Protein AF-A0A7R9MBU1-F1 (afdb_monomer_lite)

Secondary structure (DSSP, 8-state):
-HHHHHHHHHHHHTT-GGGEEEEEEEE-S---TTPPEEEEEEEETTEEEEEEEETTT--EEEEEEEEEEPP--------PPP-------------------------------------------SS----------PPPPP-------------HHHIIIIIIIHHHHHHTGGGHHHH--EEEEEEEETTEEEEEEEEE-SSTT-EEEESS-SSS--SEEEEEEHHHHHHHHTTSS-HHHHHHTTSEEEEE-HHHHHHHHHHHS-SS------TT----PPP------------GGGS-SS-SHHHHHHHHHHHHHHH-HHHHHH---EEEEEEEETTEEEEEEEEESSSSTT-EEEESS-SSS--SEEEEEEHHHHHHHHTTSS-HHHHHHTTSEEEEE-HHHHHHHHHHHHHHHHTTSSTTHHHHHHHHHHSPPPTT-HHHHHHHHHHHHHHH-HHHHHHH--EEEEEEEETTEEEEEEEEETTSSSSS-EEEES--SS-SEEEEEETTB--GGGS--EEEE-HHHHHHHHHHHHS--S----

InterPro domains:
  IPR002539 MaoC-like dehydratase domain [PF01575] (2-59)
  IPR003033 SCP2 sterol-binding domain [PF02036] (174-263)
  IPR003033 SCP2 sterol-binding domain [PF02036] (316-412)
  IPR029069 HotDog domain superfamily [SSF54637] (1-66)
  IPR036527 SCP2 sterol-binding domain superfamily [G3DSA:3.30.1050.10] (152-267)
  IPR036527 SCP2 sterol-binding domain superfamily [G3DSA:3.30.1050.10] (299-415)
  IPR036527 SCP2 sterol-binding domain superfamily [G3DSA:3.30.1050.10] (436-539)
  IPR036527 SCP2 sterol-binding domain superfamily [SSF55718] (165-264)
  IPR036527 SCP2 sterol-binding domain superfamily [SSF55718] (301-412)
  IPR036527 SCP2 sterol-binding domain superfamily [SSF55718] (438-534)

Radius of gyration: 30.57 Å; chains: 1; bounding box: 77×91×75 Å

pLDDT: mean 72.04, std 24.22, range [21.62, 97.94]

Organism: NCBI:txid334625

Foldseek 3Di:
DVVLVVVCCVPPPVVPCLQWDDKDKDFPDDDDQPFFKWKFWDDDQQKIWIWIARPVPRHTGIPRMITGTHDDPDDDDDDDDDDDDDDDDDDDDDDDDDDDDDDDDDDDDDDDDDDDDDDDDDDDDDDDDGPRDGDDPDDDDDDDDDDDDDDDDQDPVCCLQVNVVQVLLVVCLVLLVLLLFKEKEQEDDPRHRPWIKIWGSNDDSTDIDTDADPDDHGQKYKYAYPVVVSCCSVVVDPPVCCDVVVRIDMDHDPVSVVSVVVSVPPQQDPDPVPPPDDDPDDDDDDDDDDDPDDDLQLFAAQLFLVSLVLNLVLVCLQVPLVLLVVQQFKEKEQEDDPNHGRWIKIWGSNPDSSTDIHTDADPDDHGQKYKYAYRLVVLCCLLRSDPPVVCPSVVRIDMDHDPVSVVVVSVVSVVCVVVCVQVLSVVVSVAPVVDTGDGPFLVSNVVSVLSLQLRLCVVLLVLLLFWEKEQEDEPNDGDWIWIFHSVPPDSGRDTHTHGDPDGQKYWYYYSRDPQLVVVPIDIDHDPVSSVSVNCSVPPDSDPPDD

Structure (mmCIF, N/CA/C/O backbone):
data_AF-A0A7R9MBU1-F1
#
_entry.id   AF-A0A7R9MBU1-F1
#
loop_
_atom_site.group_PDB
_atom_site.id
_atom_site.type_symbol
_atom_site.label_atom_id
_atom_site.label_alt_id
_atom_site.label_comp_id
_atom_site.label_asym_id
_atom_site.label_entity_id
_atom_site.label_seq_id
_atom_site.pdbx_PDB_ins_code
_atom_site.Cartn_x
_atom_site.Cartn_y
_atom_site.Cartn_z
_atom_site.occupancy
_atom_site.B_iso_or_equiv
_atom_site.auth_seq_id
_atom_site.auth_comp_id
_atom_site.auth_asym_id
_atom_site.auth_atom_id
_atom_site.pdbx_PDB_model_num
ATOM 1 N N . MET A 1 1 ? -20.544 -27.250 0.123 1.00 75.38 1 MET A N 1
ATOM 2 C CA . MET A 1 1 ? -19.473 -26.864 -0.826 1.00 75.38 1 MET A CA 1
ATOM 3 C C . MET A 1 1 ? -18.308 -26.160 -0.135 1.00 75.38 1 MET A C 1
ATOM 5 O O . MET A 1 1 ? -17.229 -26.726 -0.131 1.00 75.38 1 MET A O 1
ATOM 9 N N . GLY A 1 2 ? -18.495 -24.992 0.500 1.00 78.50 2 GLY A N 1
ATOM 10 C CA . GLY A 1 2 ? -17.376 -24.244 1.109 1.00 78.50 2 GLY A CA 1
ATOM 11 C C . GLY A 1 2 ? -16.544 -25.030 2.136 1.00 78.50 2 GLY A C 1
ATOM 12 O O . GLY A 1 2 ? -15.322 -24.952 2.121 1.00 78.50 2 GLY A O 1
ATOM 13 N N . TYR A 1 3 ? -17.178 -25.850 2.983 1.00 83.44 3 TYR A N 1
ATOM 14 C CA . TYR A 1 3 ? -16.462 -26.744 3.907 1.00 83.44 3 TYR A CA 1
ATOM 15 C C . TYR A 1 3 ? -15.655 -27.832 3.186 1.00 83.44 3 TYR A C 1
ATOM 17 O O . TYR A 1 3 ? -14.481 -28.005 3.485 1.00 83.44 3 TYR A O 1
ATOM 25 N N . ALA A 1 4 ? -16.240 -28.492 2.185 1.00 82.88 4 ALA A N 1
ATOM 26 C CA . ALA A 1 4 ? -15.550 -29.508 1.392 1.00 82.88 4 ALA A CA 1
ATOM 27 C C . ALA A 1 4 ? -14.313 -28.946 0.663 1.00 82.88 4 ALA A C 1
ATOM 29 O O . ALA A 1 4 ? -13.258 -29.566 0.687 1.00 82.88 4 ALA A O 1
ATOM 30 N N . VAL A 1 5 ? -14.405 -27.733 0.104 1.00 85.06 5 VAL A N 1
ATOM 31 C CA . VAL A 1 5 ? -13.261 -27.042 -0.524 1.00 85.06 5 VAL A CA 1
ATOM 32 C C . VAL A 1 5 ? -12.159 -26.747 0.495 1.00 85.06 5 VAL A C 1
ATOM 34 O O . VAL A 1 5 ? -10.987 -26.961 0.208 1.00 85.06 5 VAL A O 1
ATOM 37 N N . ARG A 1 6 ? -12.518 -26.295 1.704 1.00 82.25 6 ARG A N 1
ATOM 38 C CA . ARG A 1 6 ? -11.541 -26.070 2.781 1.00 82.25 6 ARG A CA 1
ATOM 39 C C . ARG A 1 6 ? -10.823 -27.354 3.191 1.00 82.25 6 ARG A C 1
ATOM 41 O O . ARG A 1 6 ? -9.642 -27.288 3.506 1.00 82.25 6 ARG A O 1
ATOM 48 N N . HIS A 1 7 ? -11.507 -28.499 3.172 1.00 84.38 7 HIS A N 1
ATOM 49 C CA . HIS A 1 7 ? -10.876 -29.791 3.456 1.00 84.38 7 HIS A CA 1
ATOM 50 C C . HIS A 1 7 ? -9.847 -30.143 2.375 1.00 84.38 7 HIS A C 1
ATOM 52 O O . HIS A 1 7 ? -8.729 -30.509 2.720 1.00 84.38 7 HIS A O 1
ATOM 58 N N . VAL A 1 8 ? -10.185 -29.931 1.096 1.00 86.44 8 VAL A N 1
ATOM 59 C CA . VAL A 1 8 ? -9.252 -30.139 -0.024 1.00 86.44 8 VAL A CA 1
ATOM 60 C C . VAL A 1 8 ? -8.037 -29.218 0.076 1.00 86.44 8 VAL A C 1
ATOM 62 O O . VAL A 1 8 ? -6.911 -29.676 -0.072 1.00 86.44 8 VAL A O 1
ATOM 65 N N . LEU A 1 9 ? -8.245 -27.929 0.354 1.00 80.75 9 LEU A N 1
ATOM 66 C CA . LEU A 1 9 ? -7.147 -26.970 0.472 1.00 80.75 9 LEU A CA 1
ATOM 67 C C . LEU A 1 9 ? -6.226 -27.275 1.653 1.00 80.75 9 LEU A C 1
ATOM 69 O O . LEU A 1 9 ? -5.020 -27.104 1.530 1.00 80.75 9 LEU A O 1
ATOM 73 N N . ARG A 1 10 ? -6.783 -27.722 2.782 1.00 81.00 10 ARG A N 1
ATOM 74 C CA . ARG A 1 10 ? -5.994 -28.149 3.940 1.00 81.00 10 ARG A CA 1
ATOM 75 C C . ARG A 1 10 ? -5.133 -29.364 3.608 1.00 81.00 10 ARG A C 1
ATOM 77 O O . ARG A 1 10 ? -3.961 -29.359 3.939 1.00 81.00 10 ARG A O 1
ATOM 84 N N . GLU A 1 11 ? -5.728 -30.387 2.999 1.00 82.75 11 GLU A N 1
ATOM 85 C CA . GLU A 1 11 ? -5.071 -31.686 2.812 1.00 82.75 11 GLU A CA 1
ATOM 86 C C . GLU A 1 11 ? -4.085 -31.691 1.640 1.00 82.75 11 GLU A C 1
ATOM 88 O O . GLU A 1 11 ? -3.037 -32.319 1.708 1.00 82.75 11 GLU A O 1
ATOM 93 N N . PHE A 1 12 ? -4.418 -30.997 0.549 1.00 81.00 12 PHE A N 1
ATOM 94 C CA . PHE A 1 12 ? -3.688 -31.115 -0.715 1.00 81.00 12 PHE A CA 1
ATOM 95 C C . PHE A 1 12 ? -3.007 -29.820 -1.166 1.00 81.00 12 PHE A C 1
ATOM 97 O O . PHE A 1 12 ? -2.384 -29.811 -2.228 1.00 81.00 12 PHE A O 1
ATOM 104 N N . ALA A 1 13 ? -3.146 -28.723 -0.414 1.00 75.12 13 ALA A N 1
ATOM 105 C CA . ALA A 1 13 ? -2.612 -27.428 -0.825 1.00 75.12 13 ALA A CA 1
ATOM 106 C C . ALA A 1 13 ? -2.104 -26.529 0.318 1.00 75.12 13 ALA A C 1
ATOM 108 O O . ALA A 1 13 ? -1.855 -25.363 0.043 1.00 75.12 13 ALA A O 1
ATOM 109 N N . ASP A 1 14 ? -1.971 -26.993 1.567 1.00 75.38 14 ASP A N 1
ATOM 110 C CA . ASP A 1 14 ? -1.526 -26.175 2.719 1.00 75.38 14 ASP A CA 1
ATOM 111 C C . ASP A 1 14 ? -2.284 -24.840 2.876 1.00 75.38 14 ASP A C 1
ATOM 113 O O . ASP A 1 14 ? -1.721 -23.796 3.205 1.00 75.38 14 ASP A O 1
ATOM 117 N N . TYR A 1 15 ? -3.586 -24.848 2.576 1.00 70.69 15 TYR A N 1
ATOM 118 C CA . TYR A 1 15 ? -4.436 -23.653 2.469 1.00 70.69 15 TYR A CA 1
ATOM 119 C C . TYR A 1 15 ? -3.998 -22.613 1.420 1.00 70.69 15 TYR A C 1
ATOM 121 O O . TYR A 1 15 ? -4.575 -21.524 1.349 1.00 70.69 15 TYR A O 1
ATOM 129 N N . ASN A 1 16 ? -3.042 -22.942 0.552 1.00 69.56 16 ASN A N 1
ATOM 130 C CA . ASN A 1 16 ? -2.633 -22.115 -0.569 1.00 69.56 16 ASN A CA 1
ATOM 131 C C . ASN A 1 16 ? -3.711 -22.118 -1.662 1.00 69.56 16 ASN A C 1
ATOM 133 O O . ASN A 1 16 ? -3.760 -22.975 -2.546 1.00 69.56 16 ASN A O 1
ATOM 137 N N . VAL A 1 17 ? -4.571 -21.102 -1.618 1.00 71.50 17 VAL A N 1
ATOM 138 C CA . VAL A 1 17 ? -5.641 -20.884 -2.602 1.00 71.50 17 VAL A CA 1
ATOM 139 C C . VAL A 1 17 ? -5.126 -20.680 -4.029 1.00 71.50 17 VAL A C 1
ATOM 141 O O . VAL A 1 17 ? -5.896 -20.860 -4.965 1.00 71.50 17 VAL A O 1
ATOM 144 N N . LEU A 1 18 ? -3.843 -20.343 -4.225 1.00 71.25 18 LEU A N 1
ATOM 145 C CA . LEU A 1 18 ? -3.258 -20.198 -5.563 1.00 71.25 18 LEU A CA 1
ATOM 146 C C . LEU A 1 18 ? -3.140 -21.538 -6.290 1.00 71.25 18 LEU A C 1
ATOM 148 O O . LEU A 1 18 ? -3.137 -21.558 -7.516 1.00 71.25 18 LEU A O 1
ATOM 152 N N . ASN A 1 19 ? -3.097 -22.648 -5.550 1.00 76.00 19 ASN A N 1
ATOM 153 C CA . ASN A 1 19 ? -3.063 -23.984 -6.132 1.00 76.00 19 ASN A CA 1
ATOM 154 C C . ASN A 1 19 ? -4.456 -24.447 -6.577 1.00 76.00 19 ASN A C 1
ATOM 156 O O . ASN A 1 19 ? -4.569 -25.510 -7.171 1.00 76.00 19 ASN A O 1
ATOM 160 N N . PHE A 1 20 ? -5.522 -23.686 -6.309 1.00 84.12 20 PHE A N 1
ATOM 161 C CA . PHE A 1 20 ? -6.890 -24.040 -6.674 1.00 84.12 20 PHE A CA 1
ATOM 162 C C . PHE A 1 20 ? -7.214 -23.579 -8.099 1.00 84.12 20 PHE A C 1
ATOM 164 O O . PHE A 1 20 ? -7.268 -22.382 -8.374 1.00 84.12 20 PHE A O 1
ATOM 171 N N . LYS A 1 21 ? -7.474 -24.522 -9.011 1.00 87.38 21 LYS A N 1
ATOM 172 C CA . LYS A 1 21 ? -7.810 -24.222 -10.410 1.00 87.38 21 LYS A CA 1
ATOM 173 C C . LYS A 1 21 ? -9.315 -24.143 -10.631 1.00 87.38 21 LYS A C 1
ATOM 175 O O . LYS A 1 21 ? -9.812 -23.173 -11.192 1.00 87.38 21 LYS A O 1
ATOM 180 N N . SER A 1 22 ? -10.053 -25.179 -10.241 1.00 88.88 22 SER A N 1
ATOM 181 C CA . SER A 1 22 ? -11.507 -25.219 -10.425 1.00 88.88 22 SER A CA 1
ATOM 182 C C . SER A 1 22 ? -12.171 -26.207 -9.475 1.00 88.88 22 SER A C 1
ATOM 184 O O . SER A 1 22 ? -11.517 -27.108 -8.958 1.00 88.88 22 SER A O 1
ATOM 186 N N . ILE A 1 23 ? -13.482 -26.065 -9.272 1.00 93.50 23 ILE A N 1
ATOM 187 C CA . ILE A 1 23 ? -14.315 -27.064 -8.600 1.00 93.50 23 ILE A CA 1
ATOM 188 C C . ILE A 1 23 ? -15.542 -27.371 -9.444 1.00 93.50 23 ILE A C 1
ATOM 190 O O . ILE A 1 23 ? -16.214 -26.469 -9.943 1.00 93.50 23 ILE A O 1
ATOM 194 N N . LYS A 1 24 ? -15.884 -28.653 -9.528 1.00 91.25 24 LYS A N 1
ATOM 195 C CA . LYS A 1 24 ? -17.189 -29.120 -9.982 1.00 91.25 24 LYS A CA 1
ATOM 196 C C . LYS A 1 24 ? -17.852 -29.875 -8.845 1.00 91.25 24 LYS A C 1
ATOM 198 O O . LYS A 1 24 ? -17.213 -30.665 -8.159 1.00 91.25 24 LYS A O 1
ATOM 203 N N . THR A 1 25 ? -19.135 -29.627 -8.615 1.00 89.94 25 THR A N 1
ATOM 204 C CA . THR A 1 25 ? -19.885 -30.284 -7.544 1.00 89.94 25 THR A CA 1
ATOM 205 C C . THR A 1 25 ? -21.326 -30.528 -7.967 1.00 89.94 25 THR A C 1
ATOM 207 O O . THR A 1 25 ? -21.889 -29.741 -8.729 1.00 89.94 25 THR A O 1
ATOM 210 N N . ARG A 1 26 ? -21.933 -31.609 -7.470 1.00 88.19 26 ARG A N 1
ATOM 211 C CA . ARG A 1 26 ? -23.373 -31.848 -7.569 1.00 88.19 26 ARG A CA 1
ATOM 212 C C . ARG A 1 26 ? -23.947 -31.984 -6.166 1.00 88.19 26 ARG A C 1
ATOM 214 O O . ARG A 1 26 ? -23.616 -32.915 -5.433 1.00 88.19 26 ARG A O 1
ATOM 221 N N . PHE A 1 27 ? -24.837 -31.065 -5.813 1.00 91.31 27 PHE A N 1
ATOM 222 C CA . PHE A 1 27 ? -25.593 -31.142 -4.569 1.00 91.31 27 PHE A CA 1
ATOM 223 C C . PHE A 1 27 ? -26.621 -32.268 -4.678 1.00 91.31 27 PHE A C 1
ATOM 225 O O . PHE A 1 27 ? -27.479 -32.244 -5.559 1.00 91.31 27 PHE A O 1
ATOM 232 N N . SER A 1 28 ? -26.502 -33.269 -3.810 1.00 88.19 28 SER A N 1
ATOM 233 C CA . SER A 1 28 ? -27.395 -34.435 -3.763 1.00 88.19 28 SER A CA 1
ATOM 234 C C . SER A 1 28 ? -28.398 -34.367 -2.611 1.00 88.19 28 SER A C 1
ATOM 236 O O . SER A 1 28 ? -29.361 -35.129 -2.592 1.00 88.19 28 SER A O 1
ATOM 238 N N . GLY A 1 29 ? -28.220 -33.435 -1.672 1.00 83.44 29 GLY A N 1
ATOM 239 C CA . GLY A 1 29 ? -29.148 -33.232 -0.567 1.00 83.44 29 GLY A CA 1
ATOM 240 C C . GLY A 1 29 ? -28.866 -31.957 0.232 1.00 83.44 29 GLY A C 1
ATOM 241 O O . GLY A 1 29 ? -27.749 -31.436 0.184 1.00 83.44 29 GLY A O 1
ATOM 242 N N . PRO A 1 30 ? -29.875 -31.438 0.952 1.00 86.19 30 PRO A N 1
ATOM 243 C CA . PRO A 1 30 ? -29.695 -30.324 1.873 1.00 86.19 30 PRO A CA 1
ATOM 244 C C . PRO A 1 30 ? -28.940 -30.773 3.129 1.00 86.19 30 PRO A C 1
ATOM 246 O O . PRO A 1 30 ? -28.935 -31.959 3.458 1.00 86.19 30 PRO A O 1
ATOM 249 N N . ILE A 1 31 ? -28.355 -29.804 3.834 1.00 82.56 31 ILE A N 1
ATOM 250 C CA . ILE A 1 31 ? -27.812 -29.976 5.181 1.00 82.56 31 ILE A CA 1
ATOM 251 C C . ILE A 1 31 ? -28.497 -29.009 6.145 1.00 82.56 31 ILE A C 1
ATOM 253 O O . ILE A 1 31 ? -28.727 -27.842 5.818 1.00 82.56 31 ILE A O 1
ATOM 257 N N . THR A 1 32 ? -28.805 -29.505 7.333 1.00 82.06 32 THR A N 1
ATOM 258 C CA . THR A 1 32 ? -29.466 -28.800 8.427 1.00 82.06 32 THR A CA 1
ATOM 259 C C . THR A 1 32 ? -28.421 -28.225 9.385 1.00 82.06 32 THR A C 1
ATOM 261 O O . THR A 1 32 ? -27.401 -28.863 9.657 1.00 82.06 32 THR A O 1
ATOM 264 N N . PRO A 1 33 ? -28.632 -27.023 9.944 1.00 76.00 33 PRO A N 1
ATOM 265 C CA . PRO A 1 33 ? -27.747 -26.493 10.973 1.00 76.00 33 PRO A CA 1
ATOM 266 C C . PRO A 1 33 ? -27.620 -27.444 12.175 1.00 76.00 33 PRO A C 1
ATOM 268 O O . PRO A 1 33 ? -28.610 -27.740 12.839 1.00 76.00 33 PRO A O 1
ATOM 271 N N . GLY A 1 34 ? -26.392 -27.874 12.473 1.00 76.62 34 GLY A N 1
ATOM 272 C CA . GLY A 1 34 ? -26.084 -28.815 13.558 1.00 76.62 34 GLY A CA 1
ATOM 273 C C . GLY A 1 34 ? -25.650 -30.198 13.073 1.00 76.62 34 GLY A C 1
ATOM 274 O O . GLY A 1 34 ? -25.003 -30.907 13.831 1.00 76.62 34 GLY A O 1
ATOM 275 N N . GLU A 1 35 ? -25.929 -30.546 11.816 1.00 80.88 35 GLU A N 1
ATOM 276 C CA . GLU A 1 35 ? -25.445 -31.785 11.202 1.00 80.88 35 GLU A CA 1
ATOM 277 C C . GLU A 1 35 ? -23.952 -31.693 10.860 1.00 80.88 35 GLU A C 1
ATOM 279 O O . GLU A 1 35 ? -23.448 -30.642 10.436 1.00 80.88 35 GLU A O 1
ATOM 284 N N . THR A 1 36 ? -23.240 -32.806 11.023 1.00 83.25 36 THR A N 1
ATOM 285 C CA . THR A 1 36 ? -21.804 -32.882 10.766 1.00 83.25 36 THR A CA 1
ATOM 286 C C . THR A 1 36 ? -21.552 -33.275 9.319 1.00 83.25 36 THR A C 1
ATOM 288 O O . THR A 1 36 ? -22.049 -34.290 8.838 1.00 83.25 36 THR A O 1
ATOM 291 N N . ILE A 1 37 ? -20.723 -32.495 8.620 1.00 85.25 37 ILE A N 1
ATOM 292 C CA . ILE A 1 37 ? -20.252 -32.856 7.279 1.00 85.25 37 ILE A CA 1
ATOM 293 C C . ILE A 1 37 ? -19.017 -33.737 7.403 1.00 85.25 37 ILE A C 1
ATOM 295 O O . ILE A 1 37 ? -17.965 -33.282 7.855 1.00 85.25 37 ILE A O 1
ATOM 299 N N . GLU A 1 38 ? -19.121 -34.957 6.903 1.00 85.25 38 GLU A N 1
ATOM 300 C CA . GLU A 1 38 ? -17.977 -35.802 6.599 1.00 85.25 38 GLU A CA 1
ATOM 301 C C . GLU A 1 38 ? -17.634 -35.660 5.113 1.00 85.25 38 GLU A C 1
ATOM 303 O O . GLU A 1 38 ? -18.521 -35.752 4.266 1.00 85.25 38 GLU A O 1
ATOM 308 N N . THR A 1 39 ? -16.367 -35.397 4.779 1.00 90.00 39 THR A N 1
ATOM 309 C CA . THR A 1 39 ? -15.910 -35.301 3.382 1.00 90.00 39 THR A CA 1
ATOM 310 C C . THR A 1 39 ? -14.897 -36.396 3.122 1.00 90.00 39 THR A C 1
ATOM 312 O O . THR A 1 39 ? -13.838 -36.414 3.744 1.00 90.00 39 THR A O 1
ATOM 315 N N . HIS A 1 40 ? -15.209 -37.270 2.177 1.00 88.19 40 HIS A N 1
ATOM 316 C CA . HIS A 1 40 ? -14.285 -38.263 1.648 1.00 88.19 40 HIS A CA 1
ATOM 317 C C . HIS A 1 40 ? -13.621 -37.679 0.415 1.00 88.19 40 HIS A C 1
ATOM 319 O O . HIS A 1 40 ? -14.294 -37.049 -0.402 1.00 88.19 40 HIS A O 1
ATOM 325 N N . MET A 1 41 ? -12.311 -37.847 0.297 1.00 93.25 41 MET A N 1
ATOM 326 C CA . MET A 1 41 ? -11.532 -37.273 -0.790 1.00 93.25 41 MET A CA 1
ATOM 327 C C . MET A 1 41 ? -10.412 -38.219 -1.203 1.00 93.25 41 MET A C 1
ATOM 329 O O . MET A 1 41 ? -9.799 -38.861 -0.356 1.00 93.25 41 MET A O 1
ATOM 333 N N . TRP A 1 42 ? -10.157 -38.298 -2.503 1.00 89.94 42 TRP A N 1
ATOM 334 C CA . TRP A 1 42 ? -9.056 -39.066 -3.077 1.00 89.94 42 TRP A CA 1
ATOM 335 C C . TRP A 1 42 ? -8.481 -38.318 -4.278 1.00 89.94 42 TRP A C 1
ATOM 337 O O . TRP A 1 42 ? -9.154 -37.489 -4.894 1.00 89.94 42 TRP A O 1
ATOM 347 N N . LYS A 1 43 ? -7.212 -38.573 -4.585 1.00 88.19 43 LYS A N 1
ATOM 348 C CA . LYS A 1 43 ? -6.443 -37.830 -5.585 1.00 88.19 43 LYS A CA 1
ATOM 349 C C . LYS A 1 43 ? -6.130 -38.710 -6.792 1.00 88.19 43 LYS A C 1
ATOM 351 O O . LYS A 1 43 ? -5.639 -39.818 -6.624 1.00 88.19 43 LYS A O 1
ATOM 356 N N . GLU A 1 44 ? -6.335 -38.175 -7.992 1.00 85.56 44 GLU A N 1
ATOM 357 C CA . GLU A 1 44 ? -5.868 -38.741 -9.262 1.00 85.56 44 GLU A CA 1
ATOM 358 C C . GLU A 1 44 ? -5.177 -37.632 -10.069 1.00 85.56 44 GLU A C 1
ATOM 360 O O . GLU A 1 44 ? -5.812 -36.683 -10.540 1.00 85.56 44 GLU A O 1
ATOM 365 N N . GLY A 1 45 ? -3.849 -37.705 -10.195 1.00 87.06 45 GLY A N 1
ATOM 366 C CA . GLY A 1 45 ? -3.057 -36.616 -10.777 1.00 87.06 45 GLY A CA 1
ATOM 367 C C . GLY A 1 45 ? -3.261 -35.304 -10.009 1.00 87.06 45 GLY A C 1
ATOM 368 O O . GLY A 1 45 ? -3.111 -35.265 -8.789 1.00 87.06 45 GLY A O 1
ATOM 369 N N . ASN A 1 46 ? -3.647 -34.233 -10.706 1.00 86.38 46 ASN A N 1
ATOM 370 C CA . ASN A 1 46 ? -3.957 -32.935 -10.086 1.00 86.38 46 ASN A CA 1
ATOM 371 C C . ASN A 1 46 ? -5.421 -32.782 -9.665 1.00 86.38 46 ASN A C 1
ATOM 373 O O . ASN A 1 46 ? -5.811 -31.722 -9.177 1.00 86.38 46 ASN A O 1
ATOM 377 N N . ARG A 1 47 ? -6.247 -33.809 -9.869 1.00 91.81 47 ARG A N 1
ATOM 378 C CA . ARG A 1 47 ? -7.667 -33.775 -9.536 1.00 91.81 47 ARG A CA 1
ATOM 379 C C . ARG A 1 47 ? -7.908 -34.451 -8.194 1.00 91.81 47 ARG A C 1
ATOM 381 O O . ARG A 1 47 ? -7.554 -35.607 -7.996 1.00 91.81 47 ARG A O 1
ATOM 388 N N . ILE A 1 48 ? -8.555 -33.735 -7.285 1.00 94.81 48 ILE A N 1
ATOM 389 C CA . ILE A 1 48 ? -9.046 -34.253 -6.010 1.00 94.81 48 ILE A CA 1
ATOM 390 C C . ILE A 1 48 ? -10.534 -34.520 -6.154 1.00 94.81 48 ILE A C 1
ATOM 392 O O . ILE A 1 48 ? -11.331 -33.584 -6.192 1.00 94.81 48 ILE A O 1
ATOM 396 N N . TYR A 1 49 ? -10.927 -35.781 -6.237 1.00 92.81 49 TYR A N 1
ATOM 397 C CA . TYR A 1 49 ? -12.328 -36.161 -6.153 1.00 92.81 49 TYR A CA 1
ATOM 398 C C . TYR A 1 49 ? -12.798 -36.082 -4.712 1.00 92.81 49 TYR A C 1
ATOM 400 O O . TYR A 1 49 ? -12.036 -36.343 -3.782 1.00 92.81 49 TYR A O 1
ATOM 408 N N . LEU A 1 50 ? -14.058 -35.701 -4.525 1.00 94.12 50 LEU A N 1
ATOM 409 C CA . LEU A 1 50 ? -14.650 -35.616 -3.205 1.00 94.12 50 LEU A CA 1
ATOM 410 C C . LEU A 1 50 ? -16.131 -35.977 -3.202 1.00 94.12 50 LEU A C 1
ATOM 412 O O . LEU A 1 50 ? -16.877 -35.746 -4.159 1.00 94.12 50 LEU A O 1
ATOM 416 N N . GLN A 1 51 ? -16.568 -36.493 -2.065 1.00 92.25 51 GLN A N 1
ATOM 417 C CA . GLN A 1 51 ? -17.964 -36.705 -1.718 1.00 92.25 51 GLN A CA 1
ATOM 418 C C . GLN A 1 51 ? -18.187 -36.206 -0.296 1.00 92.25 51 GLN A C 1
ATOM 420 O O . GLN A 1 51 ? -17.277 -36.250 0.528 1.00 92.25 51 GLN A O 1
ATOM 425 N N . SER A 1 52 ? -19.386 -35.709 -0.003 1.00 93.69 52 SER A N 1
ATOM 426 C CA . SER A 1 52 ? -19.727 -35.294 1.357 1.00 93.69 52 SER A CA 1
ATOM 427 C C . SER A 1 52 ? -21.012 -35.947 1.825 1.00 93.69 52 SER A C 1
ATOM 429 O O . SER A 1 52 ? -21.977 -36.033 1.061 1.00 93.69 52 SER A O 1
ATOM 431 N N . PHE A 1 53 ? -21.027 -36.329 3.095 1.00 91.94 53 PHE A N 1
ATOM 432 C CA . PHE A 1 53 ? -22.117 -37.007 3.778 1.00 91.94 53 PHE A CA 1
ATOM 433 C C . PHE A 1 53 ? -22.479 -36.262 5.064 1.00 91.94 53 PHE A C 1
ATOM 435 O O . PHE A 1 53 ? -21.649 -35.560 5.642 1.00 91.94 53 PHE A O 1
ATOM 442 N N . ILE A 1 54 ? -23.722 -36.417 5.508 1.00 90.50 54 ILE A N 1
ATOM 443 C CA . ILE A 1 54 ? -24.119 -36.095 6.878 1.00 90.50 54 ILE A CA 1
ATOM 444 C C . ILE A 1 54 ? -23.682 -37.270 7.751 1.00 90.50 54 ILE A C 1
ATOM 446 O O . ILE A 1 54 ? -24.206 -38.370 7.577 1.00 90.50 54 ILE A O 1
ATOM 450 N N . LYS A 1 55 ? -22.737 -37.052 8.669 1.00 80.56 55 LYS A N 1
ATOM 451 C CA . LYS A 1 55 ? -22.144 -38.108 9.506 1.00 80.56 55 LYS A CA 1
ATOM 452 C C . LYS A 1 55 ? -23.208 -38.883 10.286 1.00 80.56 55 LYS A C 1
ATOM 454 O O . LYS A 1 55 ? -23.134 -40.099 10.395 1.00 80.56 55 LYS A O 1
ATOM 459 N N . GLU A 1 56 ? -24.211 -38.179 10.802 1.00 88.00 56 GLU A N 1
ATOM 460 C CA . GLU A 1 56 ? -25.250 -38.746 11.663 1.00 88.00 56 GLU A CA 1
ATOM 461 C C . GLU A 1 56 ? -26.233 -39.650 10.908 1.00 88.00 56 GLU A C 1
ATOM 463 O O . GLU A 1 56 ? -26.760 -40.597 11.481 1.00 88.00 56 GLU A O 1
ATOM 468 N N . SER A 1 57 ? -26.499 -39.364 9.630 1.00 88.56 57 SER A N 1
ATOM 469 C CA . SER A 1 57 ? -27.503 -40.088 8.834 1.00 88.56 57 SER A CA 1
ATOM 470 C C . SER A 1 57 ? -26.909 -40.933 7.709 1.00 88.56 57 SER A C 1
ATOM 472 O O . SER A 1 57 ? -27.638 -41.672 7.052 1.00 88.56 57 SER A O 1
ATOM 474 N N . GLY A 1 58 ? -25.614 -40.784 7.421 1.00 86.50 58 GLY A N 1
ATOM 475 C CA . GLY A 1 58 ? -24.966 -41.360 6.243 1.00 86.50 58 GLY A CA 1
ATOM 476 C C . GLY A 1 58 ? -25.469 -40.783 4.913 1.00 86.50 58 GLY A C 1
ATOM 477 O O . GLY A 1 58 ? -25.101 -41.272 3.846 1.00 86.50 58 GLY A O 1
ATOM 478 N N . LYS A 1 59 ? -26.324 -39.751 4.928 1.00 89.12 59 LYS A N 1
ATOM 479 C CA . LYS A 1 59 ? -26.936 -39.211 3.710 1.00 89.12 59 LYS A CA 1
ATOM 480 C C . LYS A 1 59 ? -25.918 -38.417 2.899 1.00 89.12 59 LYS A C 1
ATOM 482 O O . LYS A 1 59 ? -25.349 -37.443 3.389 1.00 89.12 59 LYS A O 1
ATOM 487 N N . GLN A 1 60 ? -25.751 -38.771 1.626 1.00 91.31 60 GLN A N 1
ATOM 488 C CA . GLN A 1 60 ? -24.872 -38.038 0.716 1.00 91.31 60 GLN A CA 1
ATOM 489 C C . GLN A 1 60 ? -25.461 -36.665 0.362 1.00 91.31 60 GLN A C 1
ATOM 491 O O . GLN A 1 60 ? -26.555 -36.561 -0.197 1.00 91.31 60 GLN A O 1
ATOM 496 N N . ILE A 1 61 ? -24.703 -35.601 0.620 1.00 94.50 61 ILE A N 1
ATOM 497 C CA . ILE A 1 61 ? -25.076 -34.205 0.335 1.00 94.50 61 ILE A CA 1
ATOM 498 C C . ILE A 1 61 ? -24.263 -33.591 -0.812 1.00 94.50 61 ILE A C 1
ATOM 500 O O . ILE A 1 61 ? -24.728 -32.652 -1.465 1.00 94.50 61 ILE A O 1
ATOM 504 N N . ILE A 1 62 ? -23.077 -34.137 -1.099 1.00 93.75 62 ILE A N 1
ATOM 505 C CA . ILE A 1 62 ? -22.288 -33.816 -2.292 1.00 93.75 62 ILE A CA 1
ATOM 506 C C . ILE A 1 62 ? -21.895 -35.115 -2.992 1.00 93.75 62 ILE A C 1
ATOM 508 O O . ILE A 1 62 ? -21.226 -35.965 -2.405 1.00 93.75 62 ILE A O 1
ATOM 512 N N . SER A 1 63 ? -22.281 -35.222 -4.262 1.00 87.88 63 SER A N 1
ATOM 513 C CA . SER A 1 63 ? -21.990 -36.355 -5.144 1.00 87.88 63 SER A CA 1
ATOM 514 C C . SER A 1 63 ? -21.167 -35.902 -6.351 1.00 87.88 63 SER A C 1
ATOM 516 O O . SER A 1 63 ? -21.276 -34.751 -6.782 1.00 87.88 63 SER A O 1
ATOM 518 N N . GLY A 1 64 ? -20.330 -36.796 -6.889 1.00 80.00 64 GLY A N 1
ATOM 519 C CA . GLY A 1 64 ? -19.589 -36.581 -8.142 1.00 80.00 64 GLY A CA 1
ATOM 520 C C . GLY A 1 64 ? -18.808 -35.264 -8.212 1.00 80.00 64 GLY A C 1
ATOM 521 O O . GLY A 1 64 ? -18.813 -34.615 -9.259 1.00 80.00 64 GLY A O 1
ATOM 522 N N . ALA A 1 65 ? -18.214 -34.828 -7.098 1.00 91.69 65 ALA A N 1
ATOM 523 C CA . ALA A 1 65 ? -17.479 -33.576 -7.037 1.00 91.69 65 ALA A CA 1
ATOM 524 C C . ALA A 1 65 ? -15.979 -33.801 -7.228 1.00 91.69 65 ALA A C 1
ATOM 526 O O . ALA A 1 65 ? -15.444 -34.847 -6.868 1.00 91.69 65 ALA A O 1
ATOM 527 N N . TYR A 1 66 ? -15.306 -32.801 -7.784 1.00 94.31 66 TYR A N 1
ATOM 528 C CA . TYR A 1 66 ? -13.856 -32.768 -7.856 1.00 94.31 66 TYR A CA 1
ATOM 529 C C . TYR A 1 66 ? -13.326 -31.337 -7.809 1.00 94.31 66 TYR A C 1
ATOM 531 O O . TYR A 1 66 ? -14.014 -30.390 -8.199 1.00 94.31 66 TYR A O 1
ATOM 539 N N . VAL A 1 67 ? -12.088 -31.196 -7.356 1.00 94.62 67 VAL A N 1
ATOM 540 C CA . VAL A 1 67 ? -11.289 -29.976 -7.388 1.00 94.62 67 VAL A CA 1
ATOM 541 C C . VAL A 1 67 ? -10.066 -30.241 -8.250 1.00 94.62 67 VAL A C 1
ATOM 543 O O . VAL A 1 67 ? -9.325 -31.177 -7.980 1.00 94.62 67 VAL A O 1
ATOM 546 N N . ASP A 1 68 ? -9.842 -29.418 -9.265 1.00 93.06 68 ASP A N 1
ATOM 547 C CA . ASP A 1 68 ? -8.569 -29.420 -9.982 1.00 93.06 68 ASP A CA 1
ATOM 548 C C . ASP A 1 68 ? -7.601 -28.484 -9.262 1.00 93.06 68 ASP A C 1
ATOM 550 O O . ASP A 1 68 ? -7.940 -27.328 -8.989 1.00 93.06 68 ASP A O 1
ATOM 554 N N . LEU A 1 69 ? -6.402 -28.979 -8.972 1.00 86.94 69 LEU A N 1
ATOM 555 C CA . LEU A 1 69 ? -5.282 -28.186 -8.488 1.00 86.94 69 LEU A CA 1
ATOM 556 C C . LEU A 1 69 ? -4.328 -27.833 -9.641 1.00 86.94 69 LEU A C 1
ATOM 558 O O . LEU A 1 69 ? -4.361 -28.444 -10.711 1.00 86.94 69 LEU A O 1
ATOM 562 N N . ILE A 1 70 ? -3.509 -26.802 -9.448 1.00 85.12 70 ILE A N 1
ATOM 563 C CA . ILE A 1 70 ? -2.424 -26.438 -10.365 1.00 85.12 70 ILE A CA 1
ATOM 564 C C . ILE A 1 70 ? -1.207 -27.322 -10.056 1.00 85.12 70 ILE A C 1
ATOM 566 O O . ILE A 1 70 ? -0.873 -27.538 -8.894 1.00 85.12 70 ILE A O 1
ATOM 570 N N . GLU A 1 71 ? -0.575 -27.853 -11.100 1.00 70.00 71 GLU A N 1
ATOM 571 C CA . GLU A 1 71 ? 0.585 -28.745 -11.018 1.00 70.00 71 GLU A CA 1
ATOM 572 C C . GLU A 1 71 ? 1.838 -27.954 -10.600 1.00 70.00 71 GLU A C 1
ATOM 574 O O . GLU A 1 71 ? 2.245 -27.023 -11.297 1.00 70.00 71 GLU A O 1
ATOM 579 N N . ASN A 1 72 ? 2.454 -28.317 -9.471 1.00 49.84 72 ASN A N 1
ATOM 580 C CA . ASN A 1 72 ? 3.780 -27.821 -9.101 1.00 49.84 72 ASN A CA 1
ATOM 581 C C . ASN A 1 72 ? 4.827 -28.764 -9.699 1.00 49.84 72 ASN A C 1
ATOM 583 O O . ASN A 1 72 ? 5.127 -29.808 -9.122 1.00 49.84 72 ASN A O 1
ATOM 587 N N . ASN A 1 73 ? 5.391 -28.403 -10.850 1.00 38.50 73 ASN A N 1
ATOM 588 C CA . ASN A 1 73 ? 6.603 -29.044 -11.358 1.00 38.50 73 ASN A CA 1
ATOM 589 C C . ASN A 1 73 ? 7.819 -28.505 -10.598 1.00 38.50 73 ASN A C 1
ATOM 591 O O . ASN A 1 73 ? 8.592 -27.739 -11.157 1.00 38.50 73 ASN A O 1
ATOM 595 N N . ASP A 1 74 ? 7.993 -28.916 -9.341 1.00 33.38 74 ASP A N 1
ATOM 596 C CA . ASP A 1 74 ? 9.251 -28.714 -8.624 1.00 33.38 74 ASP A CA 1
ATOM 597 C C . ASP A 1 74 ? 9.731 -30.022 -7.998 1.00 33.38 74 ASP A C 1
ATOM 599 O O . ASP A 1 74 ? 9.117 -30.611 -7.106 1.00 33.38 74 ASP A O 1
ATOM 603 N N . LYS A 1 75 ? 10.879 -30.476 -8.506 1.00 28.95 75 LYS A N 1
ATOM 604 C CA . LYS A 1 75 ? 11.712 -31.506 -7.898 1.00 28.95 75 LYS A CA 1
ATOM 605 C C . LYS A 1 75 ? 12.159 -31.012 -6.518 1.00 28.95 75 LYS A C 1
ATOM 607 O O . LYS A 1 75 ? 12.838 -29.998 -6.422 1.00 28.95 75 LYS A O 1
ATOM 612 N N . SER A 1 76 ? 11.793 -31.763 -5.480 1.00 27.09 76 SER A N 1
ATOM 613 C CA . SER A 1 76 ? 12.446 -31.847 -4.163 1.00 27.09 76 SER A CA 1
ATOM 614 C C . SER A 1 76 ? 13.000 -30.544 -3.557 1.00 27.09 76 SER A C 1
ATOM 616 O O . SER A 1 76 ? 14.171 -30.216 -3.741 1.00 27.09 76 SER A O 1
ATOM 618 N N . TYR A 1 77 ? 12.229 -29.910 -2.674 1.00 23.06 77 TYR A N 1
ATOM 619 C CA . TYR A 1 77 ? 12.812 -29.242 -1.509 1.00 23.06 77 TYR A CA 1
ATOM 620 C C . TYR A 1 77 ? 12.531 -30.107 -0.282 1.00 23.06 77 TYR A C 1
ATOM 622 O O . TYR A 1 77 ? 11.427 -30.118 0.257 1.00 23.06 77 TYR A O 1
ATOM 630 N N . ASN A 1 78 ? 13.538 -30.885 0.122 1.00 27.75 78 ASN A N 1
ATOM 631 C CA . ASN A 1 78 ? 13.524 -31.606 1.388 1.00 27.75 78 ASN A CA 1
ATOM 632 C C . ASN A 1 78 ? 13.403 -30.597 2.535 1.00 27.75 78 ASN A C 1
ATOM 634 O O . ASN A 1 78 ? 14.281 -29.756 2.728 1.00 27.75 78 ASN A O 1
ATOM 638 N N . SER A 1 79 ? 12.336 -30.719 3.319 1.00 26.75 79 SER A N 1
ATOM 639 C CA . SER A 1 79 ? 12.229 -30.105 4.634 1.00 26.75 79 SER A CA 1
ATOM 640 C C . SER A 1 79 ? 13.240 -30.766 5.574 1.00 26.75 79 SER A C 1
ATOM 642 O O . SER A 1 79 ? 13.047 -31.911 5.991 1.00 26.75 79 SER A O 1
ATOM 644 N N . THR A 1 80 ? 14.317 -30.075 5.936 1.00 25.34 80 THR A N 1
ATOM 645 C CA . THR A 1 80 ? 15.095 -30.450 7.119 1.00 25.34 80 THR A CA 1
ATOM 646 C C . THR A 1 80 ? 14.460 -29.814 8.351 1.00 25.34 80 THR A C 1
ATOM 648 O O . THR A 1 80 ? 14.349 -28.597 8.483 1.00 25.34 80 THR A O 1
ATOM 651 N N . ASN A 1 81 ? 14.001 -30.689 9.243 1.00 28.31 81 ASN A N 1
ATOM 652 C CA . ASN A 1 81 ? 13.489 -30.368 10.565 1.00 28.31 81 ASN A CA 1
ATOM 653 C C . ASN A 1 81 ? 14.551 -29.646 11.407 1.00 28.31 81 ASN A C 1
ATOM 655 O O . ASN A 1 81 ? 15.690 -30.102 11.506 1.00 28.31 81 ASN A O 1
ATOM 659 N N . TYR A 1 82 ? 14.149 -28.567 12.079 1.00 22.67 82 TYR A N 1
ATOM 660 C CA . TYR A 1 82 ? 14.863 -28.040 13.238 1.00 22.67 82 TYR A CA 1
ATOM 661 C C . TYR A 1 82 ? 14.583 -28.930 14.454 1.00 22.67 82 TYR A C 1
ATOM 663 O O . TYR A 1 82 ? 13.427 -29.170 14.798 1.00 22.67 82 TYR A O 1
ATOM 671 N N . SER A 1 83 ? 15.640 -29.344 15.148 1.00 24.05 83 SER A N 1
ATOM 672 C CA . SER A 1 83 ? 15.599 -29.696 16.569 1.00 24.05 83 SER A CA 1
ATOM 673 C C . SER A 1 83 ? 16.944 -29.290 17.202 1.00 24.05 83 SER A C 1
ATOM 675 O O . SER A 1 83 ? 17.973 -29.463 16.545 1.00 24.05 83 SER A O 1
ATOM 677 N N . PRO A 1 84 ? 16.977 -28.669 18.399 1.00 30.11 84 PRO A N 1
ATOM 678 C CA . PRO A 1 84 ? 18.163 -27.974 18.902 1.00 30.11 84 PRO A CA 1
ATOM 679 C C . PRO A 1 84 ? 19.089 -28.833 19.787 1.00 30.11 84 PRO A C 1
ATOM 681 O O . PRO A 1 84 ? 18.642 -29.755 20.462 1.00 30.11 84 PRO A O 1
ATOM 684 N N . ASN A 1 85 ? 20.350 -28.378 19.861 1.00 27.33 85 ASN A N 1
ATOM 685 C CA . ASN A 1 85 ? 21.459 -28.723 20.773 1.00 27.33 85 ASN A CA 1
ATOM 686 C C . ASN A 1 85 ? 22.278 -30.007 20.535 1.00 27.33 85 ASN A C 1
ATOM 688 O O . ASN A 1 85 ? 21.879 -31.088 20.945 1.00 27.33 85 ASN A O 1
ATOM 692 N N . SER A 1 86 ? 23.539 -29.818 20.119 1.00 27.94 86 SER A N 1
ATOM 693 C CA . SER A 1 86 ? 24.728 -30.207 20.907 1.00 27.94 86 SER A CA 1
ATOM 694 C C . SER A 1 86 ? 26.015 -29.654 20.276 1.00 27.94 86 SER A C 1
ATOM 696 O O . SER A 1 86 ? 26.195 -29.714 19.063 1.00 27.94 86 SER A O 1
ATOM 698 N N . GLN A 1 87 ? 26.904 -29.114 21.112 1.00 23.98 87 GLN A N 1
ATOM 699 C CA . GLN A 1 87 ? 28.270 -28.712 20.763 1.00 23.98 87 GLN A CA 1
ATOM 700 C C . GLN A 1 87 ? 29.132 -29.907 20.316 1.00 23.98 87 GLN A C 1
ATOM 702 O O . GLN A 1 87 ? 28.947 -30.990 20.866 1.00 23.98 87 GLN A O 1
ATOM 707 N N . LEU A 1 88 ? 30.106 -29.680 19.417 1.00 25.20 88 LEU A N 1
ATOM 708 C CA . LEU A 1 88 ? 31.554 -29.952 19.592 1.00 25.20 88 LEU A CA 1
ATOM 709 C C . LEU A 1 88 ? 32.340 -29.880 18.253 1.00 25.20 88 LEU A C 1
ATOM 711 O O . LEU A 1 88 ? 31.982 -30.532 17.281 1.00 25.20 88 LEU A O 1
ATOM 715 N N . SER A 1 89 ? 33.394 -29.051 18.274 1.00 24.33 89 SER A N 1
ATOM 716 C CA . SER A 1 89 ? 34.741 -29.127 17.650 1.00 24.33 89 SER A CA 1
ATOM 717 C C . SER A 1 89 ? 35.008 -29.661 16.220 1.00 24.33 89 SER A C 1
ATOM 719 O O . SER A 1 89 ? 34.765 -30.822 15.922 1.00 24.33 89 SER A O 1
ATOM 721 N N . GLU A 1 90 ? 35.689 -28.801 15.441 1.00 25.41 90 GLU A N 1
ATOM 722 C CA . GLU A 1 90 ? 36.961 -29.004 14.694 1.00 25.41 90 GLU A CA 1
ATOM 723 C C . GLU A 1 90 ? 37.205 -30.287 13.861 1.00 25.41 90 GLU A C 1
ATOM 725 O O . GLU A 1 90 ? 37.387 -31.367 14.413 1.00 25.41 90 GLU A O 1
ATOM 730 N N . ASN A 1 91 ? 37.383 -30.141 12.535 1.00 26.80 91 ASN A N 1
ATOM 731 C CA . ASN A 1 91 ? 38.688 -30.199 11.829 1.00 26.80 91 ASN A CA 1
ATOM 732 C C . ASN A 1 91 ? 38.578 -30.557 10.327 1.00 26.80 91 ASN A C 1
ATOM 734 O O . ASN A 1 91 ? 38.003 -31.567 9.944 1.00 26.80 91 ASN A O 1
ATOM 738 N N . GLU A 1 92 ? 39.176 -29.668 9.530 1.00 25.84 92 GLU A N 1
ATOM 739 C CA . GLU A 1 92 ? 40.034 -29.806 8.337 1.00 25.84 92 GLU A CA 1
ATOM 740 C C . GLU A 1 92 ? 39.991 -30.985 7.327 1.00 25.84 92 GLU A C 1
ATOM 742 O O . GLU A 1 92 ? 39.892 -32.161 7.660 1.00 25.84 92 GLU A O 1
ATOM 747 N N . ASN A 1 93 ? 40.365 -30.583 6.095 1.00 28.11 93 ASN A N 1
ATOM 748 C CA . ASN A 1 93 ? 41.019 -31.304 4.984 1.00 28.11 93 ASN A CA 1
ATOM 749 C C . ASN A 1 93 ? 40.101 -31.993 3.952 1.00 28.11 93 ASN A C 1
ATOM 751 O O . ASN A 1 93 ? 39.464 -32.999 4.224 1.00 28.11 93 ASN A O 1
ATOM 755 N N . ASN A 1 94 ? 39.868 -31.380 2.782 1.00 26.38 94 ASN A N 1
ATOM 756 C CA . ASN A 1 94 ? 40.742 -31.284 1.590 1.00 26.38 94 ASN A CA 1
ATOM 757 C C . ASN A 1 94 ? 40.779 -32.598 0.786 1.00 26.38 94 ASN A C 1
ATOM 759 O O . ASN A 1 94 ? 41.277 -33.589 1.296 1.00 26.38 94 ASN A O 1
ATOM 763 N N . PHE A 1 95 ? 40.267 -32.588 -0.453 1.00 27.42 95 PHE A N 1
ATOM 764 C CA . PHE A 1 95 ? 40.940 -33.048 -1.684 1.00 27.42 95 PHE A CA 1
ATOM 765 C C . PHE A 1 95 ? 39.980 -32.959 -2.885 1.00 27.42 95 PHE A C 1
ATOM 767 O O . PHE A 1 95 ? 38.824 -33.371 -2.813 1.00 27.42 95 PHE A O 1
ATOM 774 N N . GLY A 1 96 ? 40.469 -32.379 -3.985 1.00 24.23 96 GLY A N 1
ATOM 775 C CA . GLY A 1 96 ? 39.766 -32.261 -5.263 1.00 24.23 96 GLY A CA 1
ATOM 776 C C . GLY A 1 96 ? 40.089 -33.377 -6.265 1.00 24.23 96 GLY A C 1
ATOM 777 O O . GLY A 1 96 ? 40.682 -34.389 -5.901 1.00 24.23 96 GLY A O 1
ATOM 778 N N . LEU A 1 97 ? 39.777 -33.071 -7.539 1.00 26.44 97 LEU A N 1
ATOM 779 C CA . LEU A 1 97 ? 39.935 -33.836 -8.802 1.00 26.44 97 LEU A CA 1
ATOM 780 C C . LEU A 1 97 ? 38.700 -34.691 -9.151 1.00 26.44 97 LEU A C 1
ATOM 782 O O . LEU A 1 97 ? 38.361 -35.618 -8.434 1.00 26.44 97 LEU A O 1
ATOM 786 N N . SER A 1 98 ? 37.834 -34.323 -10.105 1.00 24.52 98 SER A N 1
ATOM 787 C CA . SER A 1 98 ? 37.939 -34.065 -11.562 1.00 24.52 98 SER A CA 1
ATOM 788 C C . SER A 1 98 ? 37.549 -35.278 -12.421 1.00 24.52 98 SER A C 1
ATOM 790 O O . SER A 1 98 ? 38.259 -36.273 -12.426 1.00 24.52 98 SER A O 1
ATOM 792 N N . SER A 1 99 ? 36.488 -35.076 -13.217 1.00 26.61 99 SER A N 1
ATOM 793 C CA . SER A 1 99 ? 36.208 -35.606 -14.566 1.00 26.61 99 SER A CA 1
ATOM 794 C C . SER A 1 99 ? 36.290 -37.118 -14.818 1.00 26.61 99 SER A C 1
ATOM 796 O O . SER A 1 99 ? 37.385 -37.664 -14.892 1.00 26.61 99 SER A O 1
ATOM 798 N N . GLN A 1 100 ? 35.148 -37.733 -15.166 1.00 25.78 100 GLN A N 1
ATOM 799 C CA . GLN A 1 100 ? 35.051 -38.573 -16.371 1.00 25.78 100 GLN A CA 1
ATOM 800 C C . GLN A 1 100 ? 33.595 -38.861 -16.805 1.00 25.78 100 GLN A C 1
ATOM 802 O O . GLN A 1 100 ? 32.769 -39.342 -16.040 1.00 25.78 100 GLN A O 1
ATOM 807 N N . MET A 1 101 ? 33.345 -38.484 -18.063 1.00 24.45 101 MET A N 1
ATOM 808 C CA . MET A 1 101 ? 32.379 -38.923 -19.085 1.00 24.45 101 MET A CA 1
ATOM 809 C C . MET A 1 101 ? 31.281 -39.956 -18.752 1.00 24.45 101 MET A C 1
ATOM 811 O O . MET A 1 101 ? 31.553 -41.085 -18.360 1.00 24.45 101 MET A O 1
ATOM 815 N N . MET A 1 102 ? 30.045 -39.596 -19.123 1.00 22.00 102 MET A N 1
ATOM 816 C CA . MET A 1 102 ? 28.943 -40.519 -19.432 1.00 22.00 102 MET A CA 1
ATOM 817 C C . MET A 1 102 ? 28.925 -40.892 -20.923 1.00 22.00 102 MET A C 1
ATOM 819 O O . MET A 1 102 ? 29.229 -40.034 -21.757 1.00 22.00 102 MET A O 1
ATOM 823 N N . PRO A 1 103 ? 28.420 -42.086 -21.276 1.00 27.75 103 PRO A N 1
ATOM 824 C CA . PRO A 1 103 ? 27.703 -42.303 -22.522 1.00 27.75 103 PRO A CA 1
ATOM 825 C C . PRO A 1 103 ? 26.202 -42.556 -22.279 1.00 27.75 103 PRO A C 1
ATOM 827 O O . PRO A 1 103 ? 25.805 -43.244 -21.341 1.00 27.75 103 PRO A O 1
ATOM 830 N N . ASN A 1 104 ? 25.387 -41.985 -23.168 1.00 27.09 104 ASN A N 1
ATOM 831 C CA . ASN A 1 104 ? 23.979 -42.326 -23.389 1.00 27.09 104 ASN A CA 1
ATOM 832 C C . ASN A 1 104 ? 23.840 -43.752 -23.956 1.00 27.09 104 ASN A C 1
ATOM 834 O O . ASN A 1 104 ? 24.770 -44.237 -24.598 1.00 27.09 104 ASN A O 1
ATOM 838 N N . VAL A 1 105 ? 22.651 -44.351 -23.830 1.00 24.41 105 VAL A N 1
ATOM 839 C CA . VAL A 1 105 ? 21.710 -44.672 -24.934 1.00 24.41 105 VAL A CA 1
ATOM 840 C C . VAL A 1 105 ? 20.570 -45.561 -24.393 1.00 24.41 105 VAL A C 1
ATOM 842 O O . VAL A 1 105 ? 20.745 -46.323 -23.448 1.00 24.41 105 VAL A O 1
ATOM 845 N N . GLU A 1 106 ? 19.396 -45.345 -24.984 1.00 27.59 106 GLU A N 1
ATOM 846 C CA . GLU A 1 106 ? 18.093 -46.003 -24.852 1.00 27.59 106 GLU A CA 1
ATOM 847 C C . GLU A 1 106 ? 18.123 -47.544 -24.911 1.00 27.59 106 GLU A C 1
ATOM 849 O O . GLU A 1 106 ? 18.933 -48.113 -25.633 1.00 27.59 106 GLU A O 1
ATOM 854 N N . ASP A 1 107 ? 17.218 -48.195 -24.162 1.00 26.48 107 ASP A N 1
ATOM 855 C CA . ASP A 1 107 ? 16.288 -49.247 -24.632 1.00 26.48 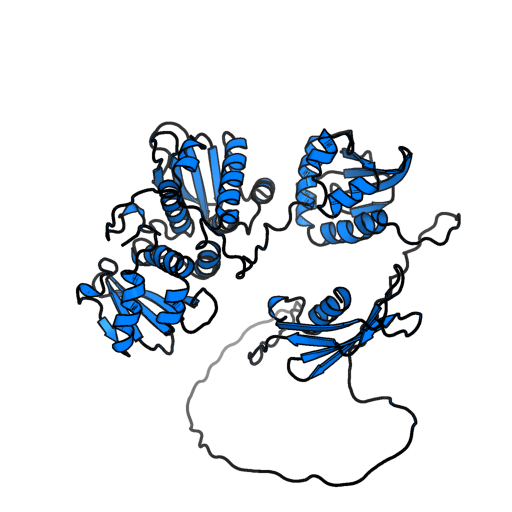107 ASP A CA 1
ATOM 856 C C . ASP A 1 107 ? 15.700 -50.041 -23.447 1.00 26.48 107 ASP A C 1
ATOM 858 O O . ASP A 1 107 ? 16.438 -50.612 -22.646 1.00 26.48 107 ASP A O 1
ATOM 862 N N . LEU A 1 108 ? 14.363 -50.100 -23.346 1.00 24.34 108 LEU A N 1
ATOM 863 C CA . LEU A 1 108 ? 13.582 -51.352 -23.405 1.00 24.34 108 LEU A CA 1
ATOM 864 C C . LEU A 1 108 ? 12.086 -51.123 -23.114 1.00 24.34 108 LEU A C 1
ATOM 866 O O . LEU A 1 108 ? 11.683 -50.465 -22.155 1.00 24.34 108 LEU A O 1
ATOM 870 N N . ILE A 1 109 ? 11.287 -51.703 -24.006 1.00 23.02 109 ILE A N 1
ATOM 871 C CA . ILE A 1 109 ? 9.829 -51.691 -24.156 1.00 23.02 109 ILE A CA 1
ATOM 872 C C . ILE A 1 109 ? 9.238 -52.978 -23.539 1.00 23.02 109 ILE A C 1
ATOM 874 O O . ILE A 1 109 ? 9.781 -54.050 -23.767 1.00 23.02 109 ILE A O 1
ATOM 878 N N . VAL A 1 110 ? 8.144 -52.801 -22.778 1.00 24.97 110 VAL A N 1
ATOM 879 C CA . VAL A 1 110 ? 6.851 -53.542 -22.702 1.00 24.97 110 VAL A CA 1
ATOM 880 C C . VAL A 1 110 ? 6.815 -55.086 -22.667 1.00 24.97 110 VAL A C 1
ATOM 882 O O . VAL A 1 110 ? 7.323 -55.737 -23.565 1.00 24.97 110 VAL A O 1
ATOM 885 N N . ASP A 1 111 ? 6.114 -55.631 -21.658 1.00 23.45 111 ASP A N 1
ATOM 886 C CA . ASP A 1 111 ? 5.024 -56.650 -21.678 1.00 23.45 111 ASP A CA 1
ATOM 887 C C . ASP A 1 111 ? 4.774 -57.054 -20.195 1.00 23.45 111 ASP A C 1
ATOM 889 O O . ASP A 1 111 ? 5.707 -57.047 -19.398 1.00 23.45 111 ASP A O 1
ATOM 893 N N . GLU A 1 112 ? 3.565 -57.240 -19.648 1.00 25.22 112 GLU A N 1
ATOM 894 C CA . GLU A 1 112 ? 2.574 -58.268 -19.984 1.00 25.22 112 GLU A CA 1
ATOM 895 C C . GLU A 1 112 ? 1.256 -57.990 -19.199 1.00 25.22 112 GLU A C 1
ATOM 897 O O . GLU A 1 112 ? 1.284 -57.643 -18.014 1.00 25.22 112 GLU A O 1
ATOM 902 N N . ILE A 1 113 ? 0.098 -58.140 -19.854 1.00 25.88 113 ILE A N 1
ATOM 903 C CA . ILE A 1 113 ? -1.257 -58.202 -19.268 1.00 25.88 113 ILE A CA 1
ATOM 904 C C . ILE A 1 113 ? -1.818 -59.586 -19.602 1.00 25.88 113 ILE A C 1
ATOM 906 O O . ILE A 1 113 ? -1.719 -59.973 -20.759 1.00 25.88 113 ILE A O 1
ATOM 910 N N . ASP A 1 114 ? -2.413 -60.272 -18.613 1.00 25.42 114 ASP A N 1
ATOM 911 C CA . ASP A 1 114 ? -3.517 -61.263 -18.690 1.00 25.42 114 ASP A CA 1
ATOM 912 C C . ASP A 1 114 ? -3.608 -61.976 -17.305 1.00 25.42 114 ASP A C 1
ATOM 914 O O . ASP A 1 114 ? -2.580 -62.210 -16.685 1.00 25.42 114 ASP A O 1
ATOM 918 N N . ASN A 1 115 ? -4.728 -62.360 -16.664 1.00 23.30 115 ASN A N 1
ATOM 919 C CA . ASN A 1 115 ? -6.044 -62.792 -17.140 1.00 23.30 115 ASN A CA 1
ATOM 920 C C . ASN A 1 115 ? -7.082 -62.973 -15.970 1.00 23.30 115 ASN A C 1
ATOM 922 O O . ASN A 1 115 ? -6.708 -63.341 -14.861 1.00 23.30 115 ASN A O 1
ATOM 926 N N . TYR A 1 116 ? -8.384 -62.806 -16.291 1.00 23.25 116 TYR A N 1
ATOM 927 C CA . TYR A 1 116 ? -9.661 -63.375 -15.744 1.00 23.25 116 TYR A CA 1
ATOM 928 C C . TYR A 1 116 ? -10.276 -63.108 -14.326 1.00 23.25 116 TYR A C 1
ATOM 930 O O . TYR A 1 116 ? -9.960 -63.740 -13.328 1.00 23.25 116 TYR A O 1
ATOM 938 N N . SER A 1 117 ? -11.327 -62.263 -14.339 1.00 21.84 117 SER A N 1
ATOM 939 C CA . SER A 1 117 ? -12.774 -62.427 -13.988 1.00 21.84 117 SER A CA 1
ATOM 940 C C . SER A 1 117 ? -13.365 -62.997 -12.655 1.00 21.84 117 SER A C 1
ATOM 942 O O . SER A 1 117 ? -13.438 -64.205 -12.466 1.00 21.84 117 SER A O 1
ATOM 944 N N . VAL A 1 118 ? -14.064 -62.094 -11.927 1.00 22.20 118 VAL A N 1
ATOM 945 C CA . VAL A 1 118 ? -15.518 -62.042 -11.538 1.00 22.20 118 VAL A CA 1
ATOM 946 C C . VAL A 1 118 ? -16.128 -62.871 -10.358 1.00 22.20 118 VAL A C 1
ATOM 948 O O . VAL A 1 118 ? -16.281 -64.083 -10.454 1.00 22.20 118 VAL A O 1
ATOM 951 N N . LYS A 1 119 ? -16.732 -62.094 -9.413 1.00 22.48 119 LYS A N 1
ATOM 952 C CA . LYS A 1 119 ? -17.786 -62.337 -8.364 1.00 22.48 119 LYS A CA 1
ATOM 953 C C . LYS A 1 119 ? -17.332 -63.048 -7.071 1.00 22.48 119 LYS A C 1
ATOM 955 O O . LYS A 1 119 ? -16.602 -64.013 -7.145 1.00 22.48 119 LYS A O 1
ATOM 960 N N . GLU A 1 120 ? -17.712 -62.663 -5.847 1.00 21.62 120 GLU A N 1
ATOM 961 C CA . GLU A 1 120 ? -18.849 -61.894 -5.315 1.00 21.62 120 GLU A CA 1
ATOM 962 C C . GLU A 1 120 ? -18.513 -61.376 -3.887 1.00 21.62 120 GLU A C 1
ATOM 964 O O . GLU A 1 120 ? -17.574 -61.847 -3.255 1.00 21.62 120 GLU A O 1
ATOM 969 N N . TYR A 1 121 ? -19.278 -60.388 -3.411 1.00 25.83 121 TYR A N 1
ATOM 970 C CA . TYR A 1 121 ? -19.200 -59.665 -2.128 1.00 25.83 121 TYR A CA 1
ATOM 971 C C . TYR A 1 121 ? -18.648 -60.422 -0.898 1.00 25.83 121 TYR A C 1
ATOM 973 O O . TYR A 1 121 ? -19.316 -61.323 -0.402 1.00 25.83 121 TYR A O 1
ATOM 981 N N . GLN A 1 122 ? -17.558 -59.915 -0.300 1.00 22.89 122 GLN A N 1
ATOM 982 C CA . GLN A 1 122 ? -17.403 -59.673 1.150 1.00 22.89 122 GLN A CA 1
ATOM 983 C C . GLN A 1 122 ? -16.040 -59.023 1.468 1.00 22.89 122 GLN A C 1
ATOM 985 O O . GLN A 1 122 ? -15.018 -59.437 0.939 1.00 22.89 122 GLN A O 1
ATOM 990 N N . ALA A 1 123 ? -16.073 -58.023 2.358 1.00 25.14 123 ALA A N 1
ATOM 991 C CA . ALA A 1 123 ? -14.945 -57.359 3.028 1.00 25.14 123 ALA A CA 1
ATOM 992 C C . ALA A 1 123 ? -13.911 -56.640 2.129 1.00 25.14 123 ALA A C 1
ATOM 994 O O . ALA A 1 123 ? -12.904 -57.206 1.721 1.00 25.14 123 ALA A O 1
ATOM 995 N N . MET A 1 124 ? -14.131 -55.342 1.888 1.00 23.20 124 MET A N 1
ATOM 996 C CA . MET A 1 124 ? -13.028 -54.420 1.599 1.00 23.20 124 MET A CA 1
ATOM 997 C C . MET A 1 124 ? -12.426 -53.989 2.935 1.00 23.20 124 MET A C 1
ATOM 999 O O . MET A 1 124 ? -13.079 -53.257 3.672 1.00 23.20 124 MET A O 1
ATOM 1003 N N . ASP A 1 125 ? -11.202 -54.423 3.210 1.00 26.31 125 ASP A N 1
ATOM 1004 C CA . ASP A 1 125 ? -10.253 -53.653 4.003 1.00 26.31 125 ASP A CA 1
ATOM 1005 C C . ASP A 1 125 ? -8.835 -53.883 3.458 1.00 26.31 125 ASP A C 1
ATOM 1007 O O . ASP A 1 125 ? -8.480 -54.991 3.062 1.00 26.31 125 ASP A O 1
ATOM 1011 N N . GLU A 1 126 ? -8.073 -52.786 3.440 1.00 32.47 126 GLU A N 1
ATOM 1012 C CA . GLU A 1 126 ? -6.616 -52.684 3.255 1.00 32.47 126 GLU A CA 1
ATOM 1013 C C . GLU A 1 126 ? -6.030 -52.771 1.830 1.00 32.47 126 GLU A C 1
ATOM 1015 O O . GLU A 1 126 ? -5.475 -53.783 1.421 1.00 32.47 126 GLU A O 1
ATOM 1020 N N . ALA A 1 127 ? -6.058 -51.637 1.106 1.00 29.86 127 ALA A N 1
ATOM 1021 C CA . ALA A 1 127 ? -4.901 -51.079 0.369 1.00 29.86 127 ALA A CA 1
ATOM 1022 C C . ALA A 1 127 ? -5.286 -49.814 -0.433 1.00 29.86 127 ALA A C 1
ATOM 1024 O O . ALA A 1 127 ? -5.371 -49.829 -1.657 1.00 29.86 127 ALA A O 1
ATOM 1025 N N . ASN A 1 128 ? -5.540 -48.700 0.256 1.00 29.17 128 ASN A N 1
ATOM 1026 C CA . ASN A 1 128 ? -5.283 -47.348 -0.256 1.00 29.17 128 ASN A CA 1
ATOM 1027 C C . ASN A 1 128 ? -5.520 -46.363 0.889 1.00 29.17 128 ASN A C 1
ATOM 1029 O O . ASN A 1 128 ? -6.644 -46.218 1.364 1.00 29.17 128 ASN A O 1
ATOM 1033 N N . GLN A 1 129 ? -4.462 -45.708 1.363 1.00 32.28 129 GLN A N 1
ATOM 1034 C CA . GLN A 1 129 ? -4.567 -44.664 2.379 1.00 32.28 129 GLN A CA 1
ATOM 1035 C C . GLN A 1 129 ? -5.296 -43.445 1.790 1.00 32.28 129 GLN A C 1
ATOM 1037 O O . GLN A 1 129 ? -4.683 -42.545 1.223 1.00 32.28 129 GLN A O 1
ATOM 1042 N N . GLY A 1 130 ? -6.623 -43.431 1.911 1.00 30.11 130 GLY A N 1
ATOM 1043 C CA . GLY A 1 130 ? -7.433 -42.222 1.835 1.00 30.11 130 GLY A CA 1
ATOM 1044 C C . GLY A 1 130 ? -7.525 -41.599 3.225 1.00 30.11 130 GLY A C 1
ATOM 1045 O O . GLY A 1 130 ? -8.034 -42.228 4.150 1.00 30.11 130 GLY A O 1
ATOM 1046 N N . SER A 1 131 ? -7.040 -40.368 3.391 1.00 31.66 131 SER A N 1
ATOM 1047 C CA . SER A 1 131 ? -7.204 -39.602 4.630 1.00 31.66 131 SER A CA 1
ATOM 1048 C C . SER A 1 131 ? -8.693 -39.328 4.894 1.00 31.66 131 SER A C 1
ATOM 1050 O O . SER A 1 131 ? -9.262 -38.360 4.383 1.00 31.66 131 SER A O 1
ATOM 1052 N N . SER A 1 132 ? -9.353 -40.149 5.716 1.00 32.03 132 SER A N 1
ATOM 1053 C CA . SER A 1 132 ? -10.657 -39.804 6.288 1.00 32.03 132 SER A CA 1
ATOM 1054 C C . SER A 1 132 ? -10.444 -38.806 7.429 1.00 32.03 132 SER A C 1
ATOM 1056 O O . SER A 1 132 ? -10.183 -39.186 8.571 1.00 32.03 132 SER A O 1
ATOM 1058 N N . VAL A 1 133 ? -10.529 -37.505 7.145 1.00 32.59 133 VAL A N 1
ATOM 1059 C CA . VAL A 1 133 ? -10.472 -36.491 8.206 1.00 32.59 133 VAL A CA 1
ATOM 1060 C C . VAL A 1 133 ? -11.862 -36.323 8.814 1.00 32.59 133 VAL A C 1
ATOM 1062 O O . VAL A 1 133 ? -12.714 -35.619 8.269 1.00 32.59 133 VAL A O 1
ATOM 1065 N N . GLN A 1 134 ? -12.089 -36.957 9.965 1.00 30.00 134 GLN A N 1
ATOM 1066 C CA . GLN A 1 134 ? -13.288 -36.730 10.766 1.00 30.00 134 GLN A CA 1
ATOM 1067 C C . GLN A 1 134 ? -13.149 -35.435 11.569 1.00 30.00 134 GLN A C 1
ATOM 1069 O O . GLN A 1 134 ? -12.199 -35.262 12.328 1.00 30.00 134 GLN A O 1
ATOM 1074 N N . TYR A 1 135 ? -14.118 -34.528 11.439 1.00 30.36 135 TYR A N 1
ATOM 1075 C CA . TYR A 1 135 ? -14.253 -33.412 12.370 1.00 30.36 135 TYR A CA 1
ATOM 1076 C C . TYR A 1 135 ? -15.232 -33.813 13.475 1.00 30.36 135 TYR A C 1
ATOM 1078 O O . TYR A 1 135 ? -16.379 -34.166 13.203 1.00 30.36 135 TYR A O 1
ATOM 1086 N N . VAL A 1 136 ? -14.761 -33.780 14.718 1.00 26.08 136 VAL A N 1
ATOM 1087 C CA . VAL A 1 136 ? -15.585 -33.863 15.925 1.00 26.08 136 VAL A CA 1
ATOM 1088 C C . VAL A 1 136 ? -15.642 -32.452 16.499 1.00 26.08 136 VAL A C 1
ATOM 1090 O O . VAL A 1 136 ? -14.602 -31.831 16.717 1.00 26.08 136 VAL A O 1
ATOM 1093 N N . CYS A 1 137 ? -16.842 -31.923 16.740 1.00 24.16 137 CYS A N 1
ATOM 1094 C CA . CYS A 1 137 ? -16.995 -30.792 17.652 1.00 24.16 137 CYS A CA 1
ATOM 1095 C C . CYS A 1 137 ? -16.469 -31.238 19.024 1.00 24.16 137 CYS A C 1
ATOM 1097 O O . CYS A 1 137 ? -17.080 -32.095 19.658 1.00 24.16 137 CYS A O 1
ATOM 1099 N N . ALA A 1 138 ? -15.309 -30.729 19.445 1.00 24.38 138 ALA A N 1
ATOM 1100 C CA . ALA A 1 138 ? -14.696 -31.140 20.703 1.00 24.38 138 ALA A CA 1
ATOM 1101 C C . ALA A 1 138 ? -15.603 -30.787 21.906 1.00 24.38 138 ALA A C 1
ATOM 1103 O O . ALA A 1 138 ? -16.224 -29.718 21.892 1.00 24.38 138 ALA A O 1
ATOM 1104 N N . PRO A 1 139 ? -15.682 -31.650 22.940 1.00 26.41 139 PRO A N 1
ATOM 1105 C CA . PRO A 1 139 ? -16.500 -31.408 24.120 1.00 26.41 139 PRO A CA 1
ATOM 1106 C C . PRO A 1 139 ? -15.895 -30.307 24.994 1.00 26.41 139 PRO A C 1
ATOM 1108 O O . PRO A 1 139 ? -14.676 -30.156 25.090 1.00 26.41 139 PRO A O 1
ATOM 1111 N N . TYR A 1 140 ? -16.777 -29.558 25.652 1.00 27.81 140 TYR A N 1
ATOM 1112 C CA . TYR A 1 140 ? -16.439 -28.546 26.645 1.00 27.81 140 TYR A CA 1
ATOM 1113 C C . TYR A 1 140 ? -15.619 -29.146 27.796 1.00 27.81 140 TYR A C 1
ATOM 1115 O O . TYR A 1 140 ? -16.020 -30.140 28.399 1.00 27.81 140 TYR A O 1
ATOM 1123 N N . GLY A 1 141 ? -14.496 -28.503 28.126 1.00 28.58 141 GLY A N 1
ATOM 1124 C CA . GLY A 1 141 ? -13.775 -28.753 29.369 1.00 28.58 141 GLY A CA 1
ATOM 1125 C C . GLY A 1 141 ? -14.639 -28.357 30.564 1.00 28.58 141 GLY A C 1
ATOM 1126 O O . GLY A 1 141 ? -15.036 -27.201 30.701 1.00 28.58 141 GLY A O 1
ATOM 1127 N N . SER A 1 142 ? -14.943 -29.338 31.403 1.00 26.97 142 SER A N 1
ATOM 1128 C CA . SER A 1 142 ? -15.625 -29.199 32.683 1.00 26.97 142 SER A CA 1
ATOM 1129 C C . SER A 1 142 ? -14.654 -28.746 33.775 1.00 26.97 142 SER A C 1
ATOM 1131 O O . SER A 1 142 ? -13.667 -29.431 34.030 1.00 26.97 142 SER A O 1
ATOM 1133 N N . HIS A 1 143 ? -14.989 -27.654 34.464 1.00 27.05 143 HIS A N 1
ATOM 1134 C CA . HIS A 1 143 ? -14.771 -27.526 35.905 1.00 27.05 143 HIS A CA 1
ATOM 1135 C C . HIS A 1 143 ? -15.955 -26.780 36.539 1.00 27.05 143 HIS A C 1
ATOM 1137 O O . HIS A 1 143 ? -16.149 -25.587 36.330 1.00 27.05 143 HIS A O 1
ATOM 1143 N N . ASP A 1 144 ? -16.761 -27.581 37.236 1.00 27.64 144 ASP A N 1
ATOM 1144 C CA . ASP A 1 144 ? -17.565 -27.336 38.437 1.00 27.64 144 ASP A CA 1
ATOM 1145 C C . ASP A 1 144 ? -18.383 -26.039 38.571 1.00 27.64 144 ASP A C 1
ATOM 1147 O O . ASP A 1 144 ? -17.903 -24.981 38.974 1.00 27.64 144 ASP A O 1
ATOM 1151 N N . GLY A 1 145 ? -19.694 -26.199 38.369 1.00 26.78 145 GLY A N 1
ATOM 1152 C CA . GLY A 1 145 ? -20.752 -25.304 38.832 1.00 26.78 145 GLY A CA 1
ATOM 1153 C C . GLY A 1 145 ? -22.119 -25.829 38.385 1.00 26.78 145 GLY A C 1
ATOM 1154 O O . GLY A 1 145 ? -22.338 -26.024 37.196 1.00 26.78 145 GLY A O 1
ATOM 1155 N N . GLN A 1 146 ? -23.000 -26.117 39.343 1.00 27.28 146 GLN A N 1
ATOM 1156 C CA . GLN A 1 146 ? -24.263 -26.850 39.200 1.00 27.28 146 GLN A CA 1
ATOM 1157 C C . GLN A 1 146 ? -25.210 -26.409 38.061 1.00 27.28 146 GLN A C 1
ATOM 1159 O O . GLN A 1 146 ? -25.319 -25.240 37.704 1.00 27.28 146 GLN A O 1
ATOM 1164 N N . SER A 1 147 ? -25.938 -27.422 37.589 1.00 30.06 147 SER A N 1
ATOM 1165 C CA . SER A 1 147 ? -26.998 -27.508 36.578 1.00 30.06 147 SER A CA 1
ATOM 1166 C C . SER A 1 147 ? -28.081 -26.421 36.564 1.00 30.06 147 SER A C 1
ATOM 1168 O O . SER A 1 147 ? -28.650 -26.116 37.608 1.00 30.06 147 SER A O 1
ATOM 1170 N N . ASP A 1 148 ? -28.519 -26.049 35.353 1.00 29.72 148 ASP A N 1
ATOM 1171 C CA . ASP A 1 148 ? -29.915 -26.286 34.951 1.00 29.72 148 ASP A CA 1
ATOM 1172 C C . ASP A 1 148 ? -30.044 -26.483 33.425 1.00 29.72 148 ASP A C 1
ATOM 1174 O O . ASP A 1 148 ? -29.308 -25.881 32.641 1.00 29.72 148 ASP A O 1
ATOM 1178 N N . GLY A 1 149 ? -30.903 -27.422 33.019 1.00 30.59 149 GLY A N 1
ATOM 1179 C CA . GLY A 1 149 ? -30.892 -28.078 31.706 1.00 30.59 149 GLY A CA 1
ATOM 1180 C C . GLY A 1 149 ? -31.551 -27.333 30.536 1.00 30.59 149 GLY A C 1
ATOM 1181 O O . GLY A 1 149 ? -32.438 -26.500 30.704 1.00 30.59 149 GLY A O 1
ATOM 1182 N N . GLY A 1 150 ? -31.137 -27.713 29.322 1.00 29.00 150 GLY A N 1
ATOM 1183 C CA . GLY A 1 150 ? -31.779 -27.371 28.051 1.00 29.00 150 GLY A CA 1
ATOM 1184 C C . GLY A 1 150 ? -30.867 -27.672 26.856 1.00 29.00 150 GLY A C 1
ATOM 1185 O O . GLY A 1 150 ? -29.807 -27.063 26.729 1.00 29.00 150 GLY A O 1
ATOM 1186 N N . ASP A 1 151 ? -31.274 -28.607 25.992 1.00 37.81 151 ASP A N 1
ATOM 1187 C CA . ASP A 1 151 ? -30.610 -28.954 24.725 1.00 37.81 151 ASP A CA 1
ATOM 1188 C C . ASP A 1 151 ? -30.295 -27.698 23.889 1.00 37.81 151 ASP A C 1
ATOM 1190 O O . ASP A 1 151 ? -31.191 -27.018 23.385 1.00 37.81 151 ASP A O 1
ATOM 1194 N N . GLY A 1 152 ? -29.011 -27.350 23.761 1.00 35.44 152 GLY A N 1
ATOM 1195 C CA . GLY A 1 152 ? -28.584 -26.053 23.234 1.00 35.44 152 GLY A CA 1
ATOM 1196 C C . GLY A 1 152 ? -27.979 -26.118 21.833 1.00 35.44 152 GLY A C 1
ATOM 1197 O O . GLY A 1 152 ? -26.777 -26.336 21.684 1.00 35.44 152 GLY A O 1
ATOM 1198 N N . GLN A 1 153 ? -28.761 -25.806 20.796 1.00 42.22 153 GLN A N 1
ATOM 1199 C CA . GLN A 1 153 ? -28.191 -25.268 19.554 1.00 42.22 153 GLN A CA 1
ATOM 1200 C C . GLN A 1 153 ? -27.393 -23.993 19.893 1.00 42.22 153 GLN A C 1
ATOM 1202 O O . GLN A 1 153 ? -27.963 -22.998 20.336 1.00 42.22 153 GLN A O 1
ATOM 1207 N N . SER A 1 154 ? -26.072 -24.010 19.682 1.00 59.16 154 SER A N 1
ATOM 1208 C CA . SER A 1 154 ? -25.203 -22.841 19.890 1.00 59.16 154 SER A CA 1
ATOM 1209 C C . SER A 1 154 ? -25.675 -21.647 19.042 1.00 59.16 154 SER A C 1
ATOM 1211 O O . SER A 1 154 ? -25.806 -21.759 17.815 1.00 59.16 154 SER A O 1
ATOM 1213 N N . SER A 1 155 ? -25.950 -20.509 19.691 1.00 83.44 155 SER A N 1
ATOM 1214 C CA . SER A 1 155 ? -26.519 -19.320 19.043 1.00 83.44 155 SER A CA 1
ATOM 1215 C C . SER A 1 155 ? -25.538 -18.681 18.046 1.00 83.44 155 SER A C 1
ATOM 1217 O O . SER A 1 155 ? -24.323 -18.881 18.121 1.00 83.44 155 SER A O 1
ATOM 1219 N N . ARG A 1 156 ? -26.033 -17.865 17.097 1.00 86.19 156 ARG A N 1
ATOM 1220 C CA . ARG A 1 156 ? -25.166 -17.114 16.154 1.00 86.19 156 ARG A CA 1
ATOM 1221 C C . ARG A 1 156 ? -24.135 -16.257 16.896 1.00 86.19 156 ARG A C 1
ATOM 1223 O O . ARG A 1 156 ? -22.995 -16.154 16.455 1.00 86.19 156 ARG A O 1
ATOM 1230 N N . ILE A 1 157 ? -24.526 -15.704 18.040 1.00 90.56 157 ILE A N 1
ATOM 1231 C CA . ILE A 1 157 ? -23.662 -14.913 18.916 1.00 90.56 157 ILE A CA 1
ATOM 1232 C C . ILE A 1 157 ? -22.556 -15.775 19.525 1.00 90.56 157 ILE A C 1
ATOM 1234 O O . ILE A 1 157 ? -21.395 -15.375 19.483 1.00 90.56 157 ILE A O 1
ATOM 1238 N N . ASP A 1 158 ? -22.873 -16.976 20.015 1.00 86.38 158 ASP A N 1
ATOM 1239 C CA . ASP A 1 158 ? -21.853 -17.879 20.563 1.00 86.38 158 ASP A CA 1
ATOM 1240 C C . ASP A 1 158 ? -20.808 -18.258 19.492 1.00 86.38 158 ASP A C 1
ATOM 1242 O O . ASP A 1 158 ? -19.618 -18.326 19.791 1.00 86.38 158 ASP A O 1
ATOM 1246 N N . LYS A 1 159 ? -21.217 -18.418 18.224 1.00 85.50 159 LYS A N 1
ATOM 1247 C CA . LYS A 1 159 ? -20.290 -18.666 17.100 1.00 85.50 159 LYS A CA 1
ATOM 1248 C C . LYS A 1 159 ? -19.403 -17.463 16.774 1.00 85.50 159 LYS A C 1
ATOM 1250 O O . LYS A 1 159 ? -18.234 -17.649 16.438 1.00 85.50 159 LYS A O 1
ATOM 1255 N N . ILE A 1 160 ? -19.938 -16.245 16.866 1.00 86.75 160 ILE A N 1
ATOM 1256 C CA . ILE A 1 160 ? -19.171 -15.012 16.645 1.00 86.75 160 ILE A CA 1
ATOM 1257 C C . ILE A 1 160 ? -18.114 -14.850 17.734 1.00 86.75 160 ILE A C 1
ATOM 1259 O O . ILE A 1 160 ? -16.934 -14.725 17.419 1.00 86.75 160 ILE A O 1
ATOM 1263 N N . PHE A 1 161 ? -18.519 -14.869 19.004 1.00 89.38 161 PHE A N 1
ATOM 1264 C CA . PHE A 1 161 ? -17.606 -14.581 20.108 1.00 89.38 161 PHE A CA 1
ATOM 1265 C C . PHE A 1 161 ? -16.737 -15.785 20.461 1.00 89.38 161 PHE A C 1
ATOM 1267 O O . PHE A 1 161 ? -15.516 -15.682 20.435 1.00 89.38 161 PHE A O 1
ATOM 1274 N N . GLY A 1 162 ? -17.348 -16.940 20.729 1.00 83.12 162 GLY A N 1
ATOM 1275 C CA . GLY A 1 162 ? -16.625 -18.155 21.098 1.00 83.12 162 GLY A CA 1
ATOM 1276 C C . GLY A 1 162 ? -15.812 -18.756 19.950 1.00 83.12 162 GLY A C 1
ATOM 1277 O O . GLY A 1 162 ? -14.775 -19.363 20.203 1.00 83.12 162 GLY A O 1
ATOM 1278 N N . GLY A 1 163 ? -16.249 -18.564 18.702 1.00 82.88 163 GLY A N 1
ATOM 1279 C CA . GLY A 1 163 ? -15.577 -19.072 17.505 1.00 82.88 163 GLY A CA 1
ATOM 1280 C C . GLY A 1 163 ? -14.690 -18.032 16.826 1.00 82.88 163 GLY A C 1
ATOM 1281 O O . GLY A 1 163 ? -13.476 -18.018 17.022 1.00 82.88 163 GLY A O 1
ATOM 1282 N N . TRP A 1 164 ? -15.293 -17.186 15.986 1.00 82.69 164 TRP A N 1
ATOM 1283 C CA . TRP A 1 164 ? -14.556 -16.277 15.099 1.00 82.69 164 TRP A CA 1
ATOM 1284 C C . TRP A 1 164 ? -13.634 -15.318 15.861 1.00 82.69 164 TRP A C 1
ATOM 1286 O O . TRP A 1 164 ? -12.452 -15.222 15.534 1.00 82.69 164 TRP A O 1
ATOM 1296 N N . LEU A 1 165 ? -14.145 -14.642 16.892 1.00 84.00 165 LEU A N 1
ATOM 1297 C CA . LEU A 1 165 ? -13.381 -13.641 17.632 1.00 84.00 165 LEU A CA 1
ATOM 1298 C C . LEU A 1 165 ? -12.238 -14.287 18.424 1.00 84.00 165 LEU A C 1
ATOM 1300 O O . LEU A 1 165 ? -11.119 -13.786 18.376 1.00 84.00 165 LEU A O 1
ATOM 1304 N N . SER A 1 166 ? -12.479 -15.424 19.083 1.00 85.75 166 SER A N 1
ATOM 1305 C CA . SER A 1 166 ? -11.427 -16.201 19.756 1.00 85.75 166 SER A CA 1
ATOM 1306 C C . SER A 1 166 ? -10.290 -16.591 18.805 1.00 85.75 166 SER A C 1
ATOM 1308 O O . SER A 1 166 ? -9.119 -16.398 19.131 1.00 85.75 166 SER A O 1
ATOM 1310 N N . VAL A 1 167 ? -10.624 -17.101 17.611 1.00 80.44 167 VAL A N 1
ATOM 1311 C CA . VAL A 1 167 ? -9.635 -17.450 16.574 1.00 80.44 167 VAL A CA 1
ATOM 1312 C C . VAL A 1 167 ? -8.873 -16.210 16.117 1.00 80.44 167 VAL A C 1
ATOM 1314 O O . VAL A 1 167 ? -7.648 -16.230 16.072 1.00 80.44 167 VAL A O 1
ATOM 1317 N N . ARG A 1 168 ? -9.576 -15.101 15.867 1.00 81.44 168 ARG A N 1
ATOM 1318 C CA . ARG A 1 168 ? -8.963 -13.829 15.471 1.00 81.44 168 ARG A CA 1
ATOM 1319 C C . ARG A 1 168 ? -7.954 -13.330 16.509 1.00 81.44 168 ARG A C 1
ATOM 1321 O O . ARG A 1 168 ? -6.879 -12.894 16.122 1.00 81.44 168 ARG A O 1
ATOM 1328 N N . ILE A 1 169 ? -8.260 -13.392 17.808 1.00 86.50 169 ILE A N 1
ATOM 1329 C CA . ILE A 1 169 ? -7.308 -12.967 18.852 1.00 86.50 169 ILE A CA 1
ATOM 1330 C C . ILE A 1 169 ? -6.093 -13.891 18.909 1.00 86.50 169 ILE A C 1
ATOM 1332 O O . ILE A 1 169 ? -4.965 -13.410 19.006 1.00 86.50 169 ILE A O 1
ATOM 1336 N N . ARG A 1 170 ? -6.301 -15.205 18.786 1.00 83.00 170 ARG A N 1
ATOM 1337 C CA . ARG A 1 170 ? -5.206 -16.179 18.752 1.00 83.00 170 ARG A CA 1
ATOM 1338 C C . ARG A 1 170 ? -4.257 -15.945 17.575 1.00 83.00 170 ARG A C 1
ATOM 1340 O O . ARG A 1 170 ? -3.049 -16.059 17.758 1.00 83.00 170 ARG A O 1
ATOM 1347 N N . ASP A 1 171 ? -4.795 -15.620 16.404 1.00 79.88 171 ASP A N 1
ATOM 1348 C CA . ASP A 1 171 ? -4.014 -15.423 15.179 1.00 79.88 171 ASP A CA 1
ATOM 1349 C C . ASP A 1 171 ? -3.377 -14.013 15.113 1.00 79.88 171 ASP A C 1
ATOM 1351 O O . ASP A 1 171 ? -2.469 -13.788 14.317 1.00 79.88 171 ASP A O 1
ATOM 1355 N N . HIS A 1 172 ? -3.808 -13.078 15.977 1.00 77.19 172 HIS A N 1
ATOM 1356 C CA . HIS A 1 172 ? -3.329 -11.688 16.036 1.00 77.19 172 HIS A CA 1
ATOM 1357 C C . HIS A 1 172 ? -2.895 -11.242 17.441 1.00 77.19 172 HIS A C 1
ATOM 1359 O O . HIS A 1 172 ? -3.281 -10.167 17.925 1.00 77.19 172 HIS A O 1
ATOM 1365 N N . LYS A 1 173 ? -2.070 -12.051 18.117 1.00 84.56 173 LYS A N 1
ATOM 1366 C CA . LYS A 1 173 ? -1.578 -11.749 19.475 1.00 84.56 173 LYS A CA 1
ATOM 1367 C C . LYS A 1 173 ? -0.830 -10.415 19.565 1.00 84.56 173 LYS A C 1
ATOM 1369 O O . LYS A 1 173 ? -0.818 -9.789 20.623 1.00 84.56 173 LYS A O 1
ATOM 1374 N N . GLU A 1 174 ? -0.260 -9.926 18.462 1.00 80.62 174 GLU A N 1
ATOM 1375 C CA . GLU A 1 174 ? 0.401 -8.621 18.384 1.00 80.62 174 GLU A CA 1
ATOM 1376 C C . GLU A 1 174 ? -0.528 -7.441 18.712 1.00 80.62 174 GLU A C 1
ATOM 1378 O O . GLU A 1 174 ? -0.049 -6.377 19.103 1.00 80.62 174 GLU A O 1
ATOM 1383 N N . LEU A 1 175 ? -1.850 -7.611 18.582 1.00 80.50 175 LEU A N 1
ATOM 1384 C CA . LEU A 1 175 ? -2.832 -6.564 18.874 1.00 80.50 175 LEU A CA 1
ATOM 1385 C C . LEU A 1 175 ? -3.098 -6.393 20.374 1.00 80.50 175 LEU A C 1
ATOM 1387 O O . LEU A 1 175 ? -3.482 -5.307 20.805 1.00 80.50 175 LEU A O 1
ATOM 1391 N N . VAL A 1 176 ? -2.861 -7.426 21.183 1.00 86.75 176 VAL A N 1
ATOM 1392 C CA . VAL A 1 176 ? -3.111 -7.425 22.634 1.00 86.75 176 VAL A CA 1
ATOM 1393 C C . VAL A 1 176 ? -2.322 -6.312 23.343 1.00 86.75 176 VAL A C 1
ATOM 1395 O O . VAL A 1 176 ? -2.947 -5.427 23.937 1.00 86.75 176 VAL A O 1
ATOM 1398 N N . PRO A 1 177 ? -0.976 -6.227 23.225 1.00 83.56 177 PRO A N 1
ATOM 1399 C CA . PRO A 1 177 ? -0.210 -5.162 23.875 1.00 83.56 177 PRO A CA 1
ATOM 1400 C C . PRO A 1 177 ? -0.464 -3.764 23.286 1.00 83.56 177 PRO A C 1
ATOM 1402 O O . PRO A 1 177 ? -0.073 -2.771 23.906 1.00 83.56 177 PRO A O 1
ATOM 1405 N N . ILE A 1 178 ? -1.107 -3.666 22.119 1.00 79.44 178 ILE A N 1
ATOM 1406 C CA . ILE A 1 178 ? -1.466 -2.399 21.466 1.00 79.44 178 ILE A CA 1
ATOM 1407 C C . ILE A 1 178 ? -2.808 -1.882 21.997 1.00 79.44 178 ILE A C 1
ATOM 1409 O O . ILE A 1 178 ? -2.946 -0.702 22.339 1.00 79.44 178 ILE A O 1
ATOM 1413 N N . ILE A 1 179 ? -3.806 -2.763 22.080 1.00 85.44 179 ILE A N 1
ATOM 1414 C CA . ILE A 1 179 ? -5.171 -2.397 22.448 1.00 85.44 179 ILE A CA 1
ATOM 1415 C C . ILE A 1 179 ? -5.286 -2.188 23.964 1.00 85.44 179 ILE A C 1
ATOM 1417 O O . ILE A 1 179 ? -5.862 -1.175 24.376 1.00 85.44 179 ILE A O 1
ATOM 1421 N N . LYS A 1 180 ? -4.704 -3.080 24.786 1.00 90.00 180 LYS A N 1
ATOM 1422 C CA . LYS A 1 180 ? -4.632 -2.969 26.261 1.00 90.00 180 LYS A CA 1
ATOM 1423 C C . LYS A 1 180 ? -5.954 -2.569 26.927 1.00 90.00 180 LYS A C 1
ATOM 1425 O O . LYS A 1 180 ? -5.988 -1.676 27.774 1.00 90.00 180 LYS A O 1
ATOM 1430 N N . THR A 1 181 ? -7.051 -3.191 26.505 1.00 92.12 181 THR A N 1
ATOM 1431 C CA . THR A 1 181 ? -8.413 -2.834 26.931 1.00 92.12 181 THR A CA 1
ATOM 1432 C C . THR A 1 181 ? -9.231 -4.093 27.214 1.00 92.12 181 THR A C 1
ATOM 1434 O O . THR A 1 181 ? -9.170 -5.050 26.445 1.00 92.12 181 THR A O 1
ATOM 1437 N N . VAL A 1 182 ? -10.026 -4.076 28.285 1.00 95.25 182 VAL A N 1
ATOM 1438 C CA . VAL A 1 182 ? -11.076 -5.070 28.548 1.00 95.25 182 VAL A CA 1
ATOM 1439 C C . VAL A 1 182 ? -12.420 -4.562 28.020 1.00 95.25 182 VAL A C 1
ATOM 1441 O O . VAL A 1 182 ? -12.931 -3.540 28.487 1.00 95.25 182 VAL A O 1
ATOM 1444 N N . TYR A 1 183 ? -13.008 -5.280 27.064 1.00 95.50 183 TYR A N 1
ATOM 1445 C CA . TYR A 1 183 ? -14.315 -4.979 26.480 1.00 95.50 183 TYR A CA 1
ATOM 1446 C C . TYR A 1 183 ? -15.380 -5.933 27.004 1.00 95.50 183 TYR A C 1
ATOM 1448 O O . TYR A 1 183 ? -15.222 -7.146 26.902 1.00 95.50 183 TYR A O 1
ATOM 1456 N N . GLN A 1 184 ? -16.501 -5.393 27.474 1.00 96.81 184 GLN A N 1
ATOM 1457 C CA . GLN A 1 184 ? -17.699 -6.173 27.775 1.00 96.81 184 GLN A CA 1
ATOM 1458 C C . GLN A 1 184 ? -18.769 -5.909 26.716 1.00 96.81 184 GLN A C 1
ATOM 1460 O O . GLN A 1 184 ? -19.064 -4.762 26.392 1.00 96.81 184 GLN A O 1
ATOM 1465 N N . TRP A 1 185 ? -19.385 -6.969 26.214 1.00 96.69 185 TRP A N 1
ATOM 1466 C CA . TRP A 1 185 ? -20.443 -6.953 25.217 1.00 96.69 185 TRP A CA 1
ATOM 1467 C C . TRP A 1 185 ? -21.740 -7.447 25.835 1.00 96.69 185 TRP A C 1
ATOM 1469 O O . TRP A 1 185 ? -21.868 -8.622 26.161 1.00 96.69 185 TRP A O 1
ATOM 1479 N N . ASN A 1 186 ? -22.710 -6.553 25.970 1.00 97.38 186 ASN A N 1
ATOM 1480 C CA . ASN A 1 186 ? -24.065 -6.858 26.401 1.00 97.38 186 ASN A CA 1
ATOM 1481 C C . ASN A 1 186 ? -24.938 -7.039 25.158 1.00 97.38 186 ASN A C 1
ATOM 1483 O O . ASN A 1 186 ? -25.337 -6.061 24.521 1.00 97.38 186 ASN A O 1
ATOM 1487 N N . ILE A 1 187 ? -25.236 -8.288 24.812 1.00 97.12 187 ILE A N 1
ATOM 1488 C CA . ILE A 1 187 ? -26.093 -8.603 23.673 1.00 97.12 187 ILE A CA 1
ATOM 1489 C C . ILE A 1 187 ? -27.538 -8.647 24.142 1.00 97.12 187 ILE A C 1
ATOM 1491 O O . ILE A 1 187 ? -27.873 -9.346 25.101 1.00 97.12 187 ILE A O 1
ATOM 1495 N N . THR A 1 188 ? -28.397 -7.891 23.465 1.00 95.94 188 THR A N 1
ATOM 1496 C CA . THR A 1 188 ? -29.804 -7.737 23.829 1.00 95.94 188 THR A CA 1
ATOM 1497 C C . THR A 1 188 ? -30.744 -8.347 22.797 1.00 95.94 188 THR A C 1
ATOM 1499 O O . THR A 1 188 ? -30.443 -8.401 21.611 1.00 95.94 188 THR A O 1
ATOM 1502 N N . LYS A 1 189 ? -31.918 -8.791 23.238 1.00 93.75 189 LYS A N 1
ATOM 1503 C CA . LYS A 1 189 ? -33.033 -9.170 22.369 1.00 93.75 189 LYS A CA 1
ATOM 1504 C C . LYS A 1 189 ? -34.306 -8.615 22.977 1.00 93.75 189 LYS A C 1
ATOM 1506 O O . LYS A 1 189 ? -34.548 -8.791 24.171 1.00 93.75 189 LYS A O 1
ATOM 1511 N N . SER A 1 190 ? -35.066 -7.860 22.186 1.00 90.12 190 SER A N 1
ATOM 1512 C CA . SER A 1 190 ? -36.251 -7.135 22.672 1.00 90.12 190 SER A CA 1
ATOM 1513 C C . SER A 1 190 ? -35.957 -6.283 23.923 1.00 90.12 190 SER A C 1
ATOM 1515 O O . SER A 1 190 ? -36.732 -6.260 24.875 1.00 90.12 190 SER A O 1
ATOM 1517 N N . GLY A 1 191 ? -34.792 -5.622 23.948 1.00 87.69 191 GLY A N 1
ATOM 1518 C CA . GLY A 1 191 ? -34.361 -4.729 25.032 1.00 87.69 191 GLY A CA 1
ATOM 1519 C C . GLY A 1 191 ? -33.821 -5.409 26.297 1.00 87.69 191 GLY A C 1
ATOM 1520 O O . GLY A 1 191 ? -33.313 -4.716 27.175 1.00 87.69 191 GLY A O 1
ATOM 1521 N N . LYS A 1 192 ? -33.876 -6.742 26.403 1.00 93.94 192 LYS A N 1
ATOM 1522 C CA . LYS A 1 192 ? -33.315 -7.497 27.536 1.00 93.94 192 LYS A CA 1
ATOM 1523 C C . LYS A 1 192 ? -31.949 -8.063 27.174 1.00 93.94 192 LYS A C 1
ATOM 1525 O O . LYS A 1 192 ? -31.788 -8.575 26.071 1.00 93.94 192 LYS A O 1
ATOM 1530 N N . ILE A 1 193 ? -30.981 -7.997 28.090 1.00 95.44 193 ILE A N 1
ATOM 1531 C CA . ILE A 1 193 ? -29.675 -8.649 27.908 1.00 95.44 193 ILE A CA 1
ATOM 1532 C C . ILE A 1 193 ? -29.895 -10.162 27.923 1.00 95.44 193 ILE A C 1
ATOM 1534 O O . ILE A 1 193 ? -30.369 -10.704 28.918 1.00 95.44 193 ILE A O 1
ATOM 1538 N N . ILE A 1 194 ? -29.566 -10.824 26.817 1.00 95.38 194 ILE A N 1
ATOM 1539 C CA . ILE A 1 194 ? -29.672 -12.280 26.664 1.00 95.38 194 ILE A CA 1
ATOM 1540 C C . ILE A 1 194 ? -28.329 -12.979 26.856 1.00 95.38 194 ILE A C 1
ATOM 1542 O O . ILE A 1 194 ? -28.286 -14.147 27.228 1.00 95.38 194 ILE A O 1
ATOM 1546 N N . THR A 1 195 ? -27.217 -12.280 26.619 1.00 96.62 195 THR A N 1
ATOM 1547 C CA . THR A 1 195 ? -25.887 -12.808 26.906 1.00 96.62 195 THR A CA 1
ATOM 1548 C C . THR A 1 195 ? -24.869 -11.688 27.078 1.00 96.62 195 THR A C 1
ATOM 1550 O O . THR A 1 195 ? -25.009 -10.607 26.503 1.00 96.62 195 THR A O 1
ATOM 1553 N N . VAL A 1 196 ? -23.852 -11.959 27.891 1.00 97.38 196 VAL A N 1
ATOM 1554 C CA . VAL A 1 196 ? -22.708 -11.078 28.109 1.00 97.38 196 VAL A CA 1
ATOM 1555 C C . VAL A 1 196 ? -21.456 -11.816 27.660 1.00 97.38 196 VAL A C 1
ATOM 1557 O O . VAL A 1 196 ? -21.304 -12.998 27.964 1.00 97.38 196 VAL A O 1
ATOM 1560 N N . TRP A 1 197 ? -20.572 -11.125 26.953 1.00 97.31 197 TRP A N 1
ATOM 1561 C CA . TRP A 1 197 ? -19.266 -11.631 26.541 1.00 97.31 197 TRP A CA 1
ATOM 1562 C C . TRP A 1 197 ? -18.176 -10.643 26.919 1.00 97.31 197 TRP A C 1
ATOM 1564 O O . TRP A 1 197 ? -18.377 -9.435 26.834 1.00 97.31 197 TRP A O 1
ATOM 1574 N N . THR A 1 198 ? -17.007 -11.149 27.285 1.00 97.31 198 THR A N 1
ATOM 1575 C CA . THR A 1 198 ? -15.825 -10.339 27.556 1.00 97.31 198 THR A CA 1
ATOM 1576 C C . THR A 1 198 ? -14.725 -10.667 26.561 1.00 97.31 198 THR A C 1
ATOM 1578 O O . THR A 1 198 ? -14.421 -11.829 26.307 1.00 97.31 198 THR A O 1
ATOM 1581 N N . LEU A 1 199 ? -14.127 -9.615 26.010 1.00 95.19 199 LEU A N 1
ATOM 1582 C CA . LEU A 1 199 ? -12.884 -9.640 25.256 1.00 95.19 199 LEU A CA 1
ATOM 15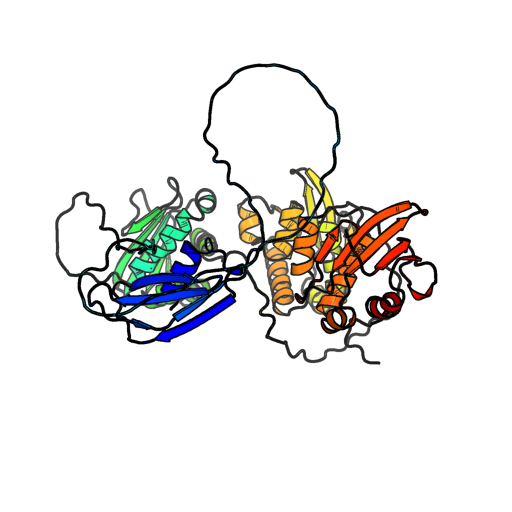83 C C . LEU A 1 199 ? -11.836 -8.915 26.106 1.00 95.19 199 LEU A C 1
ATOM 1585 O O . LEU A 1 199 ? -11.849 -7.689 26.214 1.00 95.19 199 LEU A O 1
ATOM 1589 N N . ASP A 1 200 ? -10.946 -9.673 26.728 1.00 94.69 200 ASP A N 1
ATOM 1590 C CA . ASP A 1 200 ? -9.843 -9.135 27.512 1.00 94.69 200 ASP A CA 1
ATOM 1591 C C . ASP A 1 200 ? -8.606 -9.045 26.623 1.00 94.69 200 ASP A C 1
ATOM 1593 O O . ASP A 1 200 ? -8.051 -10.066 26.241 1.00 94.69 200 ASP A O 1
ATOM 1597 N N . LEU A 1 201 ? -8.188 -7.828 26.272 1.00 92.69 201 LEU A N 1
ATOM 1598 C CA . LEU A 1 201 ? -6.936 -7.557 25.556 1.00 92.69 201 LEU A CA 1
ATOM 1599 C C . LEU A 1 201 ? -5.946 -6.787 26.428 1.00 92.69 201 LEU A C 1
ATOM 1601 O O . LEU A 1 201 ? -5.045 -6.129 25.914 1.00 92.69 201 LEU A O 1
ATOM 1605 N N . LYS A 1 202 ? -6.149 -6.792 27.744 1.00 91.69 202 LYS A N 1
ATOM 1606 C CA . LYS A 1 202 ? -5.327 -6.064 28.712 1.00 91.69 202 LYS A CA 1
ATOM 1607 C C . LYS A 1 202 ? -4.461 -7.008 29.528 1.00 91.69 202 LYS A C 1
ATOM 1609 O O . LYS A 1 202 ? -3.331 -6.653 29.854 1.00 91.69 202 LYS A O 1
ATOM 1614 N N . ASN A 1 203 ? -4.988 -8.189 29.829 1.00 85.94 203 ASN A N 1
ATOM 1615 C CA . ASN A 1 203 ? -4.355 -9.176 30.682 1.00 85.94 203 ASN A CA 1
ATOM 1616 C C . ASN A 1 203 ? -3.899 -10.392 29.855 1.00 85.94 203 ASN A C 1
ATOM 1618 O O . ASN A 1 203 ? -4.645 -10.917 29.027 1.00 85.94 203 ASN A O 1
ATOM 1622 N N . GLY A 1 204 ? -2.672 -10.860 30.101 1.00 86.12 204 GLY A N 1
ATOM 1623 C CA . GLY A 1 204 ? -2.117 -12.051 29.449 1.00 86.12 204 GLY A CA 1
ATOM 1624 C C . GLY A 1 204 ? -1.977 -11.926 27.925 1.00 86.12 204 GLY A C 1
ATOM 1625 O O . GLY A 1 204 ? -1.642 -10.864 27.406 1.00 86.12 204 GLY A O 1
ATOM 1626 N N . GLU A 1 205 ? -2.226 -13.029 27.212 1.00 85.62 205 GLU A N 1
ATOM 1627 C CA . GLU A 1 205 ? -2.133 -13.127 25.743 1.00 85.62 205 GLU A CA 1
ATOM 1628 C C . GLU A 1 205 ? -3.429 -12.749 25.007 1.00 85.62 205 GLU A C 1
ATOM 1630 O O . GLU A 1 205 ? -3.563 -12.995 23.810 1.00 85.62 205 GLU A O 1
ATOM 1635 N N . GLY A 1 206 ? -4.390 -12.160 25.715 1.00 90.81 206 GLY A N 1
ATOM 1636 C CA . GLY A 1 206 ? -5.717 -11.880 25.192 1.00 90.81 206 GLY A CA 1
ATOM 1637 C C . GLY A 1 206 ? -6.662 -13.083 25.285 1.00 90.81 206 GLY A C 1
ATOM 1638 O O . GLY A 1 206 ? -6.272 -14.226 25.060 1.00 90.81 206 GLY A O 1
ATOM 1639 N N . SER A 1 207 ? -7.926 -12.844 25.633 1.00 92.88 207 SER A N 1
ATOM 1640 C CA . SER A 1 207 ? -8.930 -13.907 25.758 1.00 92.88 207 SER A CA 1
ATOM 1641 C C . SER A 1 207 ? -10.340 -13.427 25.430 1.00 92.88 207 SER A C 1
ATOM 1643 O O . SER A 1 207 ? -10.663 -12.246 25.565 1.00 92.88 207 SER A O 1
ATOM 1645 N N . VAL A 1 208 ? -11.185 -14.364 24.997 1.00 95.00 208 VAL A N 1
ATOM 1646 C CA . VAL A 1 208 ? -12.617 -14.149 24.770 1.00 95.00 208 VAL A CA 1
ATOM 1647 C C . VAL A 1 208 ? -13.383 -15.196 25.558 1.00 95.00 208 VAL A C 1
ATOM 1649 O O . VAL A 1 208 ? -13.112 -16.388 25.428 1.00 95.00 208 VAL A O 1
ATOM 1652 N N . TYR A 1 209 ? -14.330 -14.766 26.382 1.00 95.06 209 TYR A N 1
ATOM 1653 C CA . TYR A 1 209 ? -15.116 -15.670 27.216 1.00 95.06 209 TYR A CA 1
ATOM 1654 C C . TYR A 1 209 ? -16.515 -15.126 27.482 1.00 95.06 209 TYR A C 1
ATOM 1656 O O . TYR A 1 209 ? -16.776 -13.927 27.385 1.00 95.06 209 TYR A O 1
ATOM 1664 N N . LYS A 1 210 ? -17.438 -16.034 27.796 1.00 95.62 210 LYS A N 1
ATOM 1665 C CA . LYS A 1 210 ? -18.820 -15.698 28.136 1.00 95.62 210 LYS A CA 1
ATOM 1666 C C . LYS A 1 210 ? -18.880 -15.229 29.590 1.00 95.62 210 LYS A C 1
ATOM 1668 O O . LYS A 1 210 ? -18.265 -15.839 30.458 1.00 95.62 210 LYS A O 1
ATOM 1673 N N . GLY A 1 211 ? -19.632 -14.166 29.845 1.00 94.75 211 GLY A N 1
ATOM 1674 C CA . GLY A 1 211 ? -19.755 -13.521 31.151 1.00 94.75 211 GLY A CA 1
ATOM 1675 C C . GLY A 1 211 ? -19.093 -12.143 31.223 1.00 94.75 211 GLY A C 1
ATOM 1676 O O . GLY A 1 211 ? -18.474 -11.665 30.269 1.00 94.75 211 GLY A O 1
ATOM 1677 N N . SER A 1 212 ? -19.282 -11.487 32.366 1.00 94.50 212 SER A N 1
ATOM 1678 C CA . SER A 1 212 ? -18.623 -10.223 32.719 1.00 94.50 212 SER A CA 1
ATOM 1679 C C . SER A 1 212 ? -17.120 -10.428 32.968 1.00 94.50 212 SER A C 1
ATOM 1681 O O . SER A 1 212 ? -16.709 -11.565 33.194 1.00 94.50 212 SER A O 1
ATOM 1683 N N . PRO A 1 213 ? -16.298 -9.361 32.975 1.00 94.69 213 PRO A N 1
ATOM 1684 C CA . PRO A 1 213 ? -14.864 -9.491 33.207 1.00 94.69 213 PRO A CA 1
ATOM 1685 C C . PRO A 1 213 ? -14.520 -10.228 34.503 1.00 94.69 213 PRO A C 1
ATOM 1687 O O . PRO A 1 213 ? -15.029 -9.885 35.569 1.00 94.69 213 PRO A O 1
ATOM 1690 N N . ASN A 1 214 ? -13.612 -11.202 34.411 1.00 89.06 214 ASN A N 1
ATOM 1691 C CA . ASN A 1 214 ? -13.147 -11.997 35.553 1.00 89.06 214 ASN A CA 1
ATOM 1692 C C . ASN A 1 214 ? -12.352 -11.157 36.564 1.00 89.06 214 ASN A C 1
ATOM 1694 O O . ASN A 1 214 ? -12.266 -11.505 37.740 1.00 89.06 214 ASN A O 1
ATOM 1698 N N . THR A 1 215 ? -11.752 -10.055 36.110 1.00 83.56 215 THR A N 1
ATOM 1699 C CA . THR A 1 215 ? -10.964 -9.144 36.938 1.00 83.56 215 THR A CA 1
ATOM 1700 C C . 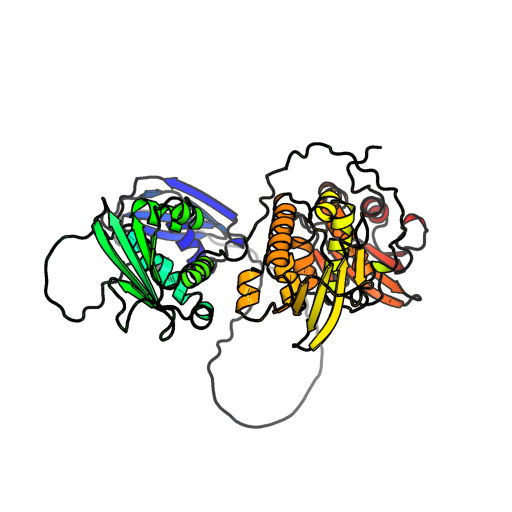THR A 1 215 ? -11.372 -7.694 36.681 1.00 83.56 215 THR A C 1
ATOM 1702 O O . THR A 1 215 ? -11.408 -7.213 35.549 1.00 83.56 215 THR A O 1
ATOM 1705 N N . GLY A 1 216 ? -11.668 -6.965 37.759 1.00 86.56 216 GLY A N 1
ATOM 1706 C CA . GLY A 1 216 ? -11.999 -5.541 37.692 1.00 86.56 216 GLY A CA 1
ATOM 1707 C C . GLY A 1 216 ? -13.292 -5.228 36.926 1.00 86.56 216 GLY A C 1
ATOM 1708 O O . GLY A 1 216 ? -14.235 -6.012 36.899 1.00 86.56 216 GLY A O 1
ATOM 1709 N N . LYS A 1 217 ? -13.354 -4.023 36.348 1.00 90.75 217 LYS A N 1
ATOM 1710 C CA . LYS A 1 217 ? -14.461 -3.568 35.492 1.00 90.75 217 LYS A CA 1
ATOM 1711 C C . LYS A 1 217 ? -13.987 -3.496 34.046 1.00 90.75 217 LYS A C 1
ATOM 1713 O O . LYS A 1 217 ? -12.811 -3.234 33.800 1.00 90.75 217 LYS A O 1
ATOM 1718 N N . ALA A 1 218 ? -14.914 -3.659 33.104 1.00 94.56 218 ALA A N 1
ATOM 1719 C CA . ALA A 1 218 ? -14.629 -3.395 31.701 1.00 94.56 218 ALA A CA 1
ATOM 1720 C C . ALA A 1 218 ? -14.191 -1.936 31.516 1.00 94.56 218 ALA A C 1
ATOM 1722 O O . ALA A 1 218 ? -14.798 -1.019 32.073 1.00 94.56 218 ALA A O 1
ATOM 1723 N N . ASP A 1 219 ? -13.159 -1.727 30.703 1.00 94.38 219 ASP A N 1
ATOM 1724 C CA . ASP A 1 219 ? -12.740 -0.391 30.282 1.00 94.38 219 ASP A CA 1
ATOM 1725 C C . ASP A 1 219 ? -13.773 0.206 29.305 1.00 94.38 219 ASP A C 1
ATOM 1727 O O . ASP A 1 219 ? -13.975 1.421 29.267 1.00 94.38 219 ASP A O 1
ATOM 1731 N N . CYS A 1 220 ? -14.441 -0.649 28.521 1.00 94.31 220 CYS A N 1
ATOM 1732 C CA . CYS A 1 220 ? -15.484 -0.276 27.571 1.00 94.31 220 CYS A CA 1
ATOM 1733 C C . CYS A 1 220 ? -16.607 -1.319 27.559 1.00 94.31 220 CYS A C 1
ATOM 1735 O O . CYS A 1 220 ? -16.368 -2.499 27.306 1.00 94.31 220 CYS A O 1
ATOM 1737 N N . THR A 1 221 ? -17.844 -0.875 27.765 1.00 95.81 221 THR A N 1
ATOM 1738 C CA . THR A 1 221 ? -19.039 -1.719 27.683 1.00 95.81 221 THR A CA 1
ATOM 1739 C C . THR A 1 221 ? -19.840 -1.347 26.442 1.00 95.81 221 THR A C 1
ATOM 1741 O O . THR A 1 221 ? -20.315 -0.220 26.317 1.00 95.81 221 THR A O 1
ATOM 1744 N N . LEU A 1 222 ? -20.013 -2.300 25.532 1.00 94.56 222 LEU A N 1
ATOM 1745 C CA . LEU A 1 222 ? -20.813 -2.176 24.319 1.00 94.56 222 LEU A CA 1
ATOM 1746 C C . LEU A 1 222 ? -22.150 -2.883 24.531 1.00 94.56 222 LEU A C 1
ATOM 1748 O O . LEU A 1 222 ? -22.179 -4.036 24.944 1.00 94.56 222 LEU A O 1
ATOM 1752 N N . THR A 1 223 ? -23.263 -2.207 24.266 1.00 96.50 223 THR A N 1
ATOM 1753 C CA . THR A 1 223 ? -24.608 -2.798 24.322 1.00 96.50 223 THR A CA 1
ATOM 1754 C C . THR A 1 223 ? -25.253 -2.713 22.950 1.00 96.50 223 THR A C 1
ATOM 1756 O O . THR A 1 223 ? -25.355 -1.619 22.400 1.00 96.50 223 THR A O 1
ATOM 1759 N N . ILE A 1 224 ? -25.670 -3.848 22.397 1.00 95.25 224 ILE A N 1
ATOM 1760 C CA . ILE A 1 224 ? -26.188 -3.954 21.026 1.00 95.25 224 ILE A CA 1
ATOM 1761 C C . ILE A 1 224 ? -27.250 -5.053 20.948 1.00 95.25 224 ILE A C 1
ATOM 1763 O O . ILE A 1 224 ? -27.228 -5.991 21.748 1.00 95.25 224 ILE A O 1
ATOM 1767 N N . ASP A 1 225 ? -28.219 -4.940 20.041 1.00 95.44 225 ASP A N 1
ATOM 1768 C CA . ASP A 1 225 ? -29.174 -6.027 19.804 1.00 95.44 225 ASP A CA 1
ATOM 1769 C C . ASP A 1 225 ? -28.544 -7.186 19.012 1.00 95.44 225 ASP A C 1
ATOM 1771 O O . ASP A 1 225 ? -27.580 -6.995 18.274 1.00 95.44 225 ASP A O 1
ATOM 1775 N N . GLU A 1 226 ? -29.071 -8.396 19.188 1.00 94.12 226 GLU A N 1
ATOM 1776 C CA . GLU A 1 226 ? -28.572 -9.623 18.559 1.00 94.12 226 GLU A CA 1
ATOM 1777 C C . GLU A 1 226 ? -28.474 -9.506 17.031 1.00 94.12 226 GLU A C 1
ATOM 1779 O O . GLU A 1 226 ? -27.469 -9.914 16.452 1.00 94.12 226 GLU A O 1
ATOM 1784 N N . GLU A 1 227 ? -29.482 -8.941 16.368 1.00 91.75 227 GLU A N 1
ATOM 1785 C CA . GLU A 1 227 ? -29.520 -8.863 14.908 1.00 91.75 227 GLU A CA 1
ATOM 1786 C C . GLU A 1 227 ? -28.509 -7.841 14.380 1.00 91.75 227 GLU A C 1
ATOM 1788 O O . GLU A 1 227 ? -27.727 -8.158 13.480 1.00 91.75 227 GLU A O 1
ATOM 1793 N N . SER A 1 228 ? -28.450 -6.651 14.985 1.00 89.94 228 SER A N 1
ATOM 1794 C CA . SER A 1 228 ? -27.452 -5.634 14.634 1.00 89.94 228 SER A CA 1
ATOM 1795 C C . SER A 1 228 ? -26.035 -6.093 14.954 1.00 89.94 228 SER A C 1
ATOM 1797 O O . SER A 1 228 ? -25.129 -5.837 14.166 1.00 89.94 228 SER A O 1
ATOM 1799 N N . ALA A 1 229 ? -25.819 -6.805 16.066 1.00 88.69 229 ALA A N 1
ATOM 1800 C CA . ALA A 1 229 ? -24.518 -7.389 16.380 1.00 88.69 229 ALA A CA 1
ATOM 1801 C C . ALA A 1 229 ? -24.076 -8.315 15.252 1.00 88.69 229 ALA A C 1
ATOM 1803 O O . ALA A 1 229 ? -22.983 -8.159 14.712 1.00 88.69 229 ALA A O 1
ATOM 1804 N N . VAL A 1 230 ? -24.950 -9.228 14.832 1.00 85.00 230 VAL A N 1
ATOM 1805 C CA . VAL A 1 230 ? -24.619 -10.136 13.741 1.00 85.00 230 VAL A CA 1
ATOM 1806 C C . VAL A 1 230 ? -24.376 -9.384 12.428 1.00 85.00 230 VAL A C 1
ATOM 1808 O O . VAL A 1 230 ? -23.408 -9.686 11.737 1.00 85.00 230 VAL A O 1
ATOM 1811 N N . ASN A 1 231 ? -25.183 -8.376 12.093 1.00 80.12 231 ASN A N 1
ATOM 1812 C CA . ASN A 1 231 ? -24.969 -7.574 10.886 1.00 80.12 231 ASN A CA 1
ATOM 1813 C C . ASN A 1 231 ? -23.628 -6.828 10.913 1.00 80.12 231 ASN A C 1
ATOM 1815 O O . ASN A 1 231 ? -22.951 -6.780 9.890 1.00 80.12 231 ASN A O 1
ATOM 1819 N N . VAL A 1 232 ? -23.216 -6.297 12.067 1.00 78.12 232 VAL A N 1
ATOM 1820 C CA . VAL A 1 232 ? -21.914 -5.636 12.234 1.00 78.12 232 VAL A CA 1
ATOM 1821 C C . VAL A 1 232 ? -20.764 -6.632 12.071 1.00 78.12 232 VAL A C 1
ATOM 1823 O O . VAL A 1 232 ? -19.833 -6.370 11.314 1.00 78.12 232 VAL A O 1
ATOM 1826 N N . PHE A 1 233 ? -20.827 -7.795 12.725 1.00 79.00 233 PHE A N 1
ATOM 1827 C CA . PHE A 1 233 ? -19.761 -8.802 12.637 1.00 79.00 233 PHE A CA 1
ATOM 1828 C C . PHE A 1 233 ? -19.684 -9.502 11.271 1.00 79.00 233 PHE A C 1
ATOM 1830 O O . PHE A 1 233 ? -18.609 -9.936 10.872 1.00 79.00 233 PHE A O 1
ATOM 1837 N N . GLU A 1 234 ? -20.793 -9.592 10.537 1.00 74.25 234 GLU A N 1
ATOM 1838 C CA . GLU A 1 234 ? -20.829 -10.104 9.160 1.00 74.25 234 GLU A CA 1
ATOM 1839 C C . GLU A 1 234 ? -20.551 -9.010 8.105 1.00 74.25 234 GLU A C 1
ATOM 1841 O O . GLU A 1 234 ? -20.622 -9.286 6.909 1.00 74.25 234 GLU A O 1
ATOM 1846 N N . GLY A 1 235 ? -20.272 -7.765 8.518 1.00 68.00 235 GLY A N 1
ATOM 1847 C CA . GLY A 1 235 ? -19.974 -6.644 7.616 1.00 68.00 235 GLY A CA 1
ATOM 1848 C C . GLY A 1 235 ? -21.178 -6.095 6.837 1.00 68.00 235 GLY A C 1
ATOM 1849 O O . GLY A 1 235 ? -21.015 -5.283 5.929 1.00 68.00 235 GLY A O 1
ATOM 1850 N N . ARG A 1 236 ? -22.401 -6.513 7.185 1.00 71.94 236 ARG A N 1
ATOM 1851 C CA . ARG A 1 236 ? -23.662 -6.035 6.590 1.00 71.94 236 ARG A CA 1
ATOM 1852 C C . ARG A 1 236 ? -24.095 -4.668 7.132 1.00 71.94 236 ARG A C 1
ATOM 1854 O O . ARG A 1 236 ? -24.914 -3.999 6.507 1.00 71.94 236 ARG A O 1
ATOM 1861 N N . GLU A 1 237 ? -23.551 -4.242 8.271 1.00 72.88 237 GLU A N 1
ATOM 1862 C CA . GLU A 1 237 ? -23.786 -2.922 8.863 1.00 72.88 237 GLU A CA 1
ATOM 1863 C C . GLU A 1 237 ? -22.477 -2.315 9.390 1.00 72.88 237 GLU A C 1
ATOM 1865 O O . GLU A 1 237 ? -21.652 -2.999 9.989 1.00 72.88 237 GLU A O 1
ATOM 1870 N N . ASP A 1 238 ? -22.280 -1.012 9.172 1.00 78.81 238 ASP A N 1
ATOM 1871 C CA . ASP A 1 238 ? -21.120 -0.291 9.699 1.00 78.81 238 ASP A CA 1
ATOM 1872 C C . ASP A 1 238 ? -21.299 -0.006 11.199 1.00 78.81 238 ASP A C 1
ATOM 1874 O O . ASP A 1 238 ? -22.311 0.557 11.625 1.00 78.81 238 ASP A O 1
ATOM 1878 N N . ALA A 1 239 ? -20.296 -0.360 12.006 1.00 76.12 239 ALA A N 1
ATOM 1879 C CA . ALA A 1 239 ? -20.352 -0.217 13.461 1.00 76.12 239 ALA A CA 1
ATOM 1880 C C . ALA A 1 239 ? -20.538 1.244 13.917 1.00 76.12 239 ALA A C 1
ATOM 1882 O O . ALA A 1 239 ? -21.183 1.500 14.937 1.00 76.12 239 ALA A O 1
ATOM 1883 N N . MET A 1 240 ? -20.004 2.217 13.170 1.00 72.69 240 MET A N 1
ATOM 1884 C CA . MET A 1 240 ? -20.139 3.634 13.506 1.00 72.69 240 MET A CA 1
ATOM 1885 C C . MET A 1 240 ? -21.537 4.159 13.172 1.00 72.69 240 MET A C 1
ATOM 1887 O O . MET A 1 240 ? -22.111 4.907 13.966 1.00 72.69 240 MET A O 1
ATOM 1891 N N . LYS A 1 241 ? -22.135 3.706 12.064 1.00 76.00 241 LYS A N 1
ATOM 1892 C CA . LYS A 1 241 ? -23.552 3.952 11.758 1.00 76.00 241 LYS A CA 1
ATOM 1893 C C . LYS A 1 241 ? -24.473 3.333 12.806 1.00 76.00 241 LYS A C 1
ATOM 1895 O O . LYS A 1 241 ? -25.391 4.012 13.260 1.00 76.00 241 LYS A O 1
ATOM 1900 N N . ALA A 1 242 ? -24.207 2.100 13.239 1.00 78.44 242 ALA A N 1
ATOM 1901 C CA . ALA A 1 242 ? -24.974 1.456 14.305 1.00 78.44 242 ALA A CA 1
ATOM 1902 C C . ALA A 1 242 ? -24.898 2.250 15.624 1.00 78.44 242 ALA A C 1
ATOM 1904 O O . ALA A 1 242 ? -25.904 2.383 16.324 1.00 78.44 242 ALA A O 1
ATOM 1905 N N . PHE A 1 243 ? -23.733 2.831 15.941 1.00 78.19 243 PHE A N 1
ATOM 1906 C CA . PHE A 1 243 ? -23.554 3.695 17.112 1.00 78.19 243 PHE A CA 1
ATOM 1907 C C . PHE A 1 243 ? -24.317 5.019 16.993 1.00 78.19 243 PHE A C 1
ATOM 1909 O O . PHE A 1 243 ? -25.107 5.357 17.872 1.00 78.19 243 PHE A O 1
ATOM 1916 N N . MET A 1 244 ? -24.147 5.750 15.887 1.00 72.12 244 MET A N 1
ATOM 1917 C CA . MET A 1 244 ? -24.856 7.017 15.662 1.00 72.12 244 MET A CA 1
ATOM 1918 C C . MET A 1 244 ? -26.378 6.833 15.582 1.00 72.12 244 MET A C 1
ATOM 1920 O O . MET A 1 244 ? -27.124 7.709 16.009 1.00 72.12 244 MET A O 1
ATOM 1924 N N . GLY A 1 245 ? -26.836 5.687 15.072 1.00 81.50 245 GLY A N 1
ATOM 1925 C CA . GLY A 1 245 ? -28.246 5.302 15.030 1.00 81.50 245 GLY A CA 1
ATOM 1926 C C . GLY A 1 245 ? -28.808 4.793 16.362 1.00 81.50 245 GLY A C 1
ATOM 1927 O O . GLY A 1 245 ? -29.975 4.416 16.416 1.00 81.50 245 GLY A O 1
ATOM 1928 N N . GLY A 1 246 ? -28.003 4.741 17.430 1.00 84.31 246 GLY A N 1
ATOM 1929 C CA . GLY A 1 246 ? -28.425 4.328 18.772 1.00 84.31 246 GLY A CA 1
ATOM 1930 C C . GLY A 1 246 ? -28.637 2.821 18.969 1.00 84.31 246 GLY A C 1
ATOM 1931 O O . GLY A 1 246 ? -29.007 2.407 20.071 1.00 84.31 246 GLY A O 1
ATOM 1932 N N . LYS A 1 247 ? -28.385 2.003 17.937 1.00 86.94 247 LYS A N 1
ATOM 1933 C CA . LYS A 1 247 ? -28.458 0.531 17.990 1.00 86.94 247 LYS A CA 1
ATOM 1934 C C . LYS A 1 247 ? -27.293 -0.072 18.771 1.00 86.94 247 LYS A C 1
ATOM 1936 O O . LYS A 1 247 ? -27.465 -1.050 19.490 1.00 86.94 247 LYS A O 1
ATOM 1941 N N . LEU A 1 248 ? -26.114 0.536 18.645 1.00 89.75 248 LEU A N 1
ATOM 1942 C CA . LEU A 1 248 ? -24.943 0.258 19.465 1.00 89.75 248 LEU A CA 1
ATOM 1943 C C . LEU A 1 248 ? -24.790 1.383 20.491 1.00 89.75 248 LEU A C 1
ATOM 1945 O O . LEU A 1 248 ? -24.697 2.552 20.134 1.00 89.75 248 LEU A O 1
ATOM 1949 N N . LYS A 1 249 ? -24.736 1.039 21.772 1.00 92.44 249 LYS A N 1
ATOM 1950 C CA . LYS A 1 249 ? -24.462 1.975 22.868 1.00 92.44 249 LYS A CA 1
ATOM 1951 C C . LYS A 1 249 ? -23.106 1.658 23.471 1.00 92.44 249 LYS A C 1
ATOM 1953 O O . LYS A 1 249 ? -22.772 0.490 23.647 1.00 92.44 249 LYS A O 1
ATOM 1958 N N . ILE A 1 250 ? -22.346 2.692 23.812 1.00 91.25 250 ILE A N 1
ATOM 1959 C CA . ILE A 1 250 ? -21.021 2.560 24.422 1.00 91.25 250 ILE A CA 1
ATOM 1960 C C . ILE A 1 250 ? -21.044 3.270 25.773 1.00 91.25 250 ILE A C 1
ATOM 1962 O O . ILE A 1 250 ? -21.450 4.427 25.860 1.00 91.25 250 ILE A O 1
ATOM 1966 N N . ALA A 1 251 ? -20.594 2.579 26.814 1.00 90.62 251 ALA A N 1
ATOM 1967 C CA . ALA A 1 251 ? -20.340 3.130 28.138 1.00 90.62 251 ALA A CA 1
ATOM 1968 C C . ALA A 1 251 ? -18.874 2.891 28.535 1.00 90.62 251 ALA A C 1
ATOM 1970 O O . ALA A 1 251 ? -18.253 1.922 28.097 1.00 90.62 251 ALA A O 1
ATOM 1971 N N . GLY A 1 252 ? -18.314 3.770 29.369 1.00 89.06 252 GLY A N 1
ATOM 1972 C CA . GLY A 1 252 ? -16.891 3.743 29.721 1.00 89.06 252 GLY A CA 1
ATOM 1973 C C . GLY A 1 252 ? -16.026 4.501 28.710 1.00 89.06 252 GLY A C 1
ATOM 1974 O O . GLY A 1 252 ? -16.402 5.575 28.240 1.00 89.06 252 GLY A O 1
ATOM 1975 N N . ASN A 1 253 ? -14.844 3.973 28.392 1.00 83.69 253 ASN A N 1
ATOM 1976 C CA . ASN A 1 253 ? -13.883 4.627 27.510 1.00 83.69 253 ASN A CA 1
ATOM 1977 C C . ASN A 1 253 ? -14.307 4.528 26.035 1.00 83.69 253 ASN A C 1
ATOM 1979 O O . ASN A 1 253 ? -14.001 3.560 25.340 1.00 83.69 253 ASN A O 1
ATOM 1983 N N . ILE A 1 254 ? -14.963 5.576 25.537 1.00 77.81 254 ILE A N 1
ATOM 1984 C CA . ILE A 1 254 ? -15.437 5.662 24.147 1.00 77.81 254 ILE A CA 1
ATOM 1985 C C . ILE A 1 254 ? -14.279 5.578 23.134 1.00 77.81 254 ILE A C 1
ATOM 1987 O O . ILE A 1 254 ? -14.436 4.960 22.081 1.00 77.81 254 ILE A O 1
ATOM 1991 N N . LEU A 1 255 ? -13.089 6.115 23.445 1.00 75.12 255 LEU A N 1
ATOM 1992 C CA . LEU A 1 255 ? -11.915 5.980 22.564 1.00 75.12 255 LEU A CA 1
ATOM 1993 C C . LEU A 1 255 ? -11.453 4.521 22.453 1.00 75.12 255 LEU A C 1
ATOM 1995 O O . LEU A 1 255 ? -10.896 4.123 21.431 1.00 75.12 255 LEU A O 1
ATOM 1999 N N . ALA A 1 256 ? -11.702 3.694 23.468 1.00 80.88 256 ALA A N 1
ATOM 2000 C CA . ALA A 1 256 ? -11.383 2.278 23.385 1.00 80.88 256 ALA A CA 1
ATOM 2001 C C . ALA A 1 256 ? -12.270 1.553 22.359 1.00 80.88 256 ALA A C 1
ATOM 2003 O O . ALA A 1 256 ? -11.786 0.660 21.667 1.00 80.88 256 ALA A O 1
ATOM 2004 N N . ALA A 1 257 ? -13.522 1.974 22.168 1.00 75.44 257 ALA A N 1
ATOM 2005 C CA . ALA A 1 257 ? -14.371 1.442 21.101 1.00 75.44 257 ALA A CA 1
ATOM 2006 C C . ALA A 1 257 ? -13.847 1.786 19.693 1.00 75.44 257 ALA A C 1
ATOM 2008 O O . ALA A 1 257 ? -14.033 1.004 18.765 1.00 75.44 257 ALA A O 1
ATOM 2009 N N . GLN A 1 258 ? -13.123 2.902 19.525 1.00 73.25 258 GLN A N 1
ATOM 2010 C CA . GLN A 1 258 ? -12.425 3.192 18.264 1.00 73.25 258 GLN A CA 1
ATOM 2011 C C . GLN A 1 258 ? -11.257 2.227 18.029 1.00 73.25 258 GLN A C 1
ATOM 2013 O O . GLN A 1 258 ? -11.046 1.783 16.905 1.00 73.25 258 GLN A O 1
ATOM 2018 N N . LYS A 1 259 ? -10.521 1.847 19.084 1.00 73.38 259 LYS A N 1
ATOM 2019 C CA . LYS A 1 259 ? -9.463 0.827 18.971 1.00 73.38 259 LYS A CA 1
ATOM 2020 C C . LYS A 1 259 ? -10.020 -0.538 18.570 1.00 73.38 259 LYS A C 1
ATOM 2022 O O . LYS A 1 259 ? -9.387 -1.259 17.811 1.00 73.38 259 LYS A O 1
ATOM 2027 N N . LEU A 1 260 ? -11.233 -0.862 19.013 1.00 72.31 260 LEU A N 1
ATOM 2028 C CA . LEU A 1 260 ? -11.912 -2.115 18.681 1.00 72.31 260 LEU A CA 1
ATOM 2029 C C . LEU A 1 260 ? -12.148 -2.277 17.173 1.00 72.31 260 LEU A C 1
ATOM 2031 O O . LEU A 1 260 ? -12.083 -3.395 16.666 1.00 72.31 260 LEU A O 1
ATOM 2035 N N . GLN A 1 261 ? -12.300 -1.162 16.441 1.00 67.00 261 GLN A N 1
ATOM 2036 C CA . GLN A 1 261 ? -12.399 -1.175 14.977 1.00 67.00 261 GLN A CA 1
ATOM 2037 C C . GLN A 1 261 ? -11.197 -1.817 14.287 1.00 67.00 261 GLN A C 1
ATOM 2039 O O . GLN A 1 261 ? -11.309 -2.273 13.158 1.00 67.00 261 GLN A O 1
ATOM 2044 N N . GLN A 1 262 ? -10.059 -1.919 14.967 1.00 63.31 262 GLN A N 1
ATOM 2045 C CA . GLN A 1 262 ? -8.842 -2.511 14.421 1.00 63.31 262 GLN A CA 1
ATOM 2046 C C . GLN A 1 262 ? -8.881 -4.039 14.396 1.00 63.31 262 GLN A C 1
ATOM 2048 O O . GLN A 1 262 ? -8.134 -4.638 13.631 1.00 63.31 262 GLN A O 1
ATOM 2053 N N . LEU A 1 263 ? -9.760 -4.675 15.181 1.00 62.53 263 LEU A N 1
ATOM 2054 C CA . LEU A 1 263 ? -10.018 -6.113 15.047 1.00 62.53 263 LEU A CA 1
ATOM 2055 C C . LEU A 1 263 ? -10.731 -6.421 13.728 1.00 62.53 263 LEU A C 1
ATOM 2057 O O . LEU A 1 263 ? -10.444 -7.447 13.104 1.00 62.53 263 LEU A O 1
ATOM 2061 N N . TRP A 1 264 ? -11.623 -5.512 13.314 1.00 58.81 264 TRP A N 1
ATOM 2062 C CA . TRP A 1 264 ? -12.393 -5.575 12.068 1.00 58.81 264 TRP A CA 1
ATOM 2063 C C . TRP A 1 264 ? -11.709 -4.905 10.887 1.00 58.81 264 TRP A C 1
ATOM 2065 O O . TRP A 1 264 ? -12.150 -5.111 9.763 1.00 58.81 264 TRP A O 1
ATOM 2075 N N . ALA A 1 265 ? -10.662 -4.107 11.119 1.00 54.59 265 ALA A N 1
ATOM 2076 C CA . ALA A 1 265 ? -9.778 -3.676 10.056 1.00 54.59 265 ALA A CA 1
ATOM 2077 C C . ALA A 1 265 ? -9.219 -4.959 9.445 1.00 54.59 265 ALA A C 1
ATOM 2079 O O . ALA A 1 265 ? -8.354 -5.625 10.026 1.00 54.59 265 ALA A O 1
ATOM 2080 N N . GLU A 1 266 ? -9.814 -5.359 8.324 1.00 52.56 266 GLU A N 1
ATOM 2081 C CA . GLU A 1 266 ? -9.345 -6.475 7.529 1.00 52.56 266 GLU A CA 1
ATOM 2082 C C . GLU A 1 266 ? -7.838 -6.304 7.328 1.00 52.56 266 GLU A C 1
ATOM 2084 O O . GLU A 1 266 ? -7.303 -5.182 7.352 1.00 52.56 266 GLU A O 1
ATOM 2089 N N . GLU A 1 267 ? -7.128 -7.417 7.125 1.00 44.78 267 GLU A N 1
ATOM 2090 C CA . GLU A 1 267 ? -5.881 -7.277 6.385 1.00 44.78 267 GLU A CA 1
ATOM 2091 C C . GLU A 1 267 ? -6.215 -6.444 5.157 1.00 44.78 267 GLU A C 1
ATOM 2093 O O . GLU A 1 267 ? -7.151 -6.780 4.428 1.00 44.78 267 GLU A O 1
ATOM 2098 N N . ALA A 1 268 ? -5.524 -5.304 5.061 1.00 33.22 268 ALA A N 1
ATOM 2099 C CA . ALA A 1 268 ? -5.556 -4.362 3.959 1.00 33.22 268 ALA A CA 1
ATOM 2100 C C . ALA A 1 268 ? -5.979 -5.114 2.690 1.00 33.22 268 ALA A C 1
ATOM 2102 O O . ALA A 1 268 ? -5.352 -6.146 2.426 1.00 33.22 268 ALA A O 1
ATOM 2103 N N . PRO A 1 269 ? -7.100 -4.725 2.044 1.00 34.31 269 PRO A N 1
ATOM 2104 C CA . PRO A 1 269 ? -7.855 -5.627 1.190 1.00 34.31 269 PRO A CA 1
ATOM 2105 C C . PRO A 1 269 ? -6.878 -6.385 0.307 1.00 34.31 269 PRO A C 1
ATOM 2107 O O . PRO A 1 269 ? -6.145 -5.762 -0.463 1.00 34.31 269 PRO A O 1
ATOM 2110 N N . ARG A 1 270 ? -6.833 -7.721 0.430 1.00 36.38 270 ARG A N 1
ATOM 2111 C CA . ARG A 1 270 ? -6.197 -8.555 -0.593 1.00 36.38 270 ARG A CA 1
ATOM 2112 C C . ARG A 1 270 ? -7.105 -8.478 -1.809 1.00 36.38 270 ARG A C 1
ATOM 2114 O O . ARG A 1 270 ? -7.803 -9.425 -2.147 1.00 36.38 270 ARG A O 1
ATOM 2121 N N . GLY A 1 271 ? -7.147 -7.304 -2.426 1.00 29.78 271 GLY A N 1
ATOM 2122 C CA . GLY A 1 271 ? -7.681 -7.124 -3.745 1.00 29.78 271 GLY A CA 1
ATOM 2123 C C . GLY A 1 271 ? -6.791 -7.945 -4.656 1.00 29.78 271 GLY A C 1
ATOM 2124 O O . GLY A 1 271 ? -5.790 -7.456 -5.168 1.00 29.78 271 GLY A O 1
ATOM 2125 N N . SER A 1 272 ? -7.185 -9.193 -4.900 1.00 31.12 272 SER A N 1
ATOM 2126 C CA . SER A 1 272 ? -7.256 -9.600 -6.287 1.00 31.12 272 SER A CA 1
ATOM 2127 C C . SER A 1 272 ? -8.082 -8.518 -6.971 1.00 31.12 272 SER A C 1
ATOM 2129 O O . SER A 1 272 ? -9.281 -8.390 -6.719 1.00 31.12 272 SER A O 1
ATOM 2131 N N . VAL A 1 273 ? -7.426 -7.683 -7.771 1.00 30.33 273 VAL A N 1
ATOM 2132 C CA . VAL A 1 273 ? -8.130 -7.015 -8.855 1.00 30.33 273 VAL A CA 1
ATOM 2133 C C . VAL A 1 273 ? -8.813 -8.153 -9.605 1.00 30.33 273 VAL A C 1
ATOM 2135 O O . VAL A 1 273 ? -8.132 -9.014 -10.162 1.00 30.33 273 VAL A O 1
ATOM 2138 N N . SER A 1 274 ? -10.137 -8.246 -9.511 1.00 29.12 274 SER A N 1
ATOM 2139 C CA . SER A 1 274 ? -10.896 -9.155 -10.355 1.00 29.12 274 SER A CA 1
ATOM 2140 C C . SER A 1 274 ? -10.635 -8.708 -11.788 1.00 29.12 274 SER A C 1
ATOM 2142 O O . SER A 1 274 ? -11.093 -7.644 -12.199 1.00 29.12 274 SER A O 1
ATOM 2144 N N . LEU A 1 275 ? -9.845 -9.498 -12.516 1.00 37.06 275 LEU A N 1
ATOM 2145 C CA . LEU A 1 275 ? -9.373 -9.214 -13.874 1.00 37.06 275 LEU A CA 1
ATOM 2146 C C . LEU A 1 275 ? -10.505 -9.173 -14.921 1.00 37.06 275 LEU A C 1
ATOM 2148 O O . LEU A 1 275 ? -10.253 -8.826 -16.069 1.00 37.06 275 LEU A O 1
ATOM 2152 N N . ASP A 1 276 ? -11.745 -9.455 -14.511 1.00 29.23 276 ASP A N 1
ATOM 2153 C CA . ASP A 1 276 ? -12.900 -9.613 -15.400 1.00 29.23 276 ASP A CA 1
ATOM 2154 C C . ASP A 1 276 ? -13.899 -8.444 -15.353 1.00 29.23 276 ASP A C 1
ATOM 2156 O O . ASP A 1 276 ? -14.919 -8.478 -16.040 1.00 29.23 276 ASP A O 1
ATOM 2160 N N . GLN A 1 277 ? -13.645 -7.392 -14.567 1.00 29.84 277 GLN A N 1
ATOM 2161 C CA . GLN A 1 277 ? -14.494 -6.195 -14.572 1.00 29.84 277 GLN A CA 1
ATOM 2162 C C . GLN A 1 277 ? -13.764 -5.017 -15.212 1.00 29.84 277 GLN A C 1
ATOM 2164 O O . GLN A 1 277 ? -13.024 -4.284 -14.560 1.00 29.84 277 GLN A O 1
ATOM 2169 N N . GLN A 1 278 ? -14.007 -4.828 -16.512 1.00 31.16 278 GLN A N 1
ATOM 2170 C CA . GLN A 1 278 ? -13.718 -3.573 -17.201 1.00 31.16 278 GLN A CA 1
ATOM 2171 C C . GLN A 1 278 ? -14.524 -2.435 -16.550 1.00 31.16 278 GLN A C 1
ATOM 2173 O O . GLN A 1 278 ? -15.754 -2.511 -16.527 1.00 31.16 278 GLN A O 1
ATOM 2178 N N . PRO A 1 279 ? -13.894 -1.349 -16.074 1.00 28.20 279 PRO A N 1
ATOM 2179 C CA . PRO A 1 279 ? -14.618 -0.128 -15.771 1.00 28.20 279 PRO A CA 1
ATOM 2180 C C . PRO A 1 279 ? -14.870 0.617 -17.086 1.00 28.20 279 PRO A C 1
ATOM 2182 O O . PRO A 1 279 ? -13.931 1.059 -17.756 1.00 28.20 279 PRO A O 1
ATOM 2185 N N . GLU A 1 280 ? -16.136 0.794 -17.459 1.00 26.41 280 GLU A N 1
ATOM 2186 C CA . GLU A 1 280 ? -16.513 1.809 -18.442 1.00 26.41 280 GLU A CA 1
ATOM 2187 C C . GLU A 1 280 ? -16.201 3.199 -17.863 1.00 26.41 280 GLU A C 1
ATOM 2189 O O . GLU A 1 280 ? -16.918 3.730 -17.015 1.00 26.41 280 GLU A O 1
ATOM 2194 N N . LEU A 1 281 ? -15.086 3.788 -18.296 1.00 31.45 281 LEU A N 1
ATOM 2195 C CA . LEU A 1 281 ? -14.695 5.152 -17.943 1.00 31.45 281 LEU A CA 1
ATOM 2196 C C . LEU A 1 281 ? -15.341 6.157 -18.907 1.00 31.45 281 LEU A C 1
ATOM 2198 O O . LEU A 1 281 ? -15.090 6.119 -20.115 1.00 31.45 281 LEU A O 1
ATOM 2202 N N . GLN A 1 282 ? -16.126 7.084 -18.354 1.00 26.47 282 GLN A N 1
ATOM 2203 C CA . GLN A 1 282 ? -16.632 8.265 -19.059 1.00 26.47 282 GLN A CA 1
ATOM 2204 C C . GLN A 1 282 ? -15.494 9.275 -19.330 1.00 26.47 282 GLN A C 1
ATOM 2206 O O . GLN A 1 282 ? -14.580 9.399 -18.510 1.00 26.47 282 GLN A O 1
ATOM 2211 N N . PRO A 1 283 ? -15.517 9.998 -20.466 1.00 27.89 283 PRO A N 1
ATOM 2212 C CA . PRO A 1 283 ? -14.416 10.859 -20.883 1.00 27.89 283 PRO A CA 1
ATOM 2213 C C . PRO A 1 283 ? -14.433 12.209 -20.155 1.00 27.89 283 PRO A C 1
ATOM 2215 O O . PRO A 1 283 ? -15.374 12.980 -20.310 1.00 27.89 283 PRO A O 1
ATOM 2218 N N . ASN A 1 284 ? -13.343 12.536 -19.458 1.00 29.23 284 ASN A N 1
ATOM 2219 C CA . ASN A 1 284 ? -12.986 13.919 -19.144 1.00 29.23 284 ASN A CA 1
ATOM 2220 C C . ASN A 1 284 ? -11.661 14.260 -19.837 1.00 29.23 284 ASN A C 1
ATOM 2222 O O . ASN A 1 284 ? -10.671 13.542 -19.712 1.00 29.23 284 ASN A O 1
ATOM 2226 N N . HIS A 1 285 ? -11.685 15.344 -20.612 1.00 28.14 285 HIS A N 1
ATOM 2227 C CA . HIS A 1 285 ? -10.580 15.846 -21.422 1.00 28.14 285 HIS A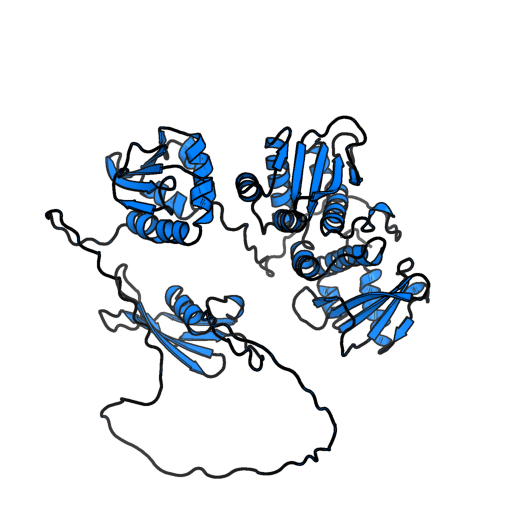 CA 1
ATOM 2228 C C . HIS A 1 285 ? -9.553 16.597 -20.563 1.00 28.14 285 HIS A C 1
ATOM 2230 O O . HIS A 1 285 ? -9.900 17.603 -19.951 1.00 28.14 285 HIS A O 1
ATOM 2236 N N . VAL A 1 286 ? -8.285 16.176 -20.598 1.00 28.39 286 VAL A N 1
ATOM 2237 C CA . VAL A 1 286 ? -7.132 17.016 -20.230 1.00 28.39 286 VAL A CA 1
ATOM 2238 C C . VAL A 1 286 ? -5.997 16.738 -21.220 1.00 28.39 286 VAL A C 1
ATOM 2240 O O . VAL A 1 286 ? -5.651 15.584 -21.470 1.00 28.39 286 VAL A O 1
ATOM 2243 N N . SER A 1 287 ? -5.460 17.800 -21.819 1.00 23.42 287 SER A N 1
ATOM 2244 C CA . SER A 1 287 ? -4.360 17.759 -22.786 1.00 23.42 287 SER A CA 1
ATOM 2245 C C . SER A 1 287 ? -3.016 17.662 -22.069 1.00 23.42 287 SER A C 1
ATOM 2247 O O . SER A 1 287 ? -2.725 18.491 -21.212 1.00 23.42 287 SER A O 1
ATOM 2249 N N . ILE A 1 288 ? -2.180 16.697 -22.459 1.00 26.66 288 ILE A N 1
ATOM 2250 C CA . ILE A 1 288 ? -0.772 16.617 -22.055 1.00 26.66 288 ILE A CA 1
ATOM 2251 C C . ILE A 1 288 ? 0.058 16.458 -23.328 1.00 26.66 288 ILE A C 1
ATOM 2253 O O . ILE A 1 288 ? -0.158 15.535 -24.110 1.00 26.66 288 ILE A O 1
ATOM 2257 N N . THR A 1 289 ? 0.976 17.393 -23.548 1.00 22.17 289 THR A N 1
ATOM 2258 C CA . THR A 1 289 ? 1.950 17.394 -24.642 1.00 22.17 289 THR A CA 1
ATOM 2259 C C . THR A 1 289 ? 2.972 16.276 -24.471 1.00 22.17 289 THR A C 1
ATOM 2261 O O . THR A 1 289 ? 3.613 16.163 -23.429 1.00 22.17 289 THR A O 1
ATOM 2264 N N . SER A 1 290 ? 3.147 15.486 -25.528 1.00 29.97 290 SER A N 1
ATOM 2265 C CA . SER A 1 290 ? 4.174 14.460 -25.679 1.00 29.97 290 SER A CA 1
ATOM 2266 C C . SER A 1 290 ? 5.572 15.087 -25.644 1.00 29.97 290 SER A C 1
ATOM 2268 O O . SER A 1 290 ? 5.997 15.719 -26.609 1.00 29.97 290 SER A O 1
ATOM 2270 N N . SER A 1 291 ? 6.311 14.897 -24.555 1.00 26.45 291 SER A N 1
ATOM 2271 C CA . SER A 1 291 ? 7.747 15.176 -24.511 1.00 26.45 291 SER A CA 1
ATOM 2272 C C . SER A 1 291 ? 8.492 13.919 -24.074 1.00 26.45 291 SER A C 1
ATOM 2274 O O . SER A 1 291 ? 8.458 13.553 -22.905 1.00 26.45 291 SER A O 1
ATOM 2276 N N . ASN A 1 292 ? 9.184 13.284 -25.024 1.00 32.31 292 ASN A N 1
ATOM 2277 C CA . ASN A 1 292 ? 10.077 12.129 -24.844 1.00 32.31 292 ASN A CA 1
ATOM 2278 C C . ASN A 1 292 ? 11.377 12.475 -24.080 1.00 32.31 292 ASN A C 1
ATOM 2280 O O . ASN A 1 292 ? 12.442 11.959 -24.401 1.00 32.31 292 ASN A O 1
ATOM 2284 N N . ASN A 1 293 ? 11.313 13.355 -23.081 1.00 33.31 293 ASN A N 1
ATOM 2285 C CA . ASN A 1 293 ? 12.424 13.632 -22.179 1.00 33.31 293 ASN A CA 1
ATOM 2286 C C . ASN A 1 293 ? 11.960 13.319 -20.760 1.00 33.31 293 ASN A C 1
ATOM 2288 O O . ASN A 1 293 ? 11.169 14.070 -20.192 1.00 33.31 293 ASN A O 1
ATOM 2292 N N . LEU A 1 294 ? 12.455 12.212 -20.205 1.00 46.19 294 LEU A N 1
ATOM 2293 C CA . LEU A 1 294 ? 12.399 11.951 -18.770 1.00 46.19 294 LEU A CA 1
ATOM 2294 C C . LEU A 1 294 ? 13.017 13.162 -18.057 1.00 46.19 294 LEU A C 1
ATOM 2296 O O . LEU A 1 294 ? 14.206 13.440 -18.215 1.00 46.19 294 LEU A O 1
ATOM 2300 N N . ASP A 1 295 ? 12.193 13.915 -17.331 1.00 51.78 295 ASP A N 1
ATOM 2301 C CA . ASP A 1 295 ? 12.634 14.984 -16.435 1.00 51.78 295 ASP A CA 1
ATOM 2302 C C . ASP A 1 295 ? 13.635 14.385 -15.430 1.00 51.78 295 ASP A C 1
ATOM 2304 O O . ASP A 1 295 ? 13.361 13.342 -14.828 1.00 51.78 295 ASP A O 1
ATOM 2308 N N . ASP A 1 296 ? 14.795 15.028 -15.263 1.00 54.31 296 ASP A N 1
ATOM 2309 C CA . ASP A 1 296 ? 15.912 14.597 -14.403 1.00 54.31 296 ASP A CA 1
ATOM 2310 C C . ASP A 1 296 ? 15.465 14.344 -12.948 1.00 54.31 296 ASP A C 1
ATOM 2312 O O . ASP A 1 296 ? 16.060 13.560 -12.214 1.00 54.31 296 ASP A O 1
ATOM 2316 N N . SER A 1 297 ? 14.338 14.938 -12.543 1.00 56.31 297 SER A N 1
ATOM 2317 C CA . SER A 1 297 ? 13.712 14.719 -11.235 1.00 56.31 297 SER A CA 1
ATOM 2318 C C . SER A 1 297 ? 12.938 13.399 -11.075 1.00 56.31 297 SER A C 1
ATOM 2320 O O . SER A 1 297 ? 12.427 13.137 -9.988 1.00 56.31 297 SER A O 1
ATOM 2322 N N . SER A 1 298 ? 12.827 12.575 -12.121 1.00 65.75 298 SER A N 1
ATOM 2323 C CA . SER A 1 298 ? 12.243 11.224 -12.049 1.00 65.75 298 SER A CA 1
ATOM 2324 C C . SER A 1 298 ? 13.278 10.129 -11.785 1.00 65.75 298 SER A C 1
ATOM 2326 O O . SER A 1 298 ? 12.889 9.001 -11.496 1.00 65.75 298 SER A O 1
ATOM 2328 N N . VAL A 1 299 ? 14.576 10.436 -11.874 1.00 78.81 299 VAL A N 1
ATOM 2329 C CA . VAL A 1 299 ? 15.669 9.473 -11.679 1.00 78.81 299 VAL A CA 1
ATOM 2330 C C . VAL A 1 299 ? 15.804 9.128 -10.192 1.00 78.81 299 VAL A C 1
ATOM 2332 O O . VAL A 1 299 ? 15.802 10.046 -9.369 1.00 78.81 299 VAL A O 1
ATOM 2335 N N . PRO A 1 300 ? 15.954 7.847 -9.801 1.00 82.19 300 PRO A N 1
ATOM 2336 C CA . PRO A 1 300 ? 16.131 7.494 -8.398 1.00 82.19 300 PRO A CA 1
ATOM 2337 C C . PRO A 1 300 ? 17.456 8.058 -7.888 1.00 82.19 300 PRO A C 1
ATOM 2339 O O . PRO A 1 300 ? 18.502 7.846 -8.497 1.00 82.19 300 PRO A O 1
ATOM 2342 N N . VAL A 1 301 ? 17.430 8.777 -6.771 1.00 81.75 301 VAL A N 1
ATOM 2343 C CA . VAL A 1 301 ? 18.612 9.470 -6.228 1.00 81.75 301 VAL A CA 1
ATOM 2344 C C . VAL A 1 301 ? 19.161 8.741 -5.008 1.00 81.75 301 VAL A C 1
ATOM 2346 O O . VAL A 1 301 ? 20.370 8.708 -4.795 1.00 81.75 301 VAL A O 1
ATOM 2349 N N . SER A 1 302 ? 18.283 8.149 -4.200 1.00 83.25 302 SER A N 1
ATOM 2350 C CA . SER A 1 302 ? 18.651 7.480 -2.954 1.00 83.25 302 SER A CA 1
ATOM 2351 C C . SER A 1 302 ? 18.865 5.974 -3.120 1.00 83.25 302 SER A C 1
ATOM 2353 O O . SER A 1 302 ? 19.521 5.363 -2.279 1.00 83.25 302 SER A O 1
ATOM 2355 N N . GLY A 1 303 ? 18.327 5.378 -4.193 1.00 84.06 303 GLY A N 1
ATOM 2356 C CA . GLY A 1 303 ? 18.309 3.919 -4.392 1.00 84.06 303 GLY A CA 1
ATOM 2357 C C . GLY A 1 303 ? 17.285 3.202 -3.515 1.00 84.06 303 GLY A C 1
ATOM 2358 O O . GLY A 1 303 ? 17.265 1.973 -3.453 1.00 84.06 303 GLY A O 1
ATOM 2359 N N . LEU A 1 304 ? 16.439 3.966 -2.825 1.00 89.81 304 LEU A N 1
ATOM 2360 C CA . LEU A 1 304 ? 15.358 3.452 -2.001 1.00 89.81 304 LEU A CA 1
ATOM 2361 C C . LEU A 1 304 ? 14.094 3.251 -2.832 1.00 89.81 304 LEU A C 1
ATOM 2363 O O . LEU A 1 304 ? 13.866 3.910 -3.851 1.00 89.81 304 LEU A O 1
ATOM 2367 N N . LYS A 1 305 ? 13.224 2.366 -2.352 1.00 89.69 305 LYS A N 1
ATOM 2368 C CA . LYS A 1 305 ? 11.937 2.047 -2.976 1.00 89.69 305 LYS A CA 1
ATOM 2369 C C . LYS A 1 305 ? 11.046 3.287 -3.020 1.00 89.69 305 LYS A C 1
ATOM 2371 O O . LYS A 1 305 ? 10.306 3.483 -3.985 1.00 89.69 305 LYS A O 1
ATOM 2376 N N . CYS A 1 306 ? 11.150 4.167 -2.026 1.00 91.75 306 CYS A N 1
ATOM 2377 C CA . CYS A 1 306 ? 10.392 5.408 -1.988 1.00 91.75 306 CYS A CA 1
ATOM 2378 C C . CYS A 1 306 ? 10.595 6.299 -3.221 1.00 91.75 306 CYS A C 1
ATOM 2380 O O . CYS A 1 306 ? 9.649 6.983 -3.600 1.00 91.75 306 CYS A O 1
ATOM 2382 N N . ASP A 1 307 ? 11.764 6.276 -3.875 1.00 89.06 307 ASP A N 1
ATOM 2383 C CA . ASP A 1 307 ? 12.034 7.123 -5.047 1.00 89.06 307 ASP A CA 1
ATOM 2384 C C . ASP A 1 307 ? 11.030 6.837 -6.174 1.00 89.06 307 ASP A C 1
ATOM 2386 O O . ASP A 1 307 ? 10.423 7.745 -6.740 1.00 89.06 307 ASP A O 1
ATOM 2390 N N . ILE A 1 308 ? 10.767 5.555 -6.429 1.00 86.12 308 ILE A N 1
ATOM 2391 C CA . ILE A 1 308 ? 9.786 5.110 -7.422 1.00 86.12 308 ILE A CA 1
ATOM 2392 C C . ILE A 1 308 ? 8.360 5.479 -6.996 1.00 86.12 308 ILE A C 1
ATOM 2394 O O . ILE A 1 308 ? 7.555 5.940 -7.805 1.00 86.12 308 ILE A O 1
ATOM 2398 N N . VAL A 1 309 ? 8.037 5.318 -5.712 1.00 89.25 309 VAL A N 1
ATOM 2399 C CA . VAL A 1 309 ? 6.714 5.655 -5.170 1.00 89.25 309 VAL A CA 1
ATOM 2400 C C . VAL A 1 309 ? 6.420 7.156 -5.296 1.00 89.25 309 VAL A C 1
ATOM 2402 O O . VAL A 1 309 ? 5.309 7.535 -5.670 1.00 89.25 309 VAL A O 1
ATOM 2405 N N . PHE A 1 310 ? 7.402 8.024 -5.040 1.00 90.94 310 PHE A N 1
ATOM 2406 C CA . PHE A 1 310 ? 7.240 9.470 -5.202 1.00 90.94 310 PHE A CA 1
ATOM 2407 C C . PHE A 1 310 ? 7.149 9.891 -6.672 1.00 90.94 310 PHE A C 1
ATOM 2409 O O . PHE A 1 310 ? 6.402 10.819 -6.990 1.00 90.94 310 PHE A O 1
ATOM 2416 N N . THR A 1 311 ? 7.784 9.157 -7.587 1.00 85.50 311 THR A N 1
ATOM 2417 C CA . THR A 1 311 ? 7.537 9.304 -9.030 1.00 85.50 311 THR A CA 1
ATOM 2418 C C . THR A 1 311 ? 6.084 8.974 -9.383 1.00 85.50 311 THR A C 1
ATOM 2420 O O . THR A 1 311 ? 5.432 9.731 -10.105 1.00 85.50 311 THR A O 1
ATOM 2423 N N . VAL A 1 312 ? 5.511 7.907 -8.810 1.00 85.44 312 VAL A N 1
ATOM 2424 C CA . VAL A 1 312 ? 4.076 7.595 -8.973 1.00 85.44 312 VAL A CA 1
ATOM 2425 C C . VAL A 1 312 ? 3.194 8.720 -8.418 1.00 85.44 312 VAL A C 1
ATOM 2427 O O . VAL A 1 312 ? 2.214 9.094 -9.062 1.00 85.44 312 VAL A O 1
ATOM 2430 N N . PHE A 1 313 ? 3.542 9.313 -7.271 1.00 88.31 313 PHE A N 1
ATOM 2431 C CA . PHE A 1 313 ? 2.825 10.480 -6.737 1.00 88.31 313 PHE A CA 1
ATOM 2432 C C . PHE A 1 313 ? 2.849 11.666 -7.686 1.00 88.31 313 PHE A C 1
ATOM 2434 O O . PHE A 1 313 ? 1.793 12.231 -7.966 1.00 88.31 313 PHE A O 1
ATOM 2441 N N . LYS A 1 314 ? 4.025 12.009 -8.213 1.00 86.75 314 LYS A N 1
ATOM 2442 C CA . LYS A 1 314 ? 4.179 13.097 -9.178 1.00 86.75 314 LYS A CA 1
ATOM 2443 C C . LYS A 1 314 ? 3.287 12.873 -10.405 1.00 86.75 314 LYS A C 1
ATOM 2445 O O . LYS A 1 314 ? 2.534 13.769 -10.785 1.00 86.75 314 LYS A O 1
ATOM 2450 N N . ASN A 1 315 ? 3.285 11.654 -10.947 1.00 83.62 315 ASN A N 1
ATOM 2451 C CA . ASN A 1 315 ? 2.436 11.275 -12.079 1.00 83.62 315 ASN A CA 1
ATOM 2452 C C . ASN A 1 315 ? 0.942 11.406 -11.752 1.00 83.62 315 ASN A C 1
ATOM 2454 O O . ASN A 1 315 ? 0.186 11.988 -12.529 1.00 83.62 315 ASN A O 1
ATOM 2458 N N . ARG A 1 316 ? 0.505 10.927 -10.579 1.00 84.81 316 ARG A N 1
ATOM 2459 C CA . ARG A 1 316 ? -0.898 11.043 -10.152 1.00 84.81 316 ARG A CA 1
ATOM 2460 C C . ARG A 1 316 ? -1.325 12.479 -9.906 1.00 84.81 316 ARG A C 1
ATOM 2462 O O . ARG A 1 316 ? -2.443 12.823 -10.258 1.00 84.81 316 ARG A O 1
ATOM 2469 N N . MET A 1 317 ? -0.472 13.324 -9.339 1.00 85.56 317 MET A N 1
ATOM 2470 C CA . MET A 1 317 ? -0.804 14.737 -9.132 1.00 85.56 317 MET A CA 1
ATOM 2471 C C . MET A 1 317 ? -1.062 15.461 -10.454 1.00 85.56 317 MET A C 1
ATOM 2473 O O . MET A 1 317 ? -2.003 16.247 -10.543 1.00 85.56 317 MET A O 1
ATOM 2477 N N . HIS A 1 318 ? -0.276 15.146 -11.483 1.00 83.88 318 HIS A N 1
ATOM 2478 C CA . HIS A 1 318 ? -0.453 15.698 -12.821 1.00 83.88 318 HIS A CA 1
ATOM 2479 C C . HIS A 1 318 ? -1.709 15.160 -13.530 1.00 83.88 318 HIS A C 1
ATOM 2481 O O . HIS A 1 318 ? -2.449 15.920 -14.149 1.00 83.88 318 HIS A O 1
ATOM 2487 N N . GLU A 1 319 ? -1.976 13.856 -13.422 1.00 83.00 319 GLU A N 1
ATOM 2488 C CA . GLU A 1 319 ? -3.153 13.220 -14.032 1.00 83.00 319 GLU A CA 1
ATOM 2489 C C . GLU A 1 319 ? -4.467 13.546 -13.290 1.00 83.00 319 GLU A C 1
ATOM 2491 O O . GLU A 1 319 ? -5.544 13.486 -13.880 1.00 83.00 319 GLU A O 1
ATOM 2496 N N . GLU A 1 320 ? -4.395 13.910 -12.006 1.00 85.19 320 GLU A N 1
ATOM 2497 C CA . GLU A 1 320 ? -5.549 14.097 -11.118 1.00 85.19 320 GLU A CA 1
ATOM 2498 C C . GLU A 1 320 ? -5.531 15.471 -10.417 1.00 85.19 320 GLU A C 1
ATOM 2500 O O . GLU A 1 320 ? -5.514 15.554 -9.180 1.00 85.19 320 GLU A O 1
ATOM 2505 N N . PRO A 1 321 ? -5.593 16.587 -11.171 1.00 85.88 321 PRO A N 1
ATOM 2506 C CA . PRO A 1 321 ? -5.476 17.940 -10.617 1.00 85.88 321 PRO A CA 1
ATOM 2507 C C . PRO A 1 321 ? -6.579 18.276 -9.599 1.00 85.88 321 PRO A C 1
ATOM 2509 O O . PRO A 1 321 ? -6.384 19.092 -8.696 1.00 85.88 321 PRO A O 1
ATOM 2512 N N . ASP A 1 322 ? -7.744 17.625 -9.685 1.00 85.75 322 ASP A N 1
ATOM 2513 C CA . ASP A 1 322 ? -8.812 17.760 -8.690 1.00 85.75 322 ASP A CA 1
ATOM 2514 C C . ASP A 1 322 ? -8.410 17.264 -7.299 1.00 85.75 322 ASP A C 1
ATOM 2516 O O . ASP A 1 322 ? -8.828 17.841 -6.290 1.00 85.75 322 ASP A O 1
ATOM 2520 N N . LEU A 1 323 ? -7.580 16.222 -7.215 1.00 82.94 323 LEU A N 1
ATOM 2521 C CA . LEU A 1 323 ? -7.080 15.726 -5.935 1.00 82.94 323 LEU A CA 1
ATOM 2522 C C . LEU A 1 323 ? -6.126 16.728 -5.295 1.00 82.94 323 LEU A C 1
ATOM 2524 O O . LEU A 1 323 ? -6.258 17.005 -4.099 1.00 82.94 323 LEU A O 1
ATOM 2528 N N . VAL A 1 324 ? -5.243 17.329 -6.097 1.00 86.75 324 VAL A N 1
ATOM 2529 C CA . VAL A 1 324 ? -4.337 18.396 -5.653 1.00 86.75 324 VAL A CA 1
ATOM 2530 C C . VAL A 1 324 ? -5.149 19.571 -5.100 1.00 86.75 324 VAL A C 1
ATOM 2532 O O . VAL A 1 324 ? -4.947 19.987 -3.958 1.00 86.75 324 VAL A O 1
ATOM 2535 N N . ARG A 1 325 ? -6.173 20.026 -5.839 1.00 85.88 325 ARG A N 1
ATOM 2536 C CA . ARG A 1 325 ? -7.076 21.108 -5.402 1.00 85.88 325 ARG A CA 1
ATOM 2537 C C . ARG A 1 325 ? -7.819 20.794 -4.101 1.00 85.88 325 ARG A C 1
ATOM 2539 O O . ARG A 1 325 ? -8.006 21.687 -3.270 1.00 85.88 325 ARG A O 1
ATOM 2546 N N . ARG A 1 326 ? -8.256 19.544 -3.912 1.00 85.56 326 ARG A N 1
ATOM 2547 C CA . ARG A 1 326 ? -8.978 19.088 -2.709 1.00 85.56 326 ARG A CA 1
ATOM 2548 C C . ARG A 1 326 ? -8.067 18.922 -1.493 1.00 85.56 326 ARG A C 1
ATOM 2550 O O . ARG A 1 326 ? -8.573 18.936 -0.365 1.00 85.56 326 ARG A O 1
ATOM 2557 N N . LEU A 1 327 ? -6.758 18.766 -1.684 1.00 87.50 327 LEU A N 1
ATOM 2558 C CA . LEU A 1 327 ? -5.782 18.476 -0.634 1.00 87.50 327 LEU A CA 1
ATOM 2559 C C . LEU A 1 327 ? -4.685 19.548 -0.572 1.00 87.50 327 LEU A C 1
ATOM 2561 O O . LEU A 1 327 ? -3.522 19.232 -0.760 1.00 87.50 327 LEU A O 1
ATOM 2565 N N . LYS A 1 328 ? -5.043 20.802 -0.255 1.00 90.50 328 LYS A N 1
ATOM 2566 C CA . LYS A 1 328 ? -4.093 21.921 -0.070 1.00 90.50 328 LYS A CA 1
ATOM 2567 C C . LYS A 1 328 ? -3.236 21.775 1.195 1.00 90.50 328 LYS A C 1
ATOM 2569 O O . LYS A 1 328 ? -3.491 22.430 2.206 1.00 90.50 328 LYS A O 1
ATOM 2574 N N . VAL A 1 329 ? -2.265 20.872 1.150 1.00 93.19 329 VAL A N 1
ATOM 2575 C CA . VAL A 1 329 ? -1.453 20.431 2.290 1.00 93.19 329 VAL A CA 1
ATOM 2576 C C . VAL A 1 329 ? 0.003 20.274 1.859 1.00 93.19 329 VAL A C 1
ATOM 2578 O O . VAL A 1 329 ? 0.268 19.855 0.735 1.00 93.19 329 VAL A O 1
ATOM 2581 N N . VAL A 1 330 ? 0.933 20.564 2.768 1.00 95.88 330 VAL A N 1
ATOM 2582 C CA . VAL A 1 330 ? 2.349 20.206 2.640 1.00 95.88 330 VAL A CA 1
ATOM 2583 C C . VAL A 1 330 ? 2.654 19.007 3.538 1.00 95.88 330 VAL A C 1
ATOM 2585 O O . VAL A 1 330 ? 2.670 19.130 4.768 1.00 95.88 330 VAL A O 1
ATOM 2588 N N . PHE A 1 331 ? 2.904 17.847 2.931 1.00 96.56 331 PHE A N 1
ATOM 2589 C CA . PHE A 1 331 ? 3.384 16.653 3.626 1.00 96.56 331 PHE A CA 1
ATOM 2590 C C . PHE A 1 331 ? 4.901 16.545 3.509 1.00 96.56 331 PHE A C 1
ATOM 2592 O O . PHE A 1 331 ? 5.441 16.631 2.411 1.00 96.56 331 PHE A O 1
ATOM 2599 N N . GLN A 1 332 ? 5.575 16.289 4.627 1.00 97.75 332 GLN A N 1
ATOM 2600 C CA . GLN A 1 332 ? 6.972 15.857 4.644 1.00 97.75 332 GLN A CA 1
ATOM 2601 C C . GLN A 1 332 ? 7.031 14.376 5.023 1.00 97.75 332 GLN A C 1
ATOM 2603 O O . GLN A 1 332 ? 6.464 13.982 6.038 1.00 97.75 332 GLN A O 1
ATOM 2608 N N . PHE A 1 333 ? 7.746 13.569 4.253 1.00 97.94 333 PHE A N 1
ATOM 2609 C CA . PHE A 1 333 ? 7.983 12.153 4.504 1.00 97.94 333 PHE A CA 1
ATOM 2610 C C . PHE A 1 333 ? 9.457 11.936 4.826 1.00 97.94 333 PHE A C 1
ATOM 2612 O O . PHE A 1 333 ? 10.320 12.142 3.981 1.00 97.94 333 PHE A O 1
ATOM 2619 N N . ASN A 1 334 ? 9.743 11.510 6.048 1.00 97.81 334 ASN A N 1
ATOM 2620 C CA . ASN A 1 334 ? 11.060 11.069 6.479 1.00 97.81 334 ASN A CA 1
ATOM 2621 C C . ASN A 1 334 ? 11.130 9.552 6.294 1.00 97.81 334 ASN A C 1
ATOM 2623 O O . ASN A 1 334 ? 10.475 8.813 7.034 1.00 97.81 334 ASN A O 1
ATOM 2627 N N . ILE A 1 335 ? 11.907 9.096 5.320 1.00 97.75 335 ILE A N 1
ATOM 2628 C CA . ILE A 1 335 ? 12.054 7.671 5.026 1.00 97.75 335 ILE A CA 1
ATOM 2629 C C . ILE A 1 335 ? 13.271 7.136 5.774 1.00 97.75 335 ILE A C 1
ATOM 2631 O O . ILE A 1 335 ? 14.364 7.716 5.717 1.00 97.75 335 ILE A O 1
ATOM 2635 N N . THR A 1 336 ? 13.071 6.046 6.511 1.00 96.62 336 THR A N 1
ATOM 2636 C CA . THR A 1 336 ? 14.114 5.397 7.306 1.00 96.62 336 THR A CA 1
ATOM 2637 C C . THR A 1 336 ? 14.502 4.040 6.737 1.00 96.62 336 THR A C 1
ATOM 2639 O O . THR A 1 336 ? 13.654 3.339 6.203 1.00 96.62 336 THR A O 1
ATOM 2642 N N . VAL A 1 337 ? 15.751 3.638 6.945 1.00 94.12 337 VAL A N 1
ATOM 2643 C CA . VAL A 1 337 ? 16.231 2.260 6.758 1.00 94.12 337 VAL A CA 1
ATOM 2644 C C . VAL A 1 337 ? 16.959 1.880 8.038 1.00 94.12 337 VAL A C 1
ATOM 2646 O O . VAL A 1 337 ? 17.752 2.677 8.545 1.00 94.12 337 VAL A O 1
ATOM 2649 N N . ASP A 1 338 ? 16.626 0.726 8.614 1.00 92.19 338 ASP A N 1
ATOM 2650 C CA . ASP A 1 338 ? 17.147 0.274 9.915 1.00 92.19 338 ASP A CA 1
ATOM 2651 C C . ASP A 1 338 ? 16.984 1.324 11.032 1.00 92.19 338 ASP A C 1
ATOM 2653 O O . ASP A 1 338 ? 17.853 1.548 11.874 1.00 92.19 338 ASP A O 1
ATOM 2657 N N . GLY A 1 339 ? 15.853 2.039 11.005 1.00 89.75 339 GLY A N 1
ATOM 2658 C CA . GLY A 1 339 ? 15.516 3.092 11.967 1.00 89.75 339 GLY A CA 1
ATOM 2659 C C . GLY A 1 339 ? 16.276 4.412 11.789 1.00 89.75 339 GLY A C 1
ATOM 2660 O O . GLY A 1 339 ? 15.944 5.389 12.465 1.00 89.75 339 GLY A O 1
ATOM 2661 N N . GLN A 1 340 ? 17.242 4.488 10.870 1.00 94.19 340 GLN A N 1
ATOM 2662 C CA . GLN A 1 340 ? 17.967 5.717 10.550 1.00 94.19 340 GLN A CA 1
ATOM 2663 C C . GLN A 1 340 ? 17.303 6.442 9.383 1.00 94.19 340 GLN A C 1
ATOM 2665 O O . GLN A 1 340 ? 17.034 5.842 8.345 1.00 94.19 340 GLN A O 1
ATOM 2670 N N . GLN A 1 341 ? 17.052 7.745 9.526 1.00 95.75 341 GLN A N 1
ATOM 2671 C CA . GLN A 1 341 ? 16.515 8.559 8.434 1.00 95.75 341 GLN A CA 1
ATOM 2672 C C . GLN A 1 341 ? 17.546 8.660 7.305 1.00 95.75 341 GLN A C 1
ATOM 2674 O O . GLN A 1 341 ? 18.647 9.166 7.511 1.00 95.75 341 GLN A O 1
ATOM 2679 N N . ARG A 1 342 ? 17.179 8.167 6.120 1.00 94.88 342 ARG A N 1
ATOM 2680 C CA . ARG A 1 342 ? 18.041 8.145 4.931 1.00 94.88 342 ARG A CA 1
ATOM 2681 C C . ARG A 1 342 ? 17.706 9.258 3.956 1.00 94.88 342 ARG A C 1
ATOM 2683 O O . ARG A 1 342 ? 18.605 9.851 3.376 1.00 94.88 342 ARG A O 1
ATOM 2690 N N . THR A 1 343 ? 16.421 9.551 3.793 1.00 95.19 343 THR A N 1
ATOM 2691 C CA . THR A 1 343 ? 15.965 10.597 2.884 1.00 95.19 343 THR A CA 1
ATOM 2692 C C . THR A 1 343 ? 14.715 11.290 3.412 1.00 95.19 343 THR A C 1
ATOM 2694 O O . THR A 1 343 ? 14.016 10.791 4.299 1.00 95.19 343 THR A O 1
ATOM 2697 N N . THR A 1 344 ? 14.457 12.470 2.863 1.00 96.62 344 THR A N 1
ATOM 2698 C CA . THR A 1 344 ? 13.264 13.264 3.122 1.00 96.62 344 THR A CA 1
ATOM 2699 C C . THR A 1 344 ? 12.642 13.617 1.785 1.00 96.62 344 THR A C 1
ATOM 2701 O O . THR A 1 344 ? 13.347 14.075 0.893 1.00 96.62 344 THR A O 1
ATOM 2704 N N . TRP A 1 345 ? 11.332 13.461 1.667 1.00 97.25 345 TRP A N 1
ATOM 2705 C CA . TRP A 1 345 ? 10.552 13.879 0.510 1.00 97.25 345 TRP A CA 1
ATOM 2706 C C . TRP A 1 345 ? 9.456 14.844 0.941 1.00 97.25 345 TRP A C 1
ATOM 2708 O O . TRP A 1 345 ? 8.911 14.728 2.039 1.00 97.25 345 TRP A O 1
ATOM 2718 N N . THR A 1 346 ? 9.109 15.785 0.075 1.00 96.69 346 THR A N 1
ATOM 2719 C CA . THR A 1 346 ? 8.008 16.719 0.293 1.00 96.69 346 THR A CA 1
ATOM 2720 C C . THR A 1 346 ? 6.985 16.589 -0.825 1.00 96.69 346 THR A C 1
ATOM 2722 O O . THR A 1 346 ? 7.338 16.622 -1.999 1.00 96.69 346 THR A O 1
ATOM 2725 N N . CYS A 1 347 ? 5.711 16.475 -0.451 1.00 95.19 347 CYS A N 1
ATOM 2726 C CA . CYS A 1 347 ? 4.569 16.638 -1.348 1.00 95.19 347 CYS A CA 1
ATOM 2727 C C . CYS A 1 347 ? 3.868 17.951 -0.986 1.00 95.19 347 CYS A C 1
ATOM 2729 O O . CYS A 1 347 ? 3.273 18.063 0.089 1.00 95.19 347 CYS A O 1
ATOM 2731 N N . ASP A 1 348 ? 3.978 18.950 -1.855 1.00 94.50 348 ASP A N 1
ATOM 2732 C CA . ASP A 1 348 ? 3.454 20.297 -1.657 1.00 94.50 348 ASP A CA 1
ATOM 2733 C C . ASP A 1 348 ? 2.288 20.563 -2.609 1.00 94.50 348 ASP A C 1
ATOM 2735 O O . ASP A 1 348 ? 2.471 20.925 -3.767 1.00 94.50 348 ASP A O 1
ATOM 2739 N N . ASN A 1 349 ? 1.071 20.439 -2.090 1.00 92.75 349 ASN A N 1
ATOM 2740 C CA . ASN A 1 349 ? -0.162 20.720 -2.827 1.00 92.75 349 ASN A CA 1
ATOM 2741 C C . ASN A 1 349 ? -0.735 22.105 -2.480 1.00 92.75 349 ASN A C 1
ATOM 2743 O O . ASN A 1 349 ? -1.901 22.396 -2.751 1.00 92.75 349 ASN A O 1
ATOM 2747 N N . LYS A 1 350 ? 0.037 22.934 -1.770 1.00 92.12 350 LYS A N 1
ATOM 2748 C CA . LYS A 1 350 ? -0.441 24.176 -1.153 1.00 92.12 350 LYS A CA 1
ATOM 2749 C C . LYS A 1 350 ? 0.187 25.404 -1.796 1.00 92.12 350 LYS A C 1
ATOM 2751 O O . LYS A 1 350 ? -0.514 26.393 -1.998 1.00 92.12 350 LYS A O 1
ATOM 2756 N N . SER A 1 351 ? 1.478 25.341 -2.119 1.00 89.12 351 SER A N 1
ATOM 2757 C CA . SER A 1 351 ? 2.243 26.473 -2.648 1.00 89.12 351 SER A CA 1
ATOM 2758 C C . SER A 1 351 ? 1.943 26.771 -4.117 1.00 89.12 351 SER A C 1
ATOM 2760 O O . SER A 1 351 ? 2.108 27.913 -4.541 1.00 89.12 351 SER A O 1
ATOM 2762 N N . ARG A 1 352 ? 1.519 25.772 -4.905 1.00 86.44 352 ARG A N 1
ATOM 2763 C CA . ARG A 1 352 ? 1.214 25.925 -6.339 1.00 86.44 352 ARG A CA 1
ATOM 2764 C C . ARG A 1 352 ? -0.075 25.195 -6.737 1.00 86.44 352 ARG A C 1
ATOM 2766 O O . ARG A 1 352 ? -0.371 24.168 -6.130 1.00 86.44 352 ARG A O 1
ATOM 2773 N N . PRO A 1 353 ? -0.821 25.681 -7.751 1.00 84.81 353 PRO A N 1
ATOM 2774 C CA . PRO A 1 353 ? -2.068 25.052 -8.203 1.00 84.81 353 PRO A CA 1
ATOM 2775 C C . PRO A 1 353 ? -1.901 23.609 -8.695 1.00 84.81 353 PRO A C 1
ATOM 2777 O O . PRO A 1 353 ? -2.729 22.762 -8.371 1.00 84.81 353 PRO A O 1
ATOM 2780 N N . GLU A 1 354 ? -0.820 23.335 -9.425 1.00 86.38 354 GLU A N 1
ATOM 2781 C CA . GLU A 1 354 ? -0.468 22.001 -9.942 1.00 86.38 354 GLU A CA 1
ATOM 2782 C C . GLU A 1 354 ? 0.146 21.078 -8.872 1.00 86.38 354 GLU A C 1
ATOM 2784 O O . GLU A 1 354 ? 0.232 19.866 -9.062 1.00 86.38 354 GLU A O 1
ATOM 2789 N N . GLY A 1 355 ? 0.542 21.638 -7.726 1.00 90.94 355 GLY A N 1
ATOM 2790 C CA . GLY A 1 355 ? 1.314 20.945 -6.699 1.00 90.94 355 GLY A CA 1
ATOM 2791 C C . GLY A 1 355 ? 2.761 20.641 -7.118 1.00 90.94 355 GLY A C 1
ATOM 2792 O O . GLY A 1 355 ? 3.222 21.031 -8.192 1.00 90.94 355 GLY A O 1
ATOM 2793 N N . ASP A 1 356 ? 3.521 20.011 -6.224 1.00 90.62 356 ASP A N 1
ATOM 2794 C CA . ASP A 1 356 ? 4.897 19.570 -6.467 1.00 90.62 356 ASP A CA 1
ATOM 2795 C C . ASP A 1 356 ? 5.271 18.375 -5.579 1.00 90.62 356 ASP A C 1
ATOM 2797 O O . ASP A 1 356 ? 4.816 18.274 -4.438 1.00 90.62 356 ASP A O 1
ATOM 2801 N N . VAL A 1 357 ? 6.157 17.512 -6.073 1.00 92.75 357 VAL A N 1
ATOM 2802 C CA . VAL A 1 357 ? 6.791 16.439 -5.294 1.00 92.75 357 VAL A CA 1
ATOM 2803 C C . VAL A 1 357 ? 8.291 16.544 -5.495 1.00 92.75 357 VAL A C 1
ATOM 2805 O O . VAL A 1 357 ? 8.767 16.505 -6.626 1.00 92.75 357 VAL A O 1
ATOM 2808 N N . TYR A 1 358 ? 9.044 16.691 -4.408 1.00 92.19 358 TYR A N 1
ATOM 2809 C CA . TYR A 1 358 ? 10.486 16.904 -4.491 1.00 92.19 358 TYR A CA 1
ATOM 2810 C C . TYR A 1 358 ? 11.245 16.328 -3.300 1.00 92.19 358 TYR A C 1
ATOM 2812 O O . TYR A 1 358 ? 10.720 16.202 -2.193 1.00 92.19 358 TYR A O 1
ATOM 2820 N N . LEU A 1 359 ? 12.518 16.022 -3.542 1.00 91.94 359 LEU A N 1
ATOM 2821 C CA . LEU A 1 359 ? 13.469 15.607 -2.522 1.00 91.94 359 LEU A CA 1
ATOM 2822 C C . LEU A 1 359 ? 13.805 16.779 -1.586 1.00 91.94 359 LEU A C 1
ATOM 2824 O O . LEU A 1 359 ? 13.995 17.916 -2.023 1.00 91.94 359 LEU A O 1
ATOM 2828 N N . GLY A 1 360 ? 13.925 16.486 -0.297 1.00 93.12 360 GLY A N 1
ATOM 2829 C CA . GLY A 1 360 ? 14.272 17.432 0.755 1.00 93.12 360 GLY A CA 1
ATOM 2830 C C . GLY A 1 360 ? 13.079 17.917 1.578 1.00 93.12 360 GLY A C 1
ATOM 2831 O O . GLY A 1 360 ? 11.941 17.467 1.433 1.00 93.12 360 GLY A O 1
ATOM 2832 N N . THR A 1 361 ? 13.371 18.828 2.503 1.00 95.38 361 THR A N 1
ATOM 2833 C CA . THR A 1 361 ? 12.375 19.491 3.354 1.00 95.38 361 THR A CA 1
ATOM 2834 C C . THR A 1 361 ? 11.572 20.529 2.568 1.00 95.38 361 THR A C 1
ATOM 2836 O O . THR A 1 361 ? 12.064 21.012 1.544 1.00 95.38 361 THR A O 1
ATOM 2839 N N . PRO A 1 362 ? 10.389 20.948 3.056 1.00 95.94 362 PRO A N 1
ATOM 2840 C CA . PRO A 1 362 ? 9.597 21.970 2.386 1.00 95.94 362 PRO A CA 1
ATOM 2841 C C . PRO A 1 362 ? 10.394 23.237 2.076 1.00 95.94 362 PRO A C 1
ATOM 2843 O O . PRO A 1 362 ? 11.046 23.801 2.954 1.00 95.94 362 PRO A O 1
ATOM 2846 N N . LYS A 1 363 ? 10.319 23.695 0.822 1.00 93.56 363 LYS A N 1
ATOM 2847 C CA . LYS A 1 363 ? 10.982 24.927 0.357 1.00 93.56 363 LYS A CA 1
ATOM 2848 C C . LYS A 1 363 ? 10.385 26.175 1.013 1.00 93.56 363 LYS A C 1
ATOM 2850 O O . LYS A 1 363 ? 11.094 27.148 1.239 1.00 93.56 363 LYS A O 1
ATOM 2855 N N . ASN A 1 364 ? 9.088 26.131 1.325 1.00 87.94 364 ASN A N 1
ATOM 2856 C CA . ASN A 1 364 ? 8.332 27.245 1.886 1.00 87.94 364 ASN A CA 1
ATOM 2857 C C . ASN A 1 364 ? 7.683 26.839 3.215 1.00 87.94 364 ASN A C 1
ATOM 2859 O O . ASN A 1 364 ? 6.760 26.027 3.246 1.00 87.94 364 ASN A O 1
ATOM 2863 N N . GLY A 1 365 ? 8.121 27.454 4.314 1.00 88.75 365 GLY A N 1
ATOM 2864 C CA . GLY A 1 365 ? 7.501 27.267 5.626 1.00 88.75 365 GLY A CA 1
ATOM 2865 C C . GLY A 1 365 ? 7.695 25.870 6.229 1.00 88.75 365 GLY A C 1
ATOM 2866 O O . GLY A 1 365 ? 8.641 25.154 5.917 1.00 88.75 365 GLY A O 1
ATOM 2867 N N . LYS A 1 366 ? 6.812 25.511 7.167 1.00 93.19 366 LYS A N 1
ATOM 2868 C CA . LYS A 1 366 ? 6.825 24.210 7.857 1.00 93.19 366 LYS A CA 1
ATOM 2869 C C . LYS A 1 366 ? 5.811 23.259 7.212 1.00 93.19 366 LYS A C 1
ATOM 2871 O O . LYS A 1 366 ? 4.769 23.738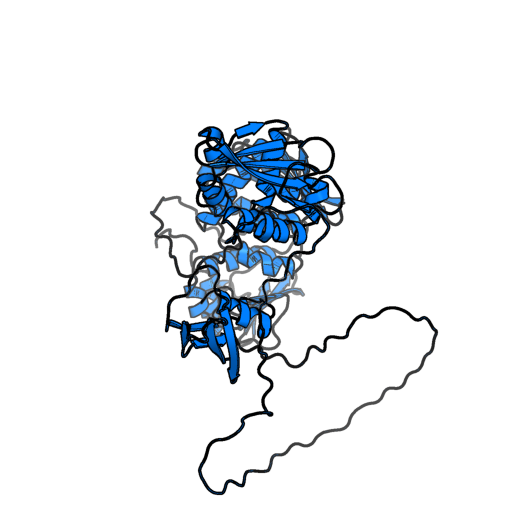 6.761 1.00 93.19 366 LYS A O 1
ATOM 2876 N N . PRO A 1 367 ? 6.059 21.937 7.220 1.00 96.38 367 PRO A N 1
ATOM 2877 C CA . PRO A 1 367 ? 5.058 20.978 6.768 1.00 96.38 367 PRO A CA 1
ATOM 2878 C C . PRO A 1 367 ? 3.819 21.028 7.671 1.00 96.38 367 PRO A C 1
ATOM 2880 O O . PRO A 1 367 ? 3.932 21.175 8.889 1.00 96.38 367 PRO A O 1
ATOM 2883 N N . ASP A 1 368 ? 2.637 20.857 7.080 1.00 95.81 368 ASP A N 1
ATOM 2884 C CA . ASP A 1 368 ? 1.381 20.721 7.827 1.00 95.81 368 ASP A CA 1
ATOM 2885 C C . ASP A 1 368 ? 1.314 19.347 8.537 1.00 95.81 368 ASP A C 1
ATOM 2887 O O . ASP A 1 368 ? 0.705 19.200 9.603 1.00 95.81 368 ASP A O 1
ATOM 2891 N N . CYS A 1 369 ? 1.956 18.332 7.946 1.00 95.50 369 CYS A N 1
ATOM 2892 C CA . CYS A 1 369 ? 2.071 16.983 8.490 1.00 95.50 369 CYS A CA 1
ATOM 2893 C C . CYS A 1 369 ? 3.431 16.369 8.130 1.00 95.50 369 CYS A C 1
ATOM 2895 O O . CYS A 1 369 ? 3.826 16.347 6.965 1.00 95.50 369 CYS A O 1
ATOM 2897 N N . THR A 1 370 ? 4.133 15.827 9.123 1.00 97.19 370 THR A N 1
ATOM 2898 C CA . THR A 1 370 ? 5.362 15.051 8.928 1.00 97.19 370 THR A CA 1
ATOM 2899 C C . THR A 1 370 ? 5.089 13.586 9.220 1.00 97.19 370 THR A C 1
ATOM 2901 O O . THR A 1 370 ? 4.668 13.238 10.322 1.00 97.19 370 THR A O 1
ATOM 2904 N N . VAL A 1 371 ? 5.363 12.731 8.246 1.00 97.19 371 VAL A N 1
ATOM 2905 C CA . VAL A 1 371 ? 5.278 11.277 8.325 1.00 97.19 371 VAL A CA 1
ATOM 2906 C C . VAL A 1 371 ? 6.694 10.724 8.452 1.00 97.19 371 VAL A C 1
ATOM 2908 O O . VAL A 1 371 ? 7.603 11.194 7.780 1.00 97.19 371 VAL A O 1
ATOM 2911 N N . THR A 1 372 ? 6.924 9.754 9.328 1.00 97.94 372 THR A N 1
ATOM 2912 C CA . THR A 1 372 ? 8.192 9.015 9.411 1.00 97.94 372 THR A CA 1
ATOM 2913 C C . THR A 1 372 ? 7.898 7.530 9.351 1.00 97.94 372 THR A C 1
ATOM 2915 O O . THR A 1 372 ? 7.068 7.047 10.122 1.00 97.94 372 THR A O 1
ATOM 2918 N N . VAL A 1 373 ? 8.542 6.827 8.426 1.00 97.69 373 VAL A N 1
ATOM 2919 C CA . VAL A 1 373 ? 8.231 5.432 8.107 1.00 97.69 373 VAL A CA 1
ATOM 2920 C C . VAL A 1 373 ? 9.442 4.751 7.474 1.00 97.69 373 VAL A C 1
ATOM 2922 O O . VAL A 1 373 ? 10.275 5.411 6.856 1.00 97.69 373 VAL A O 1
ATOM 2925 N N . GLU A 1 374 ? 9.550 3.441 7.659 1.00 96.81 374 GLU A N 1
ATOM 2926 C CA . GLU A 1 374 ? 10.577 2.617 7.023 1.00 96.81 374 GLU A CA 1
ATOM 2927 C C . GLU A 1 374 ? 10.263 2.404 5.525 1.00 96.81 374 GLU A C 1
ATOM 2929 O O . GLU A 1 374 ? 9.095 2.417 5.144 1.00 96.81 374 GLU A O 1
ATOM 2934 N N . ASP A 1 375 ? 11.281 2.298 4.667 1.00 94.50 375 ASP A N 1
ATOM 2935 C CA . ASP A 1 375 ? 11.130 2.253 3.203 1.00 94.50 375 ASP A CA 1
ATOM 2936 C C . ASP A 1 375 ? 10.234 1.096 2.700 1.00 94.50 375 ASP A C 1
ATOM 2938 O O . ASP A 1 375 ? 9.322 1.313 1.894 1.00 94.50 375 ASP A O 1
ATOM 2942 N N . ASP A 1 376 ? 10.398 -0.118 3.233 1.00 91.25 376 ASP A N 1
ATOM 2943 C CA . ASP A 1 376 ? 9.535 -1.264 2.921 1.00 91.25 376 ASP A CA 1
ATOM 2944 C C . ASP A 1 376 ? 8.114 -1.073 3.442 1.00 91.25 376 ASP A C 1
ATOM 2946 O O . ASP A 1 376 ? 7.140 -1.412 2.760 1.00 91.25 376 ASP A O 1
ATOM 2950 N N . ASP A 1 377 ? 7.972 -0.575 4.671 1.00 92.50 377 ASP A N 1
ATOM 2951 C CA . ASP A 1 377 ? 6.658 -0.301 5.250 1.00 92.50 377 ASP A CA 1
ATOM 2952 C C . ASP A 1 377 ? 5.940 0.822 4.479 1.00 92.50 377 ASP A C 1
ATOM 2954 O O . ASP A 1 377 ? 4.724 0.740 4.293 1.00 92.50 377 ASP A O 1
ATOM 2958 N N . PHE A 1 378 ? 6.665 1.816 3.954 1.00 94.06 378 PHE A N 1
ATOM 2959 C CA . PHE A 1 378 ? 6.118 2.847 3.073 1.00 94.06 378 PHE A CA 1
ATOM 2960 C C . PHE A 1 378 ? 5.562 2.227 1.796 1.00 94.06 378 PHE A C 1
ATOM 2962 O O . PHE A 1 378 ? 4.385 2.424 1.500 1.00 94.06 378 PHE A O 1
ATOM 2969 N N . LEU A 1 379 ? 6.339 1.396 1.094 1.00 89.50 379 LEU A N 1
ATOM 2970 C CA . LEU A 1 379 ? 5.846 0.686 -0.089 1.00 89.50 379 LEU A CA 1
ATOM 2971 C C . LEU A 1 379 ? 4.585 -0.131 0.235 1.00 89.50 379 LEU A C 1
ATOM 2973 O O . LEU A 1 379 ? 3.589 -0.029 -0.482 1.00 89.50 379 LEU A O 1
ATOM 2977 N N . LYS A 1 380 ? 4.582 -0.885 1.346 1.00 86.50 380 LYS A N 1
ATOM 2978 C CA . LYS A 1 380 ? 3.427 -1.691 1.785 1.00 86.50 380 LYS A CA 1
ATOM 2979 C C . LYS A 1 380 ? 2.196 -0.840 2.097 1.00 86.50 380 LYS A C 1
ATOM 2981 O O . LYS A 1 380 ? 1.090 -1.256 1.757 1.00 86.50 380 LYS A O 1
ATOM 2986 N N . LEU A 1 381 ? 2.356 0.327 2.725 1.00 87.94 381 LEU A N 1
ATOM 2987 C CA . LEU A 1 381 ? 1.257 1.278 2.945 1.00 87.94 381 LEU A CA 1
ATOM 2988 C C . LEU A 1 381 ? 0.684 1.736 1.607 1.00 87.94 381 LEU A C 1
ATOM 2990 O O . LEU A 1 381 ? -0.530 1.729 1.406 1.00 87.94 381 LEU A O 1
ATOM 2994 N N . MET A 1 382 ? 1.569 2.077 0.675 1.00 87.25 382 MET A N 1
ATOM 2995 C CA . MET A 1 382 ? 1.182 2.652 -0.601 1.00 87.25 382 MET A CA 1
ATOM 2996 C C . MET A 1 382 ? 0.458 1.678 -1.520 1.00 87.25 382 MET A C 1
ATOM 2998 O O . MET A 1 382 ? -0.407 2.092 -2.286 1.00 87.25 382 MET A O 1
ATOM 3002 N N . VAL A 1 383 ? 0.740 0.386 -1.412 1.00 81.88 383 VAL A N 1
ATOM 3003 C CA . VAL A 1 383 ? 0.060 -0.652 -2.203 1.00 81.88 383 VAL A CA 1
ATOM 3004 C C . VAL A 1 383 ? -1.111 -1.282 -1.449 1.00 81.88 383 VAL A C 1
ATOM 3006 O O . VAL A 1 383 ? -1.706 -2.241 -1.928 1.00 81.88 383 VAL A O 1
ATOM 3009 N N . GLY A 1 384 ? -1.433 -0.768 -0.257 1.00 78.44 384 GLY A N 1
ATOM 3010 C CA . GLY A 1 384 ? -2.508 -1.300 0.573 1.00 78.44 384 GLY A CA 1
ATOM 3011 C C . GLY A 1 384 ? -2.233 -2.716 1.080 1.00 78.44 384 GLY A C 1
ATOM 3012 O O . GLY A 1 384 ? -3.171 -3.474 1.256 1.00 78.44 384 GLY A O 1
ATOM 3013 N N . LYS A 1 385 ? -0.967 -3.090 1.309 1.00 80.06 385 LYS A N 1
ATOM 3014 C CA . LYS A 1 385 ? -0.567 -4.320 2.025 1.00 80.06 385 LYS A CA 1
ATOM 3015 C C . LYS A 1 385 ? -0.342 -4.080 3.522 1.00 80.06 385 LYS A C 1
ATOM 3017 O O . LYS A 1 385 ? -0.319 -5.026 4.303 1.00 80.06 385 LYS A O 1
ATOM 3022 N N . LEU A 1 386 ? -0.179 -2.823 3.934 1.00 79.69 386 LEU A N 1
ATOM 3023 C CA . LEU A 1 386 ? -0.106 -2.406 5.332 1.00 79.69 386 LEU A CA 1
ATOM 3024 C C . LEU A 1 386 ? -1.175 -1.343 5.590 1.00 79.69 386 LEU A C 1
ATOM 3026 O O . LEU A 1 386 ? -1.273 -0.358 4.867 1.00 79.69 386 LEU A O 1
ATOM 3030 N N . ASN A 1 387 ? -1.990 -1.538 6.626 1.00 81.25 387 ASN A N 1
ATOM 3031 C CA . ASN A 1 387 ? -2.993 -0.555 7.027 1.00 81.25 387 ASN A CA 1
ATOM 3032 C C . ASN A 1 387 ? -2.323 0.623 7.785 1.00 81.25 387 ASN A C 1
ATOM 3034 O O . ASN A 1 387 ? -1.602 0.368 8.756 1.00 81.25 387 ASN A O 1
ATOM 3038 N N . PRO A 1 388 ? -2.568 1.899 7.417 1.00 83.50 388 PRO A N 1
ATOM 3039 C CA . PRO A 1 388 ? -1.916 3.051 8.053 1.00 83.50 388 PRO A CA 1
ATOM 3040 C C . PRO A 1 388 ? -2.234 3.241 9.535 1.00 83.50 388 PRO A C 1
ATOM 3042 O O . PRO A 1 388 ? -1.350 3.596 10.312 1.00 83.50 388 PRO A O 1
ATOM 3045 N N . GLN A 1 389 ? -3.474 2.983 9.958 1.00 75.75 389 GLN A N 1
ATOM 3046 C CA . GLN A 1 389 ? -3.865 3.086 11.364 1.00 75.75 389 GLN A CA 1
ATOM 3047 C C . GLN A 1 389 ? -3.125 2.037 12.201 1.00 75.75 389 GLN A C 1
ATOM 3049 O O . GLN A 1 389 ? -2.596 2.349 13.268 1.00 75.75 389 GLN A O 1
ATOM 3054 N N . ARG A 1 390 ? -3.025 0.805 11.688 1.00 73.94 390 ARG A N 1
ATOM 3055 C CA . ARG A 1 390 ? -2.255 -0.277 12.309 1.00 73.94 390 ARG A CA 1
ATOM 3056 C C . ARG A 1 390 ? -0.766 0.058 12.381 1.00 73.94 390 ARG A C 1
ATOM 3058 O O . ARG A 1 390 ? -0.173 -0.056 13.452 1.00 73.94 390 ARG A O 1
ATOM 3065 N N . ALA A 1 391 ? -0.180 0.527 11.281 1.00 83.50 391 ALA A N 1
ATOM 3066 C CA . ALA A 1 391 ? 1.220 0.944 11.242 1.00 83.50 391 ALA A CA 1
ATOM 3067 C C . ALA A 1 391 ? 1.518 2.056 12.259 1.00 83.50 391 ALA A C 1
ATOM 3069 O O . ALA A 1 391 ? 2.562 2.023 12.913 1.00 83.50 391 ALA A O 1
ATOM 3070 N N . PHE A 1 392 ? 0.588 3.002 12.433 1.00 82.19 392 PHE A N 1
ATOM 3071 C CA . PHE A 1 392 ? 0.735 4.089 13.397 1.00 82.19 392 PHE A CA 1
ATOM 3072 C C . PHE A 1 392 ? 0.845 3.580 14.832 1.00 82.19 392 PHE A C 1
ATOM 3074 O O . PHE A 1 392 ? 1.774 3.931 15.556 1.00 82.19 392 PHE A O 1
ATOM 3081 N N . MET A 1 393 ? -0.056 2.690 15.239 1.00 70.12 393 MET A N 1
ATOM 3082 C CA . MET A 1 393 ? -0.041 2.169 16.606 1.00 70.12 393 MET A CA 1
ATOM 3083 C C . MET A 1 393 ? 1.103 1.206 16.894 1.00 70.12 393 MET A C 1
ATOM 3085 O O . MET A 1 393 ? 1.586 1.162 18.020 1.00 70.12 393 MET A O 1
ATOM 3089 N N . MET A 1 394 ? 1.543 0.442 15.890 1.00 78.19 394 MET A N 1
ATOM 3090 C CA . MET A 1 394 ? 2.733 -0.408 16.006 1.00 78.19 394 MET A CA 1
ATOM 3091 C C . MET A 1 394 ? 4.027 0.421 16.084 1.00 78.19 394 MET A C 1
ATOM 3093 O O . MET A 1 394 ? 5.104 -0.143 16.244 1.00 78.19 394 MET A O 1
ATOM 3097 N N . GLY A 1 395 ? 3.950 1.749 15.928 1.00 81.31 395 GLY A N 1
ATOM 3098 C CA . GLY A 1 395 ? 5.105 2.643 15.915 1.00 81.31 395 GLY A CA 1
ATOM 3099 C C . GLY A 1 395 ? 5.916 2.612 14.615 1.00 81.31 395 GLY A C 1
ATOM 3100 O O . GLY A 1 395 ? 6.922 3.317 14.527 1.00 81.31 395 GLY A O 1
ATOM 3101 N N . LYS A 1 396 ? 5.467 1.841 13.612 1.00 86.12 396 LYS A N 1
ATOM 3102 C CA . LYS A 1 396 ? 6.047 1.747 12.258 1.00 86.12 396 LYS A CA 1
ATOM 3103 C C . LYS A 1 396 ? 5.812 3.015 11.436 1.00 86.12 396 LYS A C 1
ATOM 3105 O O . LYS A 1 396 ? 6.631 3.375 10.601 1.00 86.12 396 LYS A O 1
ATOM 3110 N N . LEU A 1 397 ? 4.703 3.704 11.700 1.00 91.81 397 LEU A N 1
ATOM 3111 C CA . LEU A 1 397 ? 4.349 4.986 11.100 1.00 91.81 397 LEU A CA 1
ATOM 3112 C C . LEU A 1 397 ? 4.277 6.037 12.208 1.00 91.81 397 LEU A C 1
ATOM 3114 O O . LEU A 1 397 ? 3.434 5.959 13.093 1.00 91.81 397 LEU A O 1
ATOM 3118 N N . LYS A 1 398 ? 5.148 7.040 12.190 1.00 93.25 398 LYS A N 1
ATOM 3119 C CA . LYS A 1 398 ? 5.103 8.152 13.151 1.00 93.25 398 LYS A CA 1
ATOM 3120 C C . LYS A 1 398 ? 4.585 9.394 12.449 1.00 93.25 398 LYS A C 1
ATOM 3122 O O . LYS A 1 398 ? 4.964 9.669 11.315 1.00 93.25 398 LYS A O 1
ATOM 3127 N N . ILE A 1 399 ? 3.728 10.150 13.127 1.00 92.50 399 ILE A N 1
ATOM 3128 C CA . ILE A 1 399 ? 3.089 11.340 12.564 1.00 92.50 399 ILE A CA 1
ATOM 3129 C C . ILE A 1 399 ? 3.310 12.510 13.519 1.00 92.50 399 ILE A C 1
ATOM 3131 O O . ILE A 1 399 ? 3.070 12.386 14.720 1.00 92.50 399 ILE A O 1
ATOM 3135 N N . LYS A 1 400 ? 3.755 13.648 12.989 1.00 93.00 400 LYS A N 1
ATOM 3136 C CA . LYS A 1 400 ? 3.790 14.944 13.681 1.00 93.00 400 LYS A CA 1
ATOM 3137 C C . LYS A 1 400 ? 2.962 15.957 12.891 1.00 93.00 400 LYS A C 1
ATOM 3139 O O . LYS A 1 400 ? 2.904 15.881 11.668 1.00 93.00 400 LYS A O 1
ATOM 3144 N N . GLY A 1 401 ? 2.357 16.925 13.574 1.00 90.81 401 GLY A N 1
ATOM 3145 C CA . GLY A 1 401 ? 1.455 17.898 12.948 1.00 90.81 401 GLY A CA 1
ATOM 3146 C C . GLY A 1 401 ? 0.009 17.402 12.905 1.00 90.81 401 GLY A C 1
ATOM 3147 O O . GLY A 1 401 ? -0.433 16.693 13.810 1.00 90.81 401 GLY A O 1
ATOM 3148 N N . ASN A 1 402 ? -0.750 17.795 11.880 1.00 86.25 402 ASN A N 1
ATOM 3149 C CA . ASN A 1 402 ? -2.180 17.493 11.816 1.00 86.25 402 ASN A CA 1
ATOM 3150 C C . ASN A 1 402 ? -2.451 16.068 11.297 1.00 86.25 402 ASN A C 1
ATOM 3152 O O . ASN A 1 402 ? -2.513 15.821 10.093 1.00 86.25 402 ASN A O 1
ATOM 3156 N N . ILE A 1 403 ? -2.687 15.143 12.229 1.00 81.50 403 ILE A N 1
ATOM 3157 C CA . ILE A 1 403 ? -2.949 13.720 11.959 1.00 81.50 403 ILE A CA 1
ATOM 3158 C C . ILE A 1 403 ? -4.184 13.504 11.065 1.00 81.50 403 ILE A C 1
ATOM 3160 O O . ILE A 1 403 ? -4.192 12.581 10.248 1.00 81.50 403 ILE A O 1
ATOM 3164 N N . MET A 1 404 ? -5.214 14.358 11.152 1.00 82.25 404 MET A N 1
ATOM 3165 C CA . MET A 1 404 ? -6.420 14.215 10.320 1.00 82.25 404 MET A CA 1
ATOM 3166 C C . MET A 1 404 ? -6.127 14.400 8.826 1.00 82.25 404 MET A C 1
ATOM 3168 O O . MET A 1 404 ? -6.835 13.848 7.983 1.00 82.25 404 MET A O 1
ATOM 3172 N N . LEU A 1 405 ? -5.064 15.130 8.472 1.00 87.88 405 LEU A N 1
ATOM 3173 C CA . LEU A 1 405 ? -4.656 15.284 7.075 1.00 87.88 405 LEU A CA 1
ATOM 3174 C C . LEU A 1 405 ? -4.151 13.966 6.488 1.00 87.88 405 LEU A C 1
ATOM 3176 O O . LEU A 1 405 ? -4.413 13.696 5.319 1.00 87.88 405 LEU A O 1
ATOM 3180 N N . LEU A 1 406 ? -3.510 13.112 7.293 1.00 83.50 406 LEU A N 1
ATOM 3181 C CA . LEU A 1 406 ? -3.085 11.794 6.829 1.00 83.50 406 LEU A CA 1
ATOM 3182 C C . LEU A 1 406 ? -4.276 10.861 6.592 1.00 83.50 406 LEU A C 1
ATOM 3184 O O . LEU A 1 406 ? -4.279 10.104 5.626 1.00 83.50 406 LEU A O 1
ATOM 3188 N N . GLN A 1 407 ? -5.319 10.947 7.424 1.00 82.19 407 GLN A N 1
ATOM 3189 C CA . GLN A 1 407 ? -6.565 10.213 7.181 1.00 82.19 407 GLN A CA 1
ATOM 3190 C C . GLN A 1 407 ? -7.212 10.654 5.864 1.00 82.19 407 GLN A C 1
ATOM 3192 O O . GLN A 1 407 ? -7.623 9.811 5.071 1.00 82.19 407 GLN A O 1
ATOM 3197 N N . LYS A 1 408 ? -7.238 11.967 5.596 1.00 86.31 408 LYS A N 1
ATOM 3198 C CA . LYS A 1 408 ? -7.730 12.510 4.326 1.00 86.31 408 LYS A CA 1
ATOM 3199 C C . LYS A 1 408 ? -6.892 12.034 3.135 1.00 86.31 408 LYS A C 1
ATOM 3201 O O . LYS A 1 408 ? -7.476 11.636 2.132 1.00 86.31 408 LYS A O 1
ATOM 3206 N N . LEU A 1 409 ? -5.559 12.038 3.249 1.00 88.19 409 LEU A N 1
ATOM 3207 C CA . LEU A 1 409 ? -4.663 11.491 2.223 1.00 88.19 409 LEU A CA 1
ATOM 3208 C C . LEU A 1 409 ? -4.972 10.012 1.960 1.00 88.19 409 LEU A C 1
ATOM 3210 O O . LEU A 1 409 ? -5.151 9.628 0.810 1.00 88.19 409 LEU A O 1
ATOM 3214 N N . ASN A 1 410 ? -5.107 9.207 3.016 1.00 84.62 410 ASN A N 1
ATOM 3215 C CA . ASN A 1 410 ? -5.419 7.787 2.899 1.00 84.62 410 ASN A CA 1
ATOM 3216 C C . ASN A 1 410 ? -6.763 7.533 2.198 1.00 84.62 410 ASN A C 1
ATOM 3218 O O . ASN A 1 410 ? -6.838 6.670 1.331 1.00 84.62 410 ASN A O 1
ATOM 3222 N N . SER A 1 411 ? -7.816 8.285 2.533 1.00 83.56 411 SER A N 1
ATOM 3223 C CA . SER A 1 411 ? -9.114 8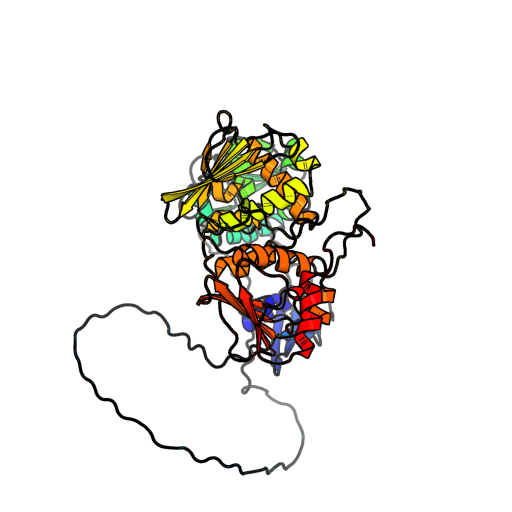.134 1.862 1.00 83.56 411 SER A CA 1
ATOM 3224 C C . SER A 1 411 ? -9.025 8.446 0.367 1.00 83.56 411 SER A C 1
ATOM 3226 O O . SER A 1 411 ? -9.498 7.658 -0.444 1.00 83.56 411 SER A O 1
ATOM 3228 N N . LEU A 1 412 ? -8.362 9.548 -0.009 1.00 85.50 412 LEU A N 1
ATOM 3229 C CA . LEU A 1 412 ? -8.173 9.912 -1.420 1.00 85.50 412 LEU A CA 1
ATOM 3230 C C . LEU A 1 412 ? -7.334 8.875 -2.172 1.00 85.50 412 LEU A C 1
ATOM 3232 O O . LEU A 1 412 ? -7.616 8.557 -3.325 1.00 85.50 412 LEU A O 1
ATOM 3236 N N . TRP A 1 413 ? -6.310 8.338 -1.512 1.00 84.94 413 TRP A N 1
ATOM 3237 C CA . TRP A 1 413 ? -5.468 7.297 -2.075 1.00 84.94 413 TRP A CA 1
ATOM 3238 C C . TRP A 1 413 ? -6.232 5.989 -2.305 1.00 84.94 413 TRP A C 1
ATOM 3240 O O . TRP A 1 413 ? -6.119 5.376 -3.365 1.00 84.94 413 TRP A O 1
ATOM 3250 N N . LEU A 1 414 ? -7.072 5.588 -1.350 1.00 81.25 414 LEU A N 1
ATOM 3251 C CA . LEU A 1 414 ? -7.920 4.411 -1.496 1.00 81.25 414 LEU A CA 1
ATOM 3252 C C . LEU A 1 414 ? -8.954 4.593 -2.619 1.00 81.25 414 LEU A C 1
ATOM 3254 O O . LEU A 1 414 ? -9.222 3.645 -3.354 1.00 81.25 414 LEU A O 1
ATOM 3258 N N . ASP A 1 415 ? -9.505 5.798 -2.787 1.00 82.00 415 ASP A N 1
ATOM 3259 C CA . ASP A 1 415 ? -10.406 6.118 -3.901 1.00 82.00 415 ASP A CA 1
ATOM 3260 C C . ASP A 1 415 ? -9.692 5.980 -5.258 1.00 82.00 415 ASP A C 1
ATOM 3262 O O . ASP A 1 415 ? -10.253 5.403 -6.190 1.00 82.00 415 ASP A O 1
ATOM 3266 N N . LEU A 1 416 ? -8.435 6.434 -5.366 1.00 81.62 416 LEU A N 1
ATOM 3267 C CA . LEU A 1 416 ? -7.603 6.240 -6.562 1.00 81.62 416 LEU A CA 1
ATOM 3268 C C . LEU A 1 416 ? -7.374 4.760 -6.877 1.00 81.62 416 LEU A C 1
ATOM 3270 O O . LEU A 1 416 ? -7.506 4.347 -8.031 1.00 81.62 416 LEU A O 1
ATOM 3274 N N . GLN A 1 417 ? -7.044 3.961 -5.861 1.00 76.94 417 GLN A N 1
ATOM 3275 C CA . GLN A 1 417 ? -6.838 2.522 -6.023 1.00 76.94 417 GLN A CA 1
ATOM 3276 C C . GLN A 1 417 ? -8.125 1.820 -6.469 1.00 76.94 417 GLN A C 1
ATOM 3278 O O . GLN A 1 417 ? -8.101 1.057 -7.431 1.00 76.94 417 GLN A O 1
ATOM 3283 N N . LYS A 1 418 ? -9.261 2.125 -5.829 1.00 76.75 418 LYS A N 1
ATOM 3284 C CA . LYS A 1 418 ? -10.579 1.576 -6.193 1.00 76.75 418 LYS A CA 1
ATOM 3285 C C . LYS A 1 418 ? -11.011 1.968 -7.602 1.00 76.75 418 LYS A C 1
ATOM 3287 O O . LYS A 1 418 ? -11.646 1.174 -8.284 1.00 76.75 418 LYS A O 1
ATOM 3292 N N . ALA A 1 419 ? -10.653 3.171 -8.043 1.00 77.12 419 ALA A N 1
ATOM 3293 C CA . ALA A 1 419 ? -10.906 3.640 -9.401 1.00 77.12 419 ALA A CA 1
ATOM 3294 C C . ALA A 1 419 ? -9.930 3.058 -10.444 1.00 77.12 419 ALA A C 1
ATOM 3296 O O . ALA A 1 419 ? -10.033 3.405 -11.618 1.00 77.12 419 ALA A O 1
ATOM 3297 N N . GLY A 1 420 ? -8.965 2.220 -10.039 1.00 75.12 420 GLY A N 1
ATOM 3298 C CA . GLY A 1 420 ? -7.971 1.637 -10.943 1.00 75.12 420 GLY A CA 1
ATOM 3299 C C . GLY A 1 420 ? -7.005 2.665 -11.537 1.00 75.12 420 GLY A C 1
ATOM 3300 O O . GLY A 1 420 ? -6.464 2.442 -12.615 1.00 75.12 420 GLY A O 1
ATOM 3301 N N . LYS A 1 421 ? -6.797 3.805 -10.863 1.00 78.12 421 LYS A N 1
ATOM 3302 C CA . LYS A 1 421 ? -6.003 4.942 -11.368 1.00 78.12 421 LYS A CA 1
ATOM 3303 C C . LYS A 1 421 ? -4.501 4.839 -11.089 1.00 78.12 421 LYS A C 1
ATOM 3305 O O . LYS A 1 421 ? -3.726 5.620 -11.628 1.00 78.12 421 LYS A O 1
ATOM 3310 N N . ALA A 1 422 ? -4.083 3.876 -10.270 1.00 76.81 422 ALA A N 1
ATOM 3311 C CA . ALA A 1 422 ? -2.675 3.527 -10.064 1.00 76.81 422 ALA A CA 1
ATOM 3312 C C . ALA A 1 422 ? -2.454 2.015 -10.253 1.00 76.81 422 ALA A C 1
ATOM 3314 O O . ALA A 1 422 ? -2.043 1.322 -9.314 1.00 76.81 422 ALA A O 1
ATOM 3315 N N . PRO A 1 423 ? -2.811 1.466 -11.427 1.00 73.81 423 PRO A N 1
ATOM 3316 C CA . PRO A 1 423 ? -2.865 0.028 -11.615 1.00 73.81 423 PRO A CA 1
ATOM 3317 C C . PRO A 1 423 ? -1.461 -0.598 -11.707 1.00 73.81 423 PRO A C 1
ATOM 3319 O O . PRO A 1 423 ? -1.340 -1.805 -11.572 1.00 73.81 423 PRO A O 1
ATOM 3322 N N . GLU A 1 424 ? -0.395 0.193 -11.864 1.00 76.25 424 GLU A N 1
ATOM 3323 C CA . GLU A 1 424 ? 1.001 -0.259 -11.867 1.00 76.25 424 GLU A CA 1
ATOM 3324 C C . GLU A 1 424 ? 1.526 -0.696 -10.493 1.00 76.25 424 GLU A C 1
ATOM 3326 O O . GLU A 1 424 ? 2.434 -1.520 -10.407 1.00 76.25 424 GLU A O 1
ATOM 3331 N N . LEU A 1 425 ? 0.977 -0.154 -9.403 1.00 77.56 425 LEU A N 1
ATOM 3332 C CA . LEU A 1 425 ? 1.555 -0.319 -8.067 1.00 77.56 425 LEU A CA 1
ATOM 3333 C C . LEU A 1 425 ? 1.579 -1.769 -7.566 1.00 77.56 425 LEU A C 1
ATOM 3335 O O . LEU A 1 425 ? 2.622 -2.190 -7.056 1.00 77.56 425 LEU A O 1
ATOM 3339 N N . PRO A 1 426 ? 0.502 -2.569 -7.715 1.00 73.69 426 PRO A N 1
ATOM 3340 C CA . PRO A 1 426 ? 0.538 -3.982 -7.342 1.00 73.69 426 PRO A CA 1
ATOM 3341 C C . PRO A 1 426 ? 1.654 -4.756 -8.051 1.00 73.69 426 PRO A C 1
ATOM 3343 O O . PRO A 1 426 ? 2.268 -5.635 -7.448 1.00 73.69 426 PRO A O 1
ATOM 3346 N N . PHE A 1 427 ? 1.952 -4.390 -9.299 1.00 74.38 427 PHE A N 1
ATOM 3347 C CA . PHE A 1 427 ? 2.948 -5.055 -10.133 1.00 74.38 427 PHE A CA 1
ATOM 3348 C C . PHE A 1 427 ? 4.374 -4.620 -9.796 1.00 74.38 427 PHE A C 1
ATOM 3350 O O . PHE A 1 427 ? 5.261 -5.460 -9.661 1.00 74.38 427 PHE A O 1
ATOM 3357 N N . LEU A 1 428 ? 4.583 -3.325 -9.548 1.00 75.69 428 LEU A N 1
ATOM 3358 C CA . LEU A 1 428 ? 5.868 -2.808 -9.073 1.00 75.69 428 LEU A CA 1
ATOM 3359 C C . LEU A 1 428 ? 6.227 -3.353 -7.689 1.00 75.69 428 LEU A C 1
ATOM 3361 O O . LEU A 1 428 ? 7.403 -3.515 -7.387 1.00 75.69 428 LEU A O 1
ATOM 3365 N N . THR A 1 429 ? 5.235 -3.684 -6.857 1.00 76.00 429 THR A N 1
ATOM 3366 C CA . THR A 1 429 ? 5.481 -4.158 -5.488 1.00 76.00 429 THR A CA 1
ATOM 3367 C C . THR A 1 429 ? 6.354 -5.406 -5.450 1.00 76.00 429 THR A C 1
ATOM 3369 O O . THR A 1 429 ? 7.301 -5.456 -4.673 1.00 76.00 429 THR A O 1
ATOM 3372 N N . ASP A 1 430 ? 6.024 -6.433 -6.236 1.00 71.81 430 ASP A N 1
ATOM 3373 C CA . ASP A 1 430 ? 6.771 -7.696 -6.207 1.00 71.81 430 ASP A CA 1
ATOM 3374 C C . ASP A 1 430 ? 8.205 -7.493 -6.708 1.00 71.81 430 ASP A C 1
ATOM 3376 O O . ASP A 1 430 ? 9.165 -7.895 -6.050 1.00 71.81 430 ASP A O 1
ATOM 3380 N N . MET A 1 431 ? 8.339 -6.750 -7.808 1.00 75.69 431 MET A N 1
ATOM 3381 C CA . MET A 1 431 ? 9.625 -6.381 -8.387 1.00 75.69 431 MET A CA 1
ATOM 3382 C C . MET A 1 431 ? 10.502 -5.617 -7.387 1.00 75.69 431 MET A C 1
ATOM 3384 O O . MET A 1 431 ? 11.649 -5.993 -7.150 1.00 75.69 431 MET A O 1
ATOM 3388 N N . MET A 1 432 ? 9.958 -4.573 -6.760 1.00 78.19 432 MET A N 1
ATOM 3389 C CA . MET A 1 432 ? 10.685 -3.706 -5.830 1.00 78.19 432 MET A CA 1
ATOM 3390 C C . MET A 1 432 ? 10.967 -4.365 -4.479 1.00 78.19 432 MET A C 1
ATOM 3392 O O . MET A 1 432 ? 11.900 -3.972 -3.786 1.00 78.19 432 MET A O 1
ATOM 3396 N N . LEU A 1 433 ? 10.179 -5.360 -4.064 1.00 74.19 433 LEU A N 1
ATOM 3397 C CA . LEU A 1 433 ? 10.493 -6.136 -2.862 1.00 74.19 433 LEU A CA 1
ATOM 3398 C C . LEU A 1 433 ? 11.664 -7.096 -3.091 1.00 74.19 433 LEU A C 1
ATOM 3400 O O . LEU A 1 433 ? 12.429 -7.325 -2.159 1.00 74.19 433 LEU A O 1
ATOM 3404 N N . LYS A 1 434 ? 11.818 -7.624 -4.310 1.00 74.31 434 LYS A N 1
ATOM 3405 C CA . LYS A 1 434 ? 12.881 -8.577 -4.669 1.00 74.31 434 LYS A CA 1
ATOM 3406 C C . LYS A 1 434 ? 14.168 -7.909 -5.148 1.00 74.31 434 LYS A C 1
ATOM 3408 O O . LYS A 1 434 ? 15.230 -8.519 -5.088 1.00 74.31 434 LYS A O 1
ATOM 3413 N N . THR A 1 435 ? 14.075 -6.671 -5.627 1.00 74.94 435 THR A N 1
ATOM 3414 C CA . THR A 1 435 ? 15.154 -6.015 -6.367 1.00 74.94 435 THR A CA 1
ATOM 3415 C C . THR A 1 435 ? 15.486 -4.651 -5.773 1.00 74.94 435 THR A C 1
ATOM 3417 O O . THR A 1 435 ? 14.600 -3.821 -5.583 1.00 74.94 435 THR A O 1
ATOM 3420 N N . ALA A 1 436 ? 16.772 -4.392 -5.524 1.00 79.19 436 ALA A N 1
ATOM 3421 C CA . ALA A 1 436 ? 17.253 -3.071 -5.120 1.00 79.19 436 ALA A CA 1
ATOM 3422 C C . ALA A 1 436 ? 17.235 -2.094 -6.305 1.00 79.19 436 ALA A C 1
ATOM 3424 O O . ALA A 1 436 ? 17.593 -2.492 -7.412 1.00 79.19 436 ALA A O 1
ATOM 3425 N N . VAL A 1 437 ? 16.857 -0.835 -6.076 1.00 84.25 437 VAL A N 1
ATOM 3426 C CA . VAL A 1 437 ? 16.879 0.232 -7.091 1.00 84.25 437 VAL A CA 1
ATOM 3427 C C . VAL A 1 437 ? 18.299 0.781 -7.215 1.00 84.25 437 VAL A C 1
ATOM 3429 O O . VAL A 1 437 ? 18.955 1.031 -6.204 1.00 84.25 437 VAL A O 1
ATOM 3432 N N . ILE A 1 438 ? 18.786 0.980 -8.442 1.00 86.56 438 ILE A N 1
ATOM 3433 C CA . ILE A 1 438 ? 20.134 1.523 -8.675 1.00 86.56 438 ILE A CA 1
ATOM 3434 C C . ILE A 1 438 ? 20.059 3.058 -8.790 1.00 86.56 438 ILE A C 1
ATOM 3436 O O . ILE A 1 438 ? 19.421 3.567 -9.712 1.00 86.56 438 ILE A O 1
ATOM 3440 N N . PRO A 1 439 ? 20.705 3.828 -7.893 1.00 87.19 439 PRO A N 1
ATOM 3441 C CA . PRO A 1 439 ? 20.694 5.285 -7.977 1.00 87.19 439 PRO A CA 1
ATOM 3442 C C . PRO A 1 439 ? 21.320 5.816 -9.274 1.00 87.19 439 PRO A C 1
ATOM 3444 O O . PRO A 1 439 ? 22.330 5.301 -9.753 1.00 87.19 439 PRO A O 1
ATOM 3447 N N . GLY A 1 440 ? 20.770 6.911 -9.797 1.00 85.44 440 GLY A N 1
ATOM 3448 C CA . GLY A 1 440 ? 21.340 7.677 -10.906 1.00 85.44 440 GLY A CA 1
ATOM 3449 C C . GLY A 1 440 ? 21.165 7.050 -12.291 1.00 85.44 440 GLY A C 1
ATOM 3450 O O . GLY A 1 440 ? 21.809 7.517 -13.238 1.00 85.44 440 GLY A O 1
ATOM 3451 N N . LEU A 1 441 ? 20.335 6.008 -12.406 1.00 86.31 441 LEU A N 1
ATOM 3452 C CA . LEU A 1 441 ? 19.977 5.380 -13.674 1.00 86.31 441 LEU A CA 1
ATOM 3453 C C . LEU A 1 441 ? 18.551 5.754 -14.091 1.00 86.31 441 LEU A C 1
ATOM 3455 O O . LEU A 1 441 ? 17.595 5.495 -13.359 1.00 86.31 441 LEU A O 1
ATOM 3459 N N . LYS A 1 442 ? 18.390 6.334 -15.285 1.00 84.00 442 LYS A N 1
ATOM 3460 C CA . LYS A 1 442 ? 17.067 6.678 -15.846 1.00 84.00 442 LYS A CA 1
ATOM 3461 C C . LYS A 1 442 ? 16.246 5.428 -16.162 1.00 84.00 442 LYS A C 1
ATOM 3463 O O . LYS A 1 442 ? 15.022 5.436 -16.029 1.00 84.00 442 LYS A O 1
ATOM 3468 N N . SER A 1 443 ? 16.922 4.342 -16.531 1.00 83.38 443 SER A N 1
ATOM 3469 C CA . SER A 1 443 ? 16.318 3.038 -16.835 1.00 83.38 443 SER A CA 1
ATOM 3470 C C . SER A 1 443 ? 15.506 2.463 -15.677 1.00 83.38 443 SER A C 1
ATOM 3472 O O . SER A 1 443 ? 14.492 1.811 -15.914 1.00 83.38 443 SER A O 1
ATOM 3474 N N . GLU A 1 444 ? 15.895 2.733 -14.429 1.00 83.12 444 GLU A N 1
ATOM 3475 C CA . GLU A 1 444 ? 15.171 2.250 -13.247 1.00 83.12 444 GLU A CA 1
ATOM 3476 C C . GLU A 1 444 ? 13.778 2.896 -13.137 1.00 83.12 444 GLU A C 1
ATOM 3478 O O . GLU A 1 444 ? 12.821 2.241 -12.722 1.00 83.12 444 GLU A O 1
ATOM 3483 N N . SER A 1 445 ? 13.631 4.145 -13.590 1.00 76.81 445 SER A N 1
ATOM 3484 C CA . SER A 1 445 ? 12.335 4.833 -13.659 1.00 76.81 445 SER A CA 1
ATOM 3485 C C . SER A 1 445 ? 11.531 4.453 -14.894 1.00 76.81 445 SER A C 1
ATOM 3487 O O . SER A 1 445 ? 10.305 4.387 -14.831 1.00 76.81 445 SER A O 1
ATOM 3489 N N . MET A 1 446 ? 12.189 4.112 -16.002 1.00 76.38 446 MET A N 1
ATOM 3490 C CA . MET A 1 446 ? 11.494 3.637 -17.202 1.00 76.38 446 MET A CA 1
ATOM 3491 C C . MET A 1 446 ? 10.727 2.340 -17.002 1.00 76.38 446 MET A C 1
ATOM 3493 O O . MET A 1 446 ? 9.742 2.094 -17.692 1.00 76.38 446 MET A O 1
ATOM 3497 N N . ILE A 1 447 ? 11.132 1.517 -16.043 1.00 74.44 447 ILE A N 1
ATOM 3498 C CA . ILE A 1 447 ? 10.390 0.302 -15.715 1.00 74.44 447 ILE A CA 1
ATOM 3499 C C . ILE A 1 447 ? 9.007 0.643 -15.173 1.00 74.44 447 ILE A C 1
ATOM 3501 O O . ILE A 1 447 ? 8.040 -0.028 -15.515 1.00 74.44 447 ILE A O 1
ATOM 3505 N N . VAL A 1 448 ? 8.883 1.726 -14.402 1.00 74.62 448 VAL A N 1
ATOM 3506 C CA . VAL A 1 448 ? 7.586 2.236 -13.935 1.00 74.62 448 VAL A CA 1
ATOM 3507 C C . VAL A 1 448 ? 6.703 2.581 -15.125 1.00 74.62 448 VAL A C 1
ATOM 3509 O O . VAL A 1 448 ? 5.554 2.149 -15.177 1.00 74.62 448 VAL A O 1
ATOM 3512 N N . GLU A 1 449 ? 7.243 3.309 -16.101 1.00 75.31 449 GLU A N 1
ATOM 3513 C CA . GLU A 1 449 ? 6.508 3.705 -17.305 1.00 75.31 449 GLU A CA 1
ATOM 3514 C C . GLU A 1 449 ? 6.124 2.503 -18.172 1.00 75.31 449 GLU A C 1
ATOM 3516 O O . GLU A 1 449 ? 5.007 2.435 -18.690 1.00 75.31 449 GLU A O 1
ATOM 3521 N N . LEU A 1 450 ? 7.023 1.529 -18.306 1.00 76.38 450 LEU A N 1
ATOM 3522 C CA . LEU A 1 450 ? 6.783 0.329 -19.093 1.00 76.38 450 LEU A CA 1
ATOM 3523 C C . LEU A 1 450 ? 5.730 -0.566 -18.433 1.00 76.38 450 LEU A C 1
ATOM 3525 O O . LEU A 1 450 ? 4.796 -0.998 -19.109 1.00 76.38 450 LEU A O 1
ATOM 3529 N N . VAL A 1 451 ? 5.806 -0.763 -17.113 1.00 76.81 451 VAL A N 1
ATOM 3530 C CA . VAL A 1 451 ? 4.771 -1.458 -16.333 1.00 76.81 451 VAL A CA 1
ATOM 3531 C C . VAL A 1 451 ? 3.439 -0.719 -16.458 1.00 76.81 451 VAL A C 1
ATOM 3533 O O . VAL A 1 451 ? 2.433 -1.333 -16.802 1.00 76.81 451 VAL A O 1
ATOM 3536 N N . GLN A 1 452 ? 3.410 0.603 -16.264 1.00 75.50 452 GLN A N 1
ATOM 3537 C CA . GLN A 1 452 ? 2.201 1.411 -16.458 1.00 75.50 452 GLN A CA 1
ATOM 3538 C C . GLN A 1 452 ? 1.600 1.221 -17.853 1.00 75.50 452 GLN A C 1
ATOM 3540 O O . GLN A 1 452 ? 0.385 1.059 -17.987 1.00 75.50 452 GLN A O 1
ATOM 3545 N N . ARG A 1 453 ? 2.432 1.237 -18.899 1.00 77.50 453 ARG A N 1
ATOM 3546 C CA . ARG A 1 453 ? 1.993 1.060 -20.284 1.00 77.50 453 ARG A CA 1
ATOM 3547 C C . ARG A 1 453 ? 1.420 -0.332 -20.518 1.00 77.50 453 ARG A C 1
ATOM 3549 O O . ARG A 1 453 ? 0.342 -0.429 -21.094 1.00 77.50 453 ARG A O 1
ATOM 3556 N N . MET A 1 454 ? 2.082 -1.382 -20.038 1.00 75.25 454 MET A N 1
ATOM 3557 C CA . MET A 1 454 ? 1.596 -2.763 -20.148 1.00 75.25 454 MET A CA 1
ATOM 3558 C C . MET A 1 454 ? 0.252 -2.955 -19.451 1.00 75.25 454 MET A C 1
ATOM 3560 O O . MET A 1 454 ? -0.652 -3.582 -19.994 1.00 75.25 454 MET A O 1
ATOM 3564 N N . VAL A 1 455 ? 0.098 -2.357 -18.273 1.00 75.31 455 VAL A N 1
ATOM 3565 C CA . VAL A 1 455 ? -1.134 -2.441 -17.492 1.00 75.31 455 VAL A CA 1
ATOM 3566 C C . VAL A 1 455 ? -2.281 -1.678 -18.158 1.00 75.31 455 VAL A C 1
ATOM 3568 O O . VAL A 1 455 ? -3.422 -2.134 -18.143 1.00 75.31 455 VAL A O 1
ATOM 3571 N N . ARG A 1 456 ? -1.994 -0.524 -18.771 1.00 75.62 456 ARG A N 1
ATOM 3572 C CA . ARG A 1 456 ? -2.990 0.285 -19.495 1.00 75.62 456 ARG A CA 1
ATOM 3573 C C . ARG A 1 456 ? -3.330 -0.277 -20.879 1.00 75.62 456 ARG A C 1
ATOM 3575 O O . ARG A 1 456 ? -4.425 -0.025 -21.376 1.00 75.62 456 ARG A O 1
ATOM 3582 N N . LEU A 1 457 ? -2.406 -1.006 -21.505 1.00 76.69 457 LEU A N 1
ATOM 3583 C CA . LEU A 1 457 ? -2.523 -1.547 -22.861 1.00 76.69 457 LEU A CA 1
ATOM 3584 C C . LEU A 1 457 ? -2.166 -3.045 -22.878 1.00 76.69 457 LEU A C 1
ATOM 3586 O O . LEU A 1 457 ? -1.162 -3.436 -23.483 1.00 76.69 457 LEU A O 1
ATOM 3590 N N . PRO A 1 458 ? -2.977 -3.908 -22.243 1.00 75.38 458 PRO A N 1
ATOM 3591 C CA . PRO A 1 458 ? -2.666 -5.330 -22.094 1.00 75.38 458 PRO A CA 1
ATOM 3592 C C . PRO A 1 458 ? -2.485 -6.060 -23.433 1.00 75.38 458 PRO A C 1
ATOM 3594 O O . PRO A 1 458 ? -1.691 -6.994 -23.524 1.00 75.38 458 PRO A O 1
ATOM 3597 N N . GLN A 1 459 ? -3.135 -5.589 -24.502 1.00 75.31 459 GLN A N 1
ATOM 3598 C CA . GLN A 1 459 ? -2.974 -6.115 -25.859 1.00 75.31 459 GLN A CA 1
ATOM 3599 C C . GLN A 1 459 ? -1.534 -6.026 -26.384 1.00 75.31 459 GLN A C 1
ATOM 3601 O O . GLN A 1 459 ? -1.143 -6.849 -27.209 1.00 75.31 459 GLN A O 1
ATOM 3606 N N . LEU A 1 460 ? -0.732 -5.064 -25.908 1.00 75.56 460 LEU A N 1
ATOM 3607 C CA . LEU A 1 460 ? 0.674 -4.958 -26.302 1.00 75.56 460 LEU A CA 1
ATOM 3608 C C . LEU A 1 460 ? 1.479 -6.162 -25.814 1.00 75.56 460 LEU A C 1
ATOM 3610 O O . LEU A 1 460 ? 2.360 -6.631 -26.527 1.00 75.56 460 LEU A O 1
ATOM 3614 N N . CYS A 1 461 ? 1.139 -6.710 -24.645 1.00 75.62 461 CYS A N 1
ATOM 3615 C CA . CYS A 1 461 ? 1.800 -7.902 -24.122 1.00 75.62 461 CYS A CA 1
ATOM 3616 C C . CYS A 1 461 ? 1.577 -9.096 -25.059 1.00 75.62 461 CYS A C 1
ATOM 3618 O O . CYS A 1 461 ? 2.526 -9.796 -25.400 1.00 75.62 461 CYS A O 1
ATOM 3620 N N . THR A 1 462 ? 0.345 -9.272 -25.547 1.00 76.69 462 THR A N 1
ATOM 3621 C CA . THR A 1 462 ? -0.009 -10.330 -26.506 1.00 76.69 462 THR A CA 1
ATOM 3622 C C . THR A 1 462 ? 0.624 -10.114 -27.882 1.00 76.69 462 THR A C 1
ATOM 3624 O O . THR A 1 462 ? 1.005 -11.078 -28.535 1.00 76.69 462 THR A O 1
ATOM 3627 N N . GLN A 1 463 ? 0.757 -8.863 -28.334 1.00 77.38 463 GLN A N 1
ATOM 3628 C CA . GLN A 1 463 ? 1.411 -8.544 -29.610 1.00 77.38 463 GLN A CA 1
ATOM 3629 C C . GLN A 1 463 ? 2.922 -8.801 -29.575 1.00 77.38 463 GLN A C 1
ATOM 3631 O O . GLN A 1 463 ? 3.492 -9.230 -30.579 1.00 77.38 463 GLN A O 1
ATOM 3636 N N . VAL A 1 464 ? 3.567 -8.543 -28.433 1.00 79.38 464 VAL A N 1
ATOM 3637 C CA . VAL A 1 464 ? 4.998 -8.800 -28.248 1.00 79.38 464 VAL A CA 1
ATOM 3638 C C . VAL A 1 464 ? 5.244 -10.292 -28.041 1.00 79.38 464 VAL A C 1
ATOM 3640 O O . VAL A 1 464 ? 6.000 -10.866 -28.817 1.00 79.38 464 VAL A O 1
ATOM 3643 N N . SER A 1 465 ? 4.602 -10.930 -27.051 1.00 81.75 465 SER A N 1
ATOM 3644 C CA . SER A 1 465 ? 4.663 -12.381 -26.775 1.00 81.75 465 SER A CA 1
ATOM 3645 C C . SER A 1 465 ? 6.073 -12.993 -26.893 1.00 81.75 465 SER A C 1
ATOM 3647 O O . SER A 1 465 ? 6.262 -14.017 -27.548 1.00 81.75 465 SER A O 1
ATOM 3649 N N . THR A 1 466 ? 7.072 -12.335 -26.302 1.00 82.81 466 THR A N 1
ATOM 3650 C CA . THR A 1 466 ? 8.504 -12.642 -26.458 1.00 82.81 466 THR A CA 1
ATOM 3651 C C . THR A 1 466 ? 9.237 -12.523 -25.114 1.00 82.81 466 THR A C 1
ATOM 3653 O O . THR A 1 466 ? 8.853 -11.700 -24.283 1.00 82.81 466 THR A O 1
ATOM 3656 N N . LEU A 1 467 ? 10.295 -13.305 -24.894 1.00 87.44 467 LEU A N 1
ATOM 3657 C CA . LEU A 1 467 ? 11.203 -13.183 -23.751 1.00 87.44 467 LEU A CA 1
ATOM 3658 C C . LEU A 1 467 ? 12.416 -12.318 -24.117 1.00 87.44 467 LEU A C 1
ATOM 3660 O O . LEU A 1 467 ? 13.240 -12.688 -24.955 1.00 87.44 467 LEU A O 1
ATOM 3664 N N . ILE A 1 468 ? 12.534 -11.161 -23.467 1.00 85.81 468 ILE A N 1
ATOM 3665 C CA . ILE A 1 468 ? 13.484 -10.112 -23.845 1.00 85.81 468 ILE A CA 1
ATOM 3666 C C . ILE A 1 468 ? 14.430 -9.810 -22.687 1.00 85.81 468 ILE A C 1
ATOM 3668 O O . ILE A 1 468 ? 13.997 -9.523 -21.570 1.00 85.81 468 ILE A O 1
ATOM 3672 N N . GLY A 1 469 ? 15.729 -9.820 -22.975 1.00 89.44 469 GLY A N 1
ATOM 3673 C CA . GLY A 1 469 ? 16.751 -9.261 -22.099 1.00 89.44 469 GLY A CA 1
ATOM 3674 C C . GLY A 1 469 ? 17.022 -7.792 -22.429 1.00 89.44 469 GLY A C 1
ATOM 3675 O O . GLY A 1 469 ? 17.108 -7.414 -23.592 1.00 89.44 469 GLY A O 1
ATOM 3676 N N . PHE A 1 470 ? 17.212 -6.964 -21.413 1.00 87.94 470 PHE A N 1
ATOM 3677 C CA . PHE A 1 470 ? 17.690 -5.592 -21.525 1.00 87.94 470 PHE A CA 1
ATOM 3678 C C . PHE A 1 470 ? 19.025 -5.487 -20.801 1.00 87.94 470 PHE A C 1
ATOM 3680 O O . PHE A 1 470 ? 19.123 -5.767 -19.609 1.00 87.94 470 PHE A O 1
ATOM 3687 N N . ASN A 1 471 ? 20.056 -5.072 -21.521 1.00 91.38 471 ASN A N 1
ATOM 3688 C CA . ASN A 1 471 ? 21.367 -4.751 -20.991 1.00 91.38 471 ASN A CA 1
ATOM 3689 C C . ASN A 1 471 ? 21.548 -3.233 -21.043 1.00 91.38 471 ASN A C 1
ATOM 3691 O O . ASN A 1 471 ? 21.822 -2.660 -22.093 1.00 91.38 471 ASN A O 1
ATOM 3695 N N . ILE A 1 472 ? 21.375 -2.569 -19.910 1.00 90.88 472 ILE A N 1
ATOM 3696 C CA . ILE A 1 472 ? 21.533 -1.124 -19.820 1.00 90.88 472 ILE A CA 1
ATOM 3697 C C . ILE A 1 472 ? 23.009 -0.792 -19.665 1.00 90.88 472 ILE A C 1
ATOM 3699 O O . ILE A 1 472 ? 23.690 -1.337 -18.789 1.00 90.88 472 ILE A O 1
ATOM 3703 N N . THR A 1 473 ? 23.493 0.130 -20.487 1.00 90.94 473 THR A N 1
ATOM 3704 C CA . THR A 1 473 ? 24.862 0.626 -20.456 1.00 90.94 473 THR A CA 1
ATOM 3705 C C . THR A 1 473 ? 24.931 2.096 -20.081 1.00 90.94 473 THR A C 1
ATOM 3707 O O . THR A 1 473 ? 24.046 2.873 -20.409 1.00 90.94 473 THR A O 1
ATOM 3710 N N . LYS A 1 474 ? 26.015 2.497 -19.425 1.00 89.06 474 LYS A N 1
ATOM 3711 C CA . LYS A 1 474 ? 26.390 3.898 -19.224 1.00 89.06 474 LYS A CA 1
ATOM 3712 C C . LYS A 1 474 ? 27.891 3.996 -19.429 1.00 89.06 474 LYS A C 1
ATOM 3714 O O . LYS A 1 474 ? 28.627 3.138 -18.937 1.00 89.06 474 LYS A O 1
ATOM 3719 N N . ASP A 1 475 ? 28.335 4.962 -20.225 1.00 87.69 475 ASP A N 1
ATOM 3720 C CA . ASP A 1 475 ? 29.740 5.085 -20.636 1.00 87.69 475 ASP A CA 1
ATOM 3721 C C . ASP A 1 475 ? 30.294 3.769 -21.229 1.00 87.69 475 ASP A C 1
ATOM 3723 O O . ASP A 1 475 ? 31.400 3.326 -20.907 1.00 87.69 475 ASP A O 1
ATOM 3727 N N . ASN A 1 476 ? 29.486 3.104 -22.069 1.00 84.69 476 ASN A N 1
ATOM 3728 C CA . ASN A 1 476 ? 29.763 1.802 -22.698 1.00 84.69 476 ASN A CA 1
ATOM 3729 C C . ASN A 1 476 ? 29.991 0.623 -21.730 1.00 84.69 476 ASN A C 1
ATOM 3731 O O . ASN A 1 476 ? 30.476 -0.432 -22.141 1.00 84.69 476 ASN A O 1
ATOM 3735 N N . LYS A 1 477 ? 29.638 0.760 -20.449 1.00 90.69 477 LYS A N 1
ATOM 3736 C CA . LYS A 1 477 ? 29.705 -0.325 -19.462 1.00 90.69 477 LYS A CA 1
ATOM 3737 C C . LYS A 1 477 ? 28.309 -0.772 -19.078 1.00 90.69 477 LYS A C 1
ATOM 3739 O O . LYS A 1 477 ? 27.450 0.066 -18.845 1.00 90.69 477 LYS A O 1
ATOM 3744 N N . SER A 1 478 ? 28.097 -2.082 -18.973 1.00 92.56 478 SER A N 1
ATOM 3745 C CA . SER A 1 478 ? 26.852 -2.641 -18.434 1.00 92.56 478 SER A CA 1
ATOM 3746 C C . SER A 1 478 ? 26.680 -2.200 -16.978 1.00 92.56 478 SER A C 1
ATOM 3748 O O . SER A 1 478 ? 27.547 -2.470 -16.147 1.00 92.56 478 SER A O 1
ATOM 3750 N N . VAL A 1 479 ? 25.584 -1.500 -16.690 1.00 91.44 479 VAL A N 1
ATOM 3751 C CA . VAL A 1 479 ? 25.260 -0.949 -15.362 1.00 91.44 479 VAL A CA 1
ATOM 3752 C C . VAL A 1 479 ? 23.995 -1.547 -14.763 1.00 91.44 479 VAL A C 1
ATOM 3754 O O . VAL A 1 479 ? 23.844 -1.555 -13.545 1.00 91.44 479 VAL A O 1
ATOM 3757 N N . SER A 1 480 ? 23.090 -2.069 -15.592 1.00 90.88 480 SER A N 1
ATOM 3758 C CA . SER A 1 480 ? 21.847 -2.689 -15.139 1.00 90.88 480 SER A CA 1
ATOM 3759 C C . SER A 1 480 ? 21.372 -3.716 -16.162 1.00 90.88 480 SER A C 1
ATOM 3761 O O . SER A 1 480 ? 21.635 -3.585 -17.356 1.00 90.88 480 SER A O 1
ATOM 3763 N N . LYS A 1 481 ? 20.713 -4.777 -15.701 1.00 91.38 481 LYS A N 1
ATOM 3764 C CA . LYS A 1 481 ? 20.217 -5.865 -16.549 1.00 91.38 481 LYS A CA 1
ATOM 3765 C C . LYS A 1 481 ? 18.812 -6.247 -16.124 1.00 91.38 481 LYS A C 1
ATOM 3767 O O . LYS A 1 481 ? 18.571 -6.390 -14.923 1.00 91.38 481 LYS A O 1
ATOM 3772 N N . TRP A 1 482 ? 17.933 -6.448 -17.095 1.00 87.88 482 TRP A N 1
ATOM 3773 C CA . TRP A 1 482 ? 16.536 -6.789 -16.863 1.00 87.88 482 TRP A CA 1
ATOM 3774 C C . TRP A 1 482 ? 16.048 -7.871 -17.811 1.00 87.88 482 TRP A C 1
ATOM 3776 O O . TRP A 1 482 ? 16.443 -7.925 -18.971 1.00 87.88 482 TRP A O 1
ATOM 3786 N N . THR A 1 483 ? 15.152 -8.704 -17.309 1.00 87.25 483 THR A N 1
ATOM 3787 C CA . THR A 1 483 ? 14.417 -9.706 -18.067 1.00 87.25 483 THR A CA 1
ATOM 3788 C C . THR A 1 483 ? 12.957 -9.306 -18.077 1.00 87.25 483 THR A C 1
ATOM 3790 O O . THR A 1 483 ? 12.402 -9.000 -17.023 1.00 87.25 483 THR A O 1
ATOM 3793 N N . LEU A 1 484 ? 12.349 -9.303 -19.260 1.00 83.50 484 LEU A N 1
ATOM 3794 C CA . LEU A 1 484 ? 10.924 -9.085 -19.454 1.00 83.50 484 LEU A CA 1
ATOM 3795 C C . LEU A 1 484 ? 10.351 -10.255 -20.250 1.00 83.50 484 LEU A C 1
ATOM 3797 O O . LEU A 1 484 ? 10.633 -10.420 -21.436 1.00 83.50 484 LEU A O 1
ATOM 3801 N N . ASP A 1 485 ? 9.535 -11.065 -19.585 1.00 82.25 485 ASP A N 1
ATOM 3802 C CA . ASP A 1 485 ? 8.956 -12.274 -20.168 1.00 82.25 485 ASP A CA 1
ATOM 3803 C C . ASP A 1 485 ? 7.505 -12.068 -20.617 1.00 82.25 485 ASP A C 1
ATOM 3805 O O . ASP A 1 485 ? 6.575 -12.374 -19.875 1.00 82.25 485 ASP A O 1
ATOM 3809 N N . PHE A 1 486 ? 7.282 -11.585 -21.839 1.00 78.81 486 PHE A N 1
ATOM 3810 C CA . PHE A 1 486 ? 5.927 -11.387 -22.367 1.00 78.81 486 PHE A CA 1
ATOM 3811 C C . PHE A 1 486 ? 5.242 -12.689 -22.820 1.00 78.81 486 PHE A C 1
ATOM 3813 O O . PHE A 1 486 ? 4.096 -12.642 -23.261 1.00 78.81 486 PHE A O 1
ATOM 3820 N N . THR A 1 487 ? 5.905 -13.850 -22.730 1.00 75.25 487 THR A N 1
ATOM 3821 C CA . THR A 1 487 ? 5.309 -15.150 -23.101 1.00 75.25 487 THR A CA 1
ATOM 3822 C C . THR A 1 487 ? 4.361 -15.678 -22.023 1.00 75.25 487 THR A C 1
ATOM 3824 O O . THR A 1 487 ? 3.444 -16.459 -22.292 1.00 75.25 487 THR A O 1
ATOM 3827 N N . LYS A 1 488 ? 4.543 -15.227 -20.779 1.00 70.00 488 LYS A N 1
ATOM 3828 C CA . LYS A 1 488 ? 3.679 -15.592 -19.658 1.00 70.00 488 LYS A CA 1
ATOM 3829 C C . LYS A 1 488 ? 2.351 -14.845 -19.777 1.00 70.00 488 LYS A C 1
ATOM 3831 O O . LYS A 1 488 ? 2.290 -13.627 -19.681 1.00 70.00 488 LYS A O 1
ATOM 3836 N N . ASN A 1 489 ? 1.257 -15.594 -19.918 1.00 53.12 489 ASN A N 1
ATOM 3837 C CA . ASN A 1 489 ? -0.106 -15.083 -20.140 1.00 53.12 489 ASN A CA 1
ATOM 3838 C C . ASN A 1 489 ? -0.753 -14.411 -18.901 1.00 53.12 489 ASN A C 1
ATOM 3840 O O . ASN A 1 489 ? -1.974 -14.348 -18.769 1.00 53.12 489 ASN A O 1
ATOM 3844 N N . LYS A 1 490 ? 0.059 -13.953 -17.944 1.00 55.75 490 LYS A N 1
ATOM 3845 C CA . LYS A 1 490 ? -0.367 -13.160 -16.789 1.00 55.75 490 LYS A CA 1
ATOM 3846 C C . LYS A 1 490 ? 0.117 -11.746 -17.076 1.00 55.75 490 LYS A C 1
ATOM 3848 O O . LYS A 1 490 ? 1.277 -11.582 -17.407 1.00 55.75 490 LYS A O 1
ATOM 3853 N N . LEU A 1 491 ? -0.760 -10.751 -16.960 1.00 52.44 491 LEU A N 1
ATOM 3854 C CA . LEU A 1 491 ? -0.596 -9.332 -17.346 1.00 52.44 491 LEU A CA 1
ATOM 3855 C C . LEU A 1 491 ? 0.722 -8.628 -16.944 1.00 52.44 491 LEU A C 1
ATOM 3857 O O . LEU A 1 491 ? 0.987 -7.517 -17.392 1.00 52.44 491 LEU A O 1
ATOM 3861 N N . THR A 1 492 ? 1.553 -9.268 -16.130 1.00 51.28 492 THR A N 1
ATOM 3862 C CA . THR A 1 492 ? 2.966 -8.959 -15.951 1.00 51.28 492 THR A CA 1
ATOM 3863 C C . THR A 1 492 ? 3.820 -10.040 -16.570 1.00 51.28 492 THR A C 1
ATOM 3865 O O . THR A 1 492 ? 4.034 -11.102 -15.969 1.00 51.28 492 THR A O 1
ATOM 3868 N N . GLY A 1 493 ? 4.391 -9.722 -17.727 1.00 54.62 493 GLY A N 1
ATOM 3869 C CA . GLY A 1 493 ? 5.646 -10.349 -18.076 1.00 54.62 493 GLY A CA 1
ATOM 3870 C C . GLY A 1 493 ? 6.617 -10.160 -16.918 1.00 54.62 493 GLY A C 1
ATOM 3871 O O . GLY A 1 493 ? 6.650 -9.103 -16.291 1.00 54.62 493 GLY A O 1
ATOM 3872 N N . VAL A 1 494 ? 7.275 -11.239 -16.525 1.00 62.38 494 VAL A N 1
ATOM 3873 C CA . VAL A 1 494 ? 8.040 -11.308 -15.282 1.00 62.38 494 VAL A CA 1
ATOM 3874 C C . VAL A 1 494 ? 9.216 -10.335 -15.393 1.00 62.38 494 VAL A C 1
ATOM 3876 O O . VAL A 1 494 ? 10.161 -10.615 -16.122 1.00 62.38 494 VAL A O 1
ATOM 3879 N N . PHE A 1 495 ? 9.101 -9.162 -14.756 1.00 76.38 495 PHE A N 1
ATOM 3880 C CA . PHE A 1 495 ? 10.184 -8.186 -14.632 1.00 76.38 495 PHE A CA 1
ATOM 3881 C C . PHE A 1 495 ? 11.158 -8.700 -13.581 1.00 76.38 495 PHE A C 1
ATOM 3883 O O . PHE A 1 495 ? 10.881 -8.642 -12.382 1.00 76.38 495 PHE A O 1
ATOM 3890 N N . GLU A 1 496 ? 12.296 -9.202 -14.036 1.00 79.94 496 GLU A N 1
ATOM 3891 C CA . GLU A 1 496 ? 13.334 -9.750 -13.169 1.00 79.94 496 GLU A CA 1
ATOM 3892 C C . GLU A 1 496 ? 14.664 -9.048 -13.401 1.00 79.94 496 GLU A C 1
ATOM 3894 O O . GLU A 1 496 ? 15.000 -8.640 -14.514 1.00 79.94 496 GLU A O 1
ATOM 3899 N N . ARG A 1 497 ? 15.438 -8.903 -12.325 1.00 85.00 497 ARG A N 1
ATOM 3900 C CA . ARG A 1 497 ? 16.807 -8.408 -12.416 1.00 85.00 497 ARG A CA 1
ATOM 3901 C C . ARG A 1 497 ? 17.688 -9.487 -13.040 1.00 85.00 497 ARG A C 1
ATOM 3903 O O . ARG A 1 497 ? 17.664 -10.634 -12.611 1.00 85.00 497 ARG A O 1
ATOM 3910 N N . GLY A 1 498 ? 18.527 -9.083 -13.986 1.00 87.69 498 GLY A N 1
ATOM 3911 C CA . GLY A 1 498 ? 19.436 -9.973 -14.704 1.00 87.69 498 GLY A CA 1
ATOM 3912 C C . GLY A 1 498 ? 19.007 -10.217 -16.145 1.00 87.69 498 GLY A C 1
ATOM 3913 O O . GLY A 1 498 ? 17.951 -9.767 -16.580 1.00 87.69 498 GLY A O 1
ATOM 3914 N N . LEU A 1 499 ? 19.872 -10.895 -16.897 1.00 88.19 499 LEU A N 1
ATOM 3915 C CA . LEU A 1 499 ? 19.551 -11.388 -18.236 1.00 88.19 499 LEU A CA 1
ATOM 3916 C C . LEU A 1 499 ? 19.053 -12.831 -18.118 1.00 88.19 499 LEU A C 1
ATOM 3918 O O . LEU A 1 499 ? 19.567 -13.561 -17.266 1.00 88.19 499 LEU A O 1
ATOM 3922 N N . PRO A 1 500 ? 18.106 -13.257 -18.962 1.00 85.62 500 PRO A N 1
ATOM 3923 C CA . PRO A 1 500 ? 17.614 -14.622 -18.910 1.00 85.62 500 PRO A CA 1
ATOM 3924 C C . PRO A 1 500 ? 18.656 -15.584 -19.496 1.00 85.62 500 PRO A C 1
ATOM 3926 O O . PRO A 1 500 ? 19.419 -15.217 -20.391 1.00 85.62 500 PRO A O 1
ATOM 3929 N N . GLU A 1 501 ? 18.666 -16.837 -19.030 1.00 82.38 501 GLU A N 1
ATOM 3930 C CA . GLU A 1 501 ? 19.557 -17.880 -19.575 1.00 82.38 501 GLU A CA 1
ATOM 3931 C C . GLU A 1 501 ? 19.298 -18.148 -21.064 1.00 82.38 501 GLU A C 1
ATOM 3933 O O . GLU A 1 501 ? 20.211 -18.473 -21.821 1.00 82.38 501 GLU A O 1
ATOM 3938 N N . LYS A 1 502 ? 18.038 -17.997 -21.485 1.00 81.56 502 LYS A N 1
ATOM 3939 C CA . LYS A 1 502 ? 17.597 -18.040 -22.879 1.00 81.56 502 LYS A CA 1
ATOM 3940 C C . LYS A 1 502 ? 16.723 -16.822 -23.133 1.00 81.56 502 LYS A C 1
ATOM 3942 O O . LYS A 1 502 ? 15.843 -16.537 -22.334 1.00 81.56 502 LYS A O 1
ATOM 3947 N N . SER A 1 503 ? 16.957 -16.113 -24.228 1.00 82.06 503 SER A N 1
ATOM 3948 C CA . SER A 1 503 ? 16.082 -15.034 -24.696 1.00 82.06 503 SER A CA 1
ATOM 3949 C C . SER A 1 503 ? 15.903 -15.133 -26.195 1.00 82.06 503 SER A C 1
ATOM 3951 O O . SER A 1 503 ? 16.769 -15.653 -26.897 1.00 82.06 503 SER A O 1
ATOM 3953 N N . ASP A 1 504 ? 14.787 -14.595 -26.670 1.00 82.69 504 ASP A N 1
ATOM 3954 C CA . ASP A 1 504 ? 14.565 -14.402 -28.098 1.00 82.69 504 ASP A CA 1
ATOM 3955 C C . ASP A 1 504 ? 15.420 -13.233 -28.619 1.00 82.69 504 ASP A C 1
ATOM 3957 O O . ASP A 1 504 ? 15.907 -13.261 -29.751 1.00 82.69 504 ASP A O 1
ATOM 3961 N N . CYS A 1 505 ? 15.650 -12.216 -27.775 1.00 87.38 505 CYS A N 1
ATOM 3962 C CA . CYS A 1 505 ? 16.622 -11.158 -28.035 1.00 87.38 505 CYS A CA 1
ATOM 3963 C C . CYS A 1 505 ? 17.152 -10.478 -26.760 1.00 87.38 505 CYS A C 1
ATOM 3965 O O . CYS A 1 505 ? 16.455 -10.390 -25.744 1.00 87.38 505 CYS A O 1
ATOM 3967 N N . ILE A 1 506 ? 18.350 -9.896 -26.864 1.00 88.75 506 ILE A N 1
ATOM 3968 C CA . ILE A 1 506 ? 18.936 -8.983 -25.879 1.00 88.75 506 ILE A CA 1
ATOM 3969 C C . ILE A 1 506 ? 19.089 -7.599 -26.514 1.00 88.75 506 ILE A C 1
ATOM 3971 O O . ILE A 1 506 ? 19.788 -7.429 -27.514 1.00 88.75 506 ILE A O 1
ATOM 3975 N N . LEU A 1 507 ? 18.457 -6.597 -25.907 1.00 86.69 507 LEU A N 1
ATOM 3976 C CA . LEU A 1 507 ? 18.606 -5.192 -26.261 1.00 86.69 507 LEU A CA 1
ATOM 3977 C C . LEU A 1 507 ? 19.663 -4.543 -25.375 1.00 86.69 507 LEU A C 1
ATOM 3979 O O . LEU A 1 507 ? 19.480 -4.447 -24.164 1.00 86.69 507 LEU A O 1
ATOM 3983 N N . THR A 1 508 ? 20.749 -4.060 -25.971 1.00 88.12 508 THR A N 1
ATOM 3984 C CA . THR A 1 508 ? 21.719 -3.210 -25.276 1.00 88.12 508 THR A CA 1
ATOM 3985 C C . THR A 1 508 ? 21.384 -1.744 -25.522 1.00 88.12 508 THR A C 1
ATOM 3987 O O . THR A 1 508 ? 21.342 -1.306 -26.673 1.00 88.12 508 THR A O 1
ATOM 3990 N N . ILE A 1 509 ? 21.110 -1.007 -24.443 1.00 85.31 509 ILE A N 1
ATOM 3991 C CA . ILE A 1 509 ? 20.550 0.352 -24.474 1.00 85.31 509 ILE A CA 1
ATOM 3992 C C . ILE A 1 509 ? 21.385 1.271 -23.584 1.00 85.31 509 ILE A C 1
ATOM 3994 O O . ILE A 1 509 ? 21.686 0.906 -22.451 1.00 85.31 509 ILE A O 1
ATOM 3998 N N . ASP A 1 510 ? 21.722 2.469 -24.062 1.00 86.69 510 ASP A N 1
ATOM 3999 C CA . ASP A 1 510 ? 22.358 3.483 -23.220 1.00 86.69 510 ASP A CA 1
ATOM 4000 C C . ASP A 1 510 ? 21.337 4.115 -22.263 1.00 86.69 510 ASP A C 1
ATOM 4002 O O . ASP A 1 510 ? 20.242 4.495 -22.671 1.00 86.69 510 ASP A O 1
ATOM 4006 N N . ASP A 1 511 ? 21.700 4.268 -20.992 1.00 86.44 511 ASP A N 1
ATOM 4007 C CA . ASP A 1 511 ? 20.832 4.818 -19.948 1.00 86.44 511 ASP A CA 1
ATOM 4008 C C . ASP A 1 511 ? 20.399 6.272 -20.218 1.00 86.44 511 ASP A C 1
ATOM 4010 O O . ASP A 1 511 ? 19.469 6.763 -19.590 1.00 86.44 511 ASP A O 1
ATOM 4014 N N . ASN A 1 512 ? 21.033 6.989 -21.149 1.00 81.81 512 ASN A N 1
ATOM 4015 C CA . ASN A 1 512 ? 20.594 8.319 -21.570 1.00 81.81 512 ASN A CA 1
ATOM 4016 C C . ASN A 1 512 ? 19.816 8.329 -22.891 1.00 81.81 512 ASN A C 1
ATOM 4018 O O . ASN A 1 512 ? 19.300 9.385 -23.261 1.00 81.81 512 ASN A O 1
ATOM 4022 N N . ASP A 1 513 ? 19.728 7.204 -23.602 1.00 75.31 513 ASP A N 1
ATOM 4023 C CA . ASP A 1 513 ? 19.109 7.121 -24.924 1.00 75.31 513 ASP A CA 1
ATOM 4024 C C . ASP A 1 513 ? 18.338 5.807 -25.115 1.00 75.31 513 ASP A C 1
ATOM 4026 O O . ASP A 1 513 ? 18.865 4.793 -25.574 1.00 75.31 513 ASP A O 1
ATOM 4030 N N . PHE A 1 514 ? 17.042 5.863 -24.811 1.00 67.62 514 PHE A N 1
ATOM 4031 C CA . PHE A 1 514 ? 16.107 4.745 -24.967 1.00 67.62 514 PHE A CA 1
ATOM 4032 C C . PHE A 1 514 ? 15.353 4.763 -26.301 1.00 67.62 514 PHE A C 1
ATOM 4034 O O . PHE A 1 514 ? 14.361 4.052 -26.479 1.00 67.62 514 PHE A O 1
ATOM 4041 N N . CYS A 1 515 ? 15.779 5.599 -27.248 1.00 62.41 515 CYS A N 1
ATOM 4042 C CA . CYS A 1 515 ? 15.104 5.750 -28.524 1.00 62.41 515 CYS A CA 1
ATOM 4043 C C . CYS A 1 515 ? 15.517 4.628 -29.488 1.00 62.41 515 CYS A C 1
ATOM 4045 O O . CYS A 1 515 ? 16.598 4.660 -30.069 1.00 62.41 515 CYS A O 1
ATOM 4047 N N . ILE A 1 516 ? 14.632 3.655 -29.733 1.00 57.16 516 ILE A N 1
ATOM 4048 C CA . ILE A 1 516 ? 14.898 2.553 -30.681 1.00 57.16 516 ILE A CA 1
ATOM 4049 C C . ILE A 1 516 ? 15.211 3.074 -32.092 1.00 57.16 516 ILE A C 1
ATOM 4051 O O . ILE A 1 516 ? 16.062 2.518 -32.787 1.00 57.16 516 ILE A O 1
ATOM 4055 N N . SER A 1 517 ? 14.593 4.182 -32.510 1.00 51.84 517 SER A N 1
ATOM 4056 C CA . SER A 1 517 ? 14.827 4.784 -33.827 1.00 51.84 517 SER A CA 1
ATOM 4057 C C . SER A 1 517 ? 16.135 5.573 -33.953 1.00 51.84 517 SER A C 1
ATOM 4059 O O . SER A 1 517 ? 16.476 5.962 -35.067 1.00 51.84 517 SER A O 1
ATOM 4061 N N . SER A 1 518 ? 16.882 5.819 -32.865 1.00 56.97 518 SER A N 1
ATOM 4062 C CA . SER A 1 518 ? 18.173 6.528 -32.940 1.00 56.97 518 SER A CA 1
ATOM 4063 C C . SER A 1 518 ? 19.301 5.664 -33.523 1.00 56.97 518 SER A C 1
ATOM 4065 O O . SER A 1 518 ? 20.381 6.177 -33.815 1.00 56.97 518 SER A O 1
ATOM 4067 N N . GLY A 1 519 ? 19.061 4.356 -33.700 1.00 53.97 519 GLY A N 1
ATOM 4068 C CA . GLY A 1 519 ? 20.038 3.398 -34.226 1.00 53.97 519 GLY A CA 1
ATOM 4069 C C . GLY A 1 519 ? 21.146 3.021 -33.237 1.00 53.97 519 GLY A C 1
ATOM 4070 O O . GLY A 1 519 ? 22.066 2.300 -33.613 1.00 53.97 519 GLY A O 1
ATOM 4071 N N . ARG A 1 520 ? 21.073 3.494 -31.983 1.00 60.44 520 ARG A N 1
ATOM 4072 C CA . ARG A 1 520 ? 22.070 3.216 -30.933 1.00 60.44 520 ARG A CA 1
ATOM 4073 C C . ARG A 1 520 ? 21.773 1.974 -30.096 1.00 60.44 520 ARG A C 1
ATOM 4075 O O . ARG A 1 520 ? 22.643 1.529 -29.354 1.00 60.44 520 ARG A O 1
ATOM 4082 N N . ILE A 1 521 ? 20.578 1.401 -30.230 1.00 68.75 521 ILE A N 1
ATOM 4083 C CA . ILE A 1 521 ? 20.224 0.148 -29.561 1.00 68.75 521 ILE A CA 1
ATOM 4084 C C . ILE A 1 521 ? 20.834 -1.014 -30.336 1.00 68.75 521 ILE A C 1
ATOM 4086 O O . ILE A 1 521 ? 20.500 -1.245 -31.499 1.00 68.75 521 ILE A O 1
ATOM 4090 N N . GLN A 1 522 ? 21.726 -1.753 -29.681 1.00 75.19 522 GLN A N 1
ATOM 4091 C CA . GLN A 1 522 ? 22.282 -2.978 -30.247 1.00 75.19 522 GLN A CA 1
ATOM 4092 C C . GLN A 1 522 ? 21.342 -4.133 -29.916 1.00 75.19 522 GLN A C 1
ATOM 4094 O O . GLN A 1 522 ? 21.005 -4.345 -28.752 1.00 75.19 522 GLN A O 1
ATOM 4099 N N . LEU A 1 523 ? 20.920 -4.870 -30.939 1.00 80.38 523 LEU A N 1
ATOM 4100 C CA . LEU A 1 523 ? 20.075 -6.047 -30.783 1.00 80.38 523 LEU A CA 1
ATOM 4101 C C . LEU A 1 523 ? 20.880 -7.298 -31.111 1.00 80.38 523 LEU A C 1
ATOM 4103 O O . LEU A 1 523 ? 21.383 -7.438 -32.229 1.00 80.38 523 LEU A O 1
ATOM 4107 N N . ASP A 1 524 ? 20.949 -8.198 -30.138 1.00 80.94 524 ASP A N 1
ATOM 4108 C CA . ASP A 1 524 ? 21.435 -9.566 -30.296 1.00 80.94 524 ASP A CA 1
ATOM 4109 C C . ASP A 1 524 ? 20.241 -10.539 -30.269 1.00 80.94 524 ASP A C 1
ATOM 4111 O O . ASP A 1 524 ? 19.324 -10.352 -29.469 1.00 80.94 524 ASP A O 1
ATOM 4115 N N . GLY A 1 525 ? 20.204 -11.536 -31.157 1.00 81.56 525 GLY A N 1
ATOM 4116 C CA . GLY A 1 525 ? 19.057 -12.445 -31.345 1.00 81.56 525 GLY A CA 1
ATOM 4117 C C . GLY A 1 525 ? 18.124 -12.104 -32.523 1.00 81.56 525 GLY A C 1
ATOM 4118 O O . GLY A 1 525 ? 18.565 -11.593 -33.558 1.00 81.56 525 GLY A O 1
ATOM 4119 N N . ASP A 1 526 ? 16.830 -12.435 -32.407 1.00 78.56 526 ASP A N 1
ATOM 4120 C CA . ASP A 1 526 ? 15.861 -12.289 -33.505 1.00 78.56 526 ASP A CA 1
ATOM 4121 C C . ASP A 1 526 ? 15.512 -10.817 -33.786 1.00 78.56 526 ASP A C 1
ATOM 4123 O O . ASP A 1 526 ? 14.799 -10.144 -33.039 1.00 78.56 526 ASP A O 1
ATOM 4127 N N . ARG A 1 527 ? 15.962 -10.313 -34.939 1.00 73.44 527 ARG A N 1
ATOM 4128 C CA . ARG A 1 527 ? 15.702 -8.937 -35.389 1.00 73.44 527 ARG A CA 1
ATOM 4129 C C . ARG A 1 527 ? 14.228 -8.653 -35.689 1.00 73.44 527 ARG A C 1
ATOM 4131 O O . ARG A 1 527 ? 13.842 -7.485 -35.675 1.00 73.44 527 ARG A O 1
ATOM 4138 N N . SER A 1 528 ? 13.398 -9.671 -35.934 1.00 72.31 528 SER A N 1
ATOM 4139 C CA . SER A 1 528 ? 11.951 -9.496 -36.133 1.00 72.31 528 SER A CA 1
ATOM 4140 C C . SER A 1 528 ? 11.257 -8.979 -34.864 1.00 72.31 528 SER A C 1
ATOM 4142 O O . SER A 1 528 ? 10.260 -8.253 -34.930 1.00 72.31 528 SER A O 1
ATOM 4144 N N . VAL A 1 529 ? 11.838 -9.278 -33.699 1.00 72.88 529 VAL A N 1
ATOM 4145 C CA . VAL A 1 529 ? 11.352 -8.853 -32.387 1.00 72.88 529 VAL A CA 1
ATOM 4146 C C . VAL A 1 529 ? 11.540 -7.347 -32.180 1.00 72.88 529 VAL A C 1
ATOM 4148 O O . VAL A 1 529 ? 10.695 -6.712 -31.553 1.00 72.88 529 VAL A O 1
ATOM 4151 N N . ALA A 1 530 ? 12.570 -6.733 -32.772 1.00 67.31 530 ALA A N 1
ATOM 4152 C CA . ALA A 1 530 ? 12.854 -5.298 -32.640 1.00 67.31 530 ALA A CA 1
ATOM 4153 C C . ALA A 1 530 ? 11.644 -4.420 -32.999 1.00 67.31 530 ALA A C 1
ATOM 4155 O O . ALA A 1 530 ? 11.312 -3.466 -32.296 1.00 67.31 530 ALA A O 1
ATOM 4156 N N . GLN A 1 531 ? 10.960 -4.771 -34.094 1.00 67.56 531 GLN A N 1
ATOM 4157 C CA . GLN A 1 531 ? 9.776 -4.053 -34.564 1.00 67.56 531 GLN A CA 1
ATOM 4158 C C . GLN A 1 531 ? 8.588 -4.237 -33.615 1.00 67.56 531 GLN A C 1
ATOM 4160 O O . GLN A 1 531 ? 7.864 -3.277 -33.360 1.00 67.56 531 GLN A O 1
ATOM 4165 N N . LYS A 1 532 ? 8.418 -5.440 -33.048 1.00 73.06 532 LYS A N 1
ATOM 4166 C CA . LYS A 1 532 ? 7.369 -5.736 -32.059 1.00 73.06 532 LYS A CA 1
ATOM 4167 C C . LYS A 1 532 ? 7.598 -4.964 -30.760 1.00 73.06 532 LYS A C 1
ATOM 4169 O O . LYS A 1 532 ? 6.661 -4.396 -30.210 1.00 73.06 532 LYS A O 1
ATOM 4174 N N . ILE A 1 533 ? 8.850 -4.886 -30.307 1.00 73.50 533 ILE A N 1
ATOM 4175 C CA . ILE A 1 533 ? 9.235 -4.147 -29.100 1.00 73.50 533 ILE A CA 1
ATOM 4176 C C . ILE A 1 533 ? 9.054 -2.646 -29.286 1.00 73.50 533 ILE A C 1
ATOM 4178 O O . ILE A 1 533 ? 8.638 -1.973 -28.349 1.00 73.50 533 ILE A O 1
ATOM 4182 N N . ASN A 1 534 ? 9.320 -2.106 -30.477 1.00 75.25 534 ASN A N 1
ATOM 4183 C CA . ASN A 1 534 ? 9.190 -0.670 -30.722 1.00 75.25 534 ASN A CA 1
ATOM 4184 C C . ASN A 1 534 ? 7.797 -0.133 -30.362 1.00 75.25 534 ASN A C 1
ATOM 4186 O O . ASN A 1 534 ? 7.675 0.951 -29.796 1.00 75.25 534 ASN A O 1
ATOM 4190 N N . VAL A 1 535 ? 6.758 -0.947 -30.566 1.00 75.25 535 VAL A N 1
ATOM 4191 C CA . VAL A 1 535 ? 5.377 -0.629 -30.185 1.00 75.25 535 VAL A CA 1
ATOM 4192 C C . VAL A 1 535 ? 5.242 -0.346 -28.677 1.00 75.25 535 VAL A C 1
ATOM 4194 O O . VAL A 1 535 ? 4.451 0.517 -28.293 1.00 75.25 535 VAL A O 1
ATOM 4197 N N . LEU A 1 536 ? 6.048 -0.979 -27.814 1.00 71.69 536 LEU A N 1
ATOM 4198 C CA . LEU A 1 536 ? 6.085 -0.705 -26.369 1.00 71.69 536 LEU A CA 1
ATOM 4199 C C . LEU A 1 536 ? 6.641 0.678 -26.027 1.00 71.69 536 LEU A C 1
ATOM 4201 O O . LEU A 1 536 ? 6.373 1.176 -24.940 1.00 71.69 536 LEU A O 1
ATOM 4205 N N . PHE A 1 537 ? 7.406 1.308 -26.912 1.00 73.19 537 PHE A N 1
ATOM 4206 C CA . PHE A 1 537 ? 8.008 2.618 -26.659 1.00 73.19 537 PHE A CA 1
ATOM 4207 C C . PHE A 1 537 ? 7.282 3.738 -27.403 1.00 73.19 537 PHE A C 1
ATOM 4209 O O . PHE A 1 537 ? 7.248 4.866 -26.918 1.00 73.19 537 PHE A O 1
ATOM 4216 N N . THR A 1 538 ? 6.636 3.429 -28.530 1.00 73.12 538 THR A N 1
ATOM 4217 C CA . THR A 1 538 ? 5.974 4.425 -29.381 1.00 73.12 538 THR A CA 1
ATOM 4218 C C . THR A 1 538 ? 4.465 4.535 -29.170 1.00 73.12 538 THR A C 1
ATOM 4220 O O . THR A 1 538 ? 3.885 5.545 -29.558 1.00 73.12 538 THR A O 1
ATOM 4223 N N . THR A 1 539 ? 3.801 3.532 -28.580 1.00 70.44 539 THR A N 1
ATOM 4224 C CA . THR A 1 539 ? 2.334 3.564 -28.420 1.00 70.44 539 THR A CA 1
ATOM 4225 C C . THR A 1 539 ? 1.912 4.527 -27.299 1.00 70.44 539 THR A C 1
ATOM 4227 O O . THR A 1 539 ? 2.344 4.355 -26.148 1.00 70.44 539 THR A O 1
ATOM 4230 N N . PRO A 1 540 ? 1.043 5.520 -27.581 1.00 66.19 540 PRO A N 1
ATOM 4231 C CA . PRO A 1 540 ? 0.529 6.440 -26.568 1.00 66.19 540 PRO A CA 1
ATOM 4232 C C . PRO A 1 540 ? -0.264 5.717 -25.471 1.00 66.19 540 PRO A C 1
ATOM 4234 O O . PRO A 1 540 ? -1.085 4.848 -25.752 1.00 66.19 540 PRO A O 1
ATOM 4237 N N . THR A 1 541 ? -0.032 6.080 -24.208 1.00 62.03 541 THR A N 1
ATOM 4238 C CA . THR A 1 541 ? -0.675 5.475 -23.022 1.00 62.03 541 THR A CA 1
ATOM 4239 C C . THR A 1 541 ? -1.962 6.174 -22.583 1.00 62.03 541 THR A C 1
ATOM 4241 O O . THR A 1 541 ? -2.687 5.643 -21.742 1.00 62.03 541 THR A O 1
ATOM 4244 N N . THR A 1 542 ? -2.272 7.344 -23.139 1.00 53.25 542 THR A N 1
ATOM 4245 C CA . THR A 1 542 ? -3.488 8.117 -22.867 1.00 53.25 542 THR A CA 1
ATOM 4246 C C . THR A 1 542 ? -4.515 7.950 -23.987 1.00 53.25 542 THR A C 1
ATOM 4248 O O . THR A 1 542 ? -4.178 7.928 -25.167 1.00 53.25 542 THR A O 1
ATOM 4251 N N . LYS A 1 543 ? -5.810 7.924 -23.634 1.00 36.66 543 LYS A N 1
ATOM 4252 C CA . LYS A 1 543 ? -6.934 8.090 -24.580 1.00 36.66 543 LYS A CA 1
ATOM 4253 C C . LYS A 1 543 ? -7.033 9.533 -25.127 1.00 36.66 543 LYS A C 1
ATOM 4255 O O . LYS A 1 543 ? -8.132 10.070 -25.252 1.00 36.66 543 LYS A O 1
ATOM 4260 N N . SER A 1 544 ? -5.924 10.189 -25.468 1.00 26.66 544 SER A N 1
ATOM 4261 C CA . SER A 1 544 ? -5.991 11.317 -26.402 1.00 26.66 544 SER A CA 1
ATOM 4262 C C . SER A 1 544 ? -5.933 10.736 -27.811 1.00 26.66 544 SER A C 1
ATOM 4264 O O . SER A 1 544 ? -4.933 10.146 -28.204 1.00 26.66 544 SER A O 1
ATOM 4266 N N . LYS A 1 545 ? -7.057 10.825 -28.521 1.00 23.73 545 LYS A N 1
ATOM 4267 C CA . LYS A 1 545 ? -7.219 10.385 -29.908 1.00 23.73 545 LYS A CA 1
ATOM 4268 C C . LYS A 1 545 ? -6.105 10.914 -30.830 1.00 23.73 545 LYS A C 1
ATOM 4270 O O . LYS A 1 545 ? -5.812 12.104 -30.755 1.00 23.73 545 LYS A O 1
ATOM 4275 N N . LEU A 1 546 ? -5.745 10.038 -31.779 1.00 26.72 546 LEU A N 1
ATOM 4276 C CA . LEU A 1 546 ? -5.149 10.262 -33.109 1.00 26.72 546 LEU A CA 1
ATOM 4277 C C . LEU A 1 546 ? -3.663 10.624 -33.165 1.00 26.72 546 LEU A C 1
ATOM 4279 O O . LEU A 1 546 ? -3.290 11.732 -32.730 1.00 26.72 546 LEU A O 1
#

Sequence (546 aa):
MGYAVRHVLREFADYNVLNFKSIKTRFSGPITPGETIETHMWKEGNRIYLQSFIKESGKQIISGAYVDLIENNDKSYNSTNYSPNSQLSENENNFGLSSQMMPNVEDLIVDEIDNYSVKEYQAMDEANQGSSVQYVCAPYGSHDGQSDGGDGQSSRIDKIFGGWLSVRIRDHKELVPIIKTVYQWNITKSGKIITVWTLDLKNGEGSVYKGSPNTGKADCTLTIDEESAVNVFEGREDAMKAFMGGKLKIAGNILAAQKLQQLWAEEAPRGSVSLDQQPELQPNHVSITSSNNLDDSSVPVSGLKCDIVFTVFKNRMHEEPDLVRRLKVVFQFNITVDGQQRTTWTCDNKSRPEGDVYLGTPKNGKPDCTVTVEDDDFLKLMVGKLNPQRAFMMGKLKIKGNIMLLQKLNSLWLDLQKAGKAPELPFLTDMMLKTAVIPGLKSESMIVELVQRMVRLPQLCTQVSTLIGFNITKDNKSVSKWTLDFTKNKLTGVFERGLPEKSDCILTIDDNDFCISSGRIQLDGDRSVAQKINVLFTTPTTKSKL